Protein 6UR7 (pdb70)

Radius of gyration: 27.28 Å; Cα contacts (8 Å, |Δi|>4): 930; chains: 2; bounding box: 72×64×66 Å

Nearest PDB structures (foldseek):
  6ur7-assembly1_A  TM=1.004E+00  e=5.093E-35  Oxalobacter formigenes
  4bwr-assembly1_A  TM=8.883E-01  e=9.874E-14  Escherichia coli CFT073
  6ok3-assembly1_B  TM=8.535E-01  e=4.594E-14  Oxalobacter formigenes OXCC13
  6deh-assembly2_B  TM=8.769E-01  e=5.221E-13  Legionella pneumophila subsp. pneumophila str. Philadelphia 1
  6onw-assembly1_A  TM=6.784E-01  e=7.328E-10  Oxalobacter formigenes OXCC13

Solvent-accessible surface area: 25005 Å² total; per-residue (Å²): 63,8,16,44,0,42,83,34,62,117,56,156,104,45,131,102,0,23,96,67,0,64,41,103,94,0,60,154,11,8,14,0,14,11,18,0,0,74,0,37,30,126,24,45,40,48,153,157,51,19,110,62,0,13,118,27,4,69,90,0,4,124,70,5,8,17,93,0,4,26,28,9,0,53,3,42,26,120,26,59,25,83,91,140,59,54,95,56,0,3,91,31,0,74,79,0,0,26,26,41,35,24,104,0,0,23,51,0,0,128,7,2,39,97,31,70,21,39,160,122,32,75,95,24,0,6,6,4,13,74,20,0,8,92,57,47,15,53,121,0,28,0,29,2,0,53,12,13,41,106,28,38,26,43,182,137,45,43,84,92,0,4,91,21,1,62,70,0,4,132,107,37,16,13,71,0,3,25,45,2,0,40,5,23,29,144,55,16,26,25,111,115,32,22,112,128,0,80,108,38,16,51,48,4,49,172,38,51,45,42,71,7,8,58,64,14,10,38,11,10,63,122,21,84,44,151,150,53,91,45,84,13,136,104,53,71,91,76,8,128,141,123,166,105,44,40,40,3,5,24,0,26,59,30,65,107,56,160,109,57,125,95,0,9,99,61,0,66,32,111,83,0,45,137,8,3,9,0,3,14,16,0,0,80,0,19,34,108,28,67,21,34,114,139,48,26,102,50,0,13,107,40,5,67,98,0,4,118,52,1,8,17,98,0,8,20,30,8,0,49,4,36,40,132,28,53,15,66,94,132,54,62,90,48,0,10,99,28,0,72,71,0,0,21,30,66,31,20,121,0,0,19,53,0,0,112,6,0,37,95,29,65,34,35,160,98,61,79,104,32,0,1,17,1,10,79,31,0,20,113,60,59,18,56,126,0,34,0,29,2,0,52,8,12,40,109,26,35,58,44,83,146,55,51,77,105,0,4,99,43,1,76,70,0,4,131,92,41,12,18,76,0,5,12,42,1,0,59,6,22,33,153,49,28,24,30,111,120,45,21,126,129,0,28,109,46,8,66,46,0,4,135,74,38,25,58,72,0,11,114,56,0,5,26,11,12,129,118,27,77,34,80,76,84,137,37,70,127,103,8,145,94,40,89,106,106,8,141,134,173,179,76,178,178

Organism: Oxalobacter formigenes (NCBI:txid847)

B-factor: mean 48.51, std 27.72, range [8.46, 176.24]

Structure (mmCIF, N/CA/C/O backbone):
data_6UR7
#
_entry.id   6UR7
#
_cell.length_a   78.824
_cell.length_b   78.824
_cell.length_c   210.242
_cell.angle_alpha   90.000
_cell.angle_beta   90.000
_cell.angle_gamma   90.000
#
_symmetry.space_group_name_H-M   'P 43 21 2'
#
loop_
_entity.id
_entity.type
_entity.pdbx_description
1 polymer 'Sel1 repeat family protein'
2 non-polymer 'SULFATE ION'
3 non-polymer DI(HYDROXYETHYL)ETHER
4 non-polymer 'TETRAETHYLENE GLYCOL'
5 non-polymer GLYCEROL
6 non-polymer 'TRIETHYLENE GLYCOL'
7 water water
#
loop_
_atom_site.group_PDB
_atom_site.id
_atom_site.type_symbol
_atom_site.label_atom_id
_atom_site.label_alt_id
_atom_site.label_comp_id
_atom_site.label_asym_id
_atom_site.label_entity_id
_atom_site.label_seq_id
_atom_site.pdbx_PDB_ins_code
_atom_site.Cartn_x
_atom_site.Cartn_y
_atom_site.Cartn_z
_atom_site.occupancy
_atom_site.B_iso_or_equiv
_atom_site.auth_seq_id
_atom_site.auth_comp_id
_atom_site.auth_asym_id
_atom_site.auth_atom_id
_atom_site.pdbx_PDB_model_num
ATOM 1 N N . ASN A 1 5 ? 17.584 5.277 100.769 1.00 48.35 2 ASN A N 1
ATOM 2 C CA . ASN A 1 5 ? 17.314 4.648 99.482 1.00 46.34 2 ASN A CA 1
ATOM 3 C C . ASN A 1 5 ? 18.216 5.219 98.392 1.00 52.01 2 ASN A C 1
ATOM 4 O O . ASN A 1 5 ? 18.317 6.435 98.229 1.00 53.25 2 ASN A O 1
ATOM 9 N N . ALA A 1 6 ? 18.867 4.327 97.640 1.00 48.68 3 ALA A N 1
ATOM 10 C CA . ALA A 1 6 ? 19.815 4.768 96.623 1.00 35.48 3 ALA A CA 1
ATOM 11 C C . ALA A 1 6 ? 19.116 5.387 95.419 1.00 41.88 3 ALA A C 1
ATOM 12 O O . ALA A 1 6 ? 19.648 6.323 94.812 1.00 42.41 3 ALA A O 1
ATOM 14 N N . LEU A 1 7 ? 17.934 4.883 95.056 1.00 41.59 4 LEU A N 1
ATOM 15 C CA . LEU A 1 7 ? 17.247 5.396 93.874 1.00 44.39 4 LEU A CA 1
ATOM 16 C C . LEU A 1 7 ? 16.764 6.826 94.088 1.00 52.17 4 LEU A C 1
ATOM 17 O O . LEU A 1 7 ? 16.777 7.637 93.154 1.00 51.23 4 LEU A O 1
ATOM 22 N N . THR A 1 8 ? 16.334 7.155 95.308 1.00 51.33 5 THR A N 1
ATOM 23 C CA . THR A 1 8 ? 15.935 8.528 95.593 1.00 51.44 5 THR A CA 1
ATOM 24 C C . THR A 1 8 ? 17.139 9.459 95.652 1.00 47.36 5 THR A C 1
ATOM 25 O O . THR A 1 8 ? 17.021 10.643 95.318 1.00 50.25 5 THR A O 1
ATOM 29 N N . GLY A 1 9 ? 18.299 8.947 96.070 1.00 44.71 6 GLY A N 1
ATOM 30 C CA . GLY A 1 9 ? 19.495 9.769 96.098 1.00 39.40 6 GLY A CA 1
ATOM 31 C C . GLY A 1 9 ? 20.013 10.124 94.719 1.00 37.90 6 GLY A C 1
ATOM 32 O O . GLY A 1 9 ? 20.692 11.142 94.551 1.00 44.28 6 GLY A O 1
ATOM 33 N N . ILE A 1 10 ? 19.710 9.297 93.718 1.00 38.99 7 ILE A N 1
ATOM 34 C CA . ILE A 1 10 ? 20.123 9.602 92.352 1.00 39.40 7 ILE A CA 1
ATOM 35 C C . ILE A 1 10 ? 19.217 10.664 91.741 1.00 42.36 7 ILE A C 1
ATOM 36 O O . ILE A 1 10 ? 19.679 11.534 90.994 1.00 50.71 7 ILE A O 1
ATOM 41 N N . GLU A 1 11 ? 17.918 10.614 92.048 1.00 45.84 8 GLU A N 1
ATOM 42 C CA . GLU A 1 11 ? 17.007 11.650 91.574 1.00 49.14 8 GLU A CA 1
ATOM 43 C C . GLU A 1 11 ? 17.339 13.004 92.187 1.00 48.27 8 GLU A C 1
ATOM 44 O O . GLU A 1 11 ? 17.180 14.038 91.527 1.00 44.51 8 GLU A O 1
ATOM 50 N N . LEU A 1 12 ? 17.801 13.020 93.439 1.00 48.33 9 LEU A N 1
ATOM 51 C CA . LEU A 1 12 ? 18.238 14.272 94.046 1.00 45.31 9 LEU A CA 1
ATOM 52 C C . LEU A 1 12 ? 19.513 14.791 93.396 1.00 45.61 9 LEU A C 1
ATOM 53 O O . LEU A 1 12 ? 19.729 16.007 93.342 1.00 52.44 9 LEU A O 1
ATOM 58 N N . TYR A 1 13 ? 20.367 13.889 92.902 1.00 40.54 10 TYR A N 1
ATOM 59 C CA . TYR A 1 13 ? 21.562 14.319 92.182 1.00 42.92 10 TYR A CA 1
ATOM 60 C C . TYR A 1 13 ? 21.200 14.974 90.855 1.00 43.79 10 TYR A C 1
ATOM 61 O O . TYR A 1 13 ? 21.839 15.950 90.444 1.00 48.35 10 TYR A O 1
ATOM 70 N N . LYS A 1 14 ? 20.184 14.445 90.167 1.00 42.10 11 LYS A N 1
ATOM 71 C CA . LYS A 1 14 ? 19.747 15.051 88.914 1.00 45.30 11 LYS A CA 1
ATOM 72 C C . LYS A 1 14 ? 19.200 16.454 89.134 1.00 45.12 11 LYS A C 1
ATOM 73 O O . LYS A 1 14 ? 19.301 17.307 88.245 1.00 56.05 11 LYS A O 1
ATOM 79 N N . ALA A 1 15 ? 18.623 16.712 90.306 1.00 32.42 12 ALA A N 1
ATOM 80 C CA . ALA A 1 15 ? 18.075 18.015 90.651 1.00 43.80 12 ALA A CA 1
ATOM 81 C C . ALA A 1 15 ? 19.120 18.960 91.231 1.00 49.40 12 ALA A C 1
ATOM 82 O O . ALA A 1 15 ? 18.761 20.045 91.704 1.00 57.92 12 ALA A O 1
ATOM 84 N N . LYS A 1 16 ? 20.396 18.573 91.199 1.00 37.99 13 LYS A N 1
ATOM 85 C CA . LYS A 1 16 ? 21.502 19.339 91.776 1.00 41.43 13 LYS A CA 1
ATOM 86 C C . LYS A 1 16 ? 21.308 19.610 93.266 1.00 41.37 13 LYS A C 1
ATOM 87 O O . LYS A 1 16 ? 21.845 20.585 93.801 1.00 47.84 13 LYS A O 1
ATOM 93 N N . LYS A 1 17 ? 20.547 18.757 93.952 1.00 35.94 14 LYS A N 1
ATOM 94 C CA . LYS A 1 17 ? 20.416 18.833 95.407 1.00 39.86 14 LYS A CA 1
ATOM 95 C C . LYS A 1 17 ? 21.483 17.939 96.040 1.00 39.54 14 LYS A C 1
ATOM 96 O O . LYS A 1 17 ? 21.212 16.883 96.613 1.00 39.26 14 LYS A O 1
ATOM 102 N N . TYR A 1 18 ? 22.728 18.408 95.930 1.00 40.99 15 TYR A N 1
ATOM 103 C CA . TYR A 1 18 ? 23.883 17.576 96.251 1.00 37.65 15 TYR A CA 1
ATOM 104 C C . TYR A 1 18 ? 23.945 17.215 97.730 1.00 39.78 15 TYR A C 1
ATOM 105 O O . TYR A 1 18 ? 24.425 16.131 98.078 1.00 38.61 15 TYR A O 1
ATOM 114 N N . GLU A 1 19 ? 23.473 18.098 98.613 1.00 35.04 16 GLU A N 1
ATOM 115 C CA . GLU A 1 19 ? 23.497 17.782 100.037 1.00 41.36 16 GLU A CA 1
ATOM 116 C C . GLU A 1 19 ? 22.442 16.739 100.388 1.00 40.41 16 GLU A C 1
ATOM 117 O O . GLU A 1 19 ? 22.720 15.795 101.136 1.00 32.34 16 GLU A O 1
ATOM 123 N N . GLN A 1 20 ? 21.226 16.891 99.856 1.00 44.29 17 GLN A N 1
ATOM 124 C CA . GLN A 1 20 ? 20.184 15.902 100.108 1.00 44.89 17 GLN A CA 1
ATOM 125 C C . GLN A 1 20 ? 20.494 14.577 99.426 1.00 40.86 17 GLN A C 1
ATOM 126 O O . GLN A 1 20 ? 20.107 13.516 99.930 1.00 32.03 17 GLN A O 1
ATOM 132 N N . ALA A 1 21 ? 21.182 14.615 98.283 1.00 41.52 18 ALA A N 1
ATOM 133 C CA . ALA A 1 21 ? 21.579 13.378 97.621 1.00 35.04 18 ALA A CA 1
ATOM 134 C C . ALA A 1 21 ? 22.608 12.620 98.449 1.00 35.88 18 ALA A C 1
ATOM 135 O O . ALA A 1 21 ? 22.547 11.390 98.550 1.00 36.81 18 ALA A O 1
ATOM 137 N N . MET A 1 22 ? 23.555 13.339 99.056 1.00 36.93 19 MET A N 1
ATOM 138 C CA . MET A 1 22 ? 24.564 12.689 99.884 1.00 36.93 19 MET A CA 1
ATOM 139 C C . MET A 1 22 ? 23.931 11.987 101.079 1.00 42.00 19 MET A C 1
ATOM 140 O O . MET A 1 22 ? 24.378 10.907 101.483 1.00 38.46 19 MET A O 1
ATOM 145 N N . THR A 1 23 ? 22.882 12.582 101.653 1.00 49.76 20 THR A N 1
ATOM 146 C CA . THR A 1 23 ? 22.242 11.987 102.823 1.00 56.59 20 THR A CA 1
ATOM 147 C C . THR A 1 23 ? 21.559 10.670 102.473 1.00 54.60 20 THR A C 1
ATOM 148 O O . THR A 1 23 ? 21.625 9.706 103.245 1.00 48.54 20 THR A O 1
ATOM 152 N N . HIS A 1 24 ? 20.900 10.606 101.314 1.00 51.10 21 HIS A N 1
ATOM 153 C CA . HIS A 1 24 ? 20.234 9.371 100.913 1.00 46.06 21 HIS A CA 1
ATOM 154 C C . HIS A 1 24 ? 21.233 8.294 100.512 1.00 45.27 21 HIS A C 1
ATOM 155 O O . HIS A 1 24 ? 20.988 7.105 100.747 1.00 37.10 21 HIS A O 1
ATOM 162 N N . LEU A 1 25 ? 22.359 8.684 99.911 1.00 47.95 22 LEU A N 1
ATOM 163 C CA . LEU A 1 25 ? 23.355 7.706 99.490 1.00 43.02 22 LEU A CA 1
ATOM 164 C C . LEU A 1 25 ? 24.152 7.153 100.666 1.00 45.06 22 LEU A C 1
ATOM 165 O O . LEU A 1 25 ? 24.664 6.032 100.587 1.00 50.16 22 LEU A O 1
ATOM 170 N N . MET A 1 26 ? 24.264 7.911 101.756 1.00 45.26 23 MET A N 1
ATOM 171 C CA . MET A 1 26 ? 24.963 7.445 102.947 1.00 46.15 23 MET A CA 1
ATOM 172 C C . MET A 1 26 ? 24.114 6.522 103.810 1.00 52.15 23 MET A C 1
ATOM 173 O O . MET A 1 26 ? 24.596 6.063 104.852 1.00 54.15 23 MET A O 1
ATOM 178 N N . THR A 1 27 ? 22.876 6.249 103.411 1.00 55.14 24 THR A N 1
ATOM 179 C CA . THR A 1 27 ? 22.037 5.322 104.153 1.00 51.24 24 THR A CA 1
ATOM 180 C C . THR A 1 27 ? 22.674 3.933 104.142 1.00 48.48 24 THR A C 1
ATOM 181 O O . THR A 1 27 ? 23.255 3.528 103.128 1.00 48.58 24 THR A O 1
ATOM 185 N N . PRO A 1 28 ? 22.617 3.193 105.256 1.00 47.61 25 PRO A N 1
ATOM 186 C CA . PRO A 1 28 ? 23.236 1.855 105.288 1.00 34.05 25 PRO A CA 1
ATOM 187 C C . PRO A 1 28 ? 22.826 0.937 104.146 1.00 44.06 25 PRO A C 1
ATOM 188 O O . PRO A 1 28 ? 23.657 0.147 103.679 1.00 54.65 25 PRO A O 1
ATOM 192 N N . ASP A 1 29 ? 21.579 1.009 103.676 1.00 41.04 26 ASP A N 1
ATOM 193 C CA . ASP A 1 29 ? 21.185 0.177 102.544 1.00 50.20 26 ASP A CA 1
ATOM 194 C C . ASP A 1 29 ? 21.703 0.732 101.224 1.00 45.34 26 ASP A C 1
ATOM 195 O O . ASP A 1 29 ? 22.015 -0.041 100.311 1.00 44.31 26 ASP A O 1
ATOM 200 N N . ALA A 1 30 ? 21.806 2.057 101.104 1.00 47.02 27 ALA A N 1
ATOM 201 C CA . ALA A 1 30 ? 22.316 2.657 99.877 1.00 37.57 27 ALA A CA 1
ATOM 202 C C . ALA A 1 30 ? 23.838 2.666 99.834 1.00 46.63 27 ALA A C 1
ATOM 203 O O . ALA A 1 30 ? 24.420 2.582 98.748 1.00 46.59 27 ALA A O 1
ATOM 205 N N . GLN A 1 31 ? 24.494 2.763 100.993 1.00 52.17 28 GLN A N 1
ATOM 206 C CA . GLN A 1 31 ? 25.952 2.779 101.026 1.00 50.42 28 GLN A CA 1
ATOM 207 C C . GLN A 1 31 ? 26.552 1.476 100.512 1.00 51.20 28 GLN A C 1
ATOM 208 O O . GLN A 1 31 ? 27.720 1.458 100.110 1.00 56.37 28 GLN A O 1
ATOM 214 N N . LYS A 1 32 ? 25.781 0.390 100.510 1.00 44.95 29 LYS A N 1
ATOM 215 C CA . LYS A 1 32 ? 26.228 -0.875 99.946 1.00 45.83 29 LYS A CA 1
ATOM 216 C C . LYS A 1 32 ? 25.946 -0.989 98.454 1.00 51.72 29 LYS A C 1
ATOM 217 O O . LYS A 1 32 ? 26.385 -1.960 97.828 1.00 52.16 29 LYS A O 1
ATOM 223 N N . ASN A 1 33 ? 25.233 -0.030 97.876 1.00 51.15 30 ASN A N 1
ATOM 224 C CA . ASN A 1 33 ? 24.951 -0.041 96.446 1.00 36.55 30 ASN A CA 1
ATOM 225 C C . ASN A 1 33 ? 26.173 0.460 95.685 1.00 34.78 30 ASN A C 1
ATOM 226 O O . ASN A 1 33 ? 26.620 1.586 95.928 1.00 37.62 30 ASN A O 1
ATOM 231 N N . PRO A 1 34 ? 26.737 -0.329 94.764 1.00 37.73 31 PRO A N 1
ATOM 232 C CA . PRO A 1 34 ? 27.929 0.144 94.038 1.00 32.75 31 PRO A CA 1
ATOM 233 C C . PRO A 1 34 ? 27.665 1.372 93.183 1.00 34.86 31 PRO A C 1
ATOM 234 O O . PRO A 1 34 ? 28.539 2.240 93.070 1.00 40.98 31 PRO A O 1
ATOM 238 N N . ALA A 1 35 ? 26.481 1.471 92.573 1.00 34.90 32 ALA A N 1
ATOM 239 C CA . ALA A 1 35 ? 26.143 2.678 91.827 1.00 35.19 32 ALA A CA 1
ATOM 240 C C . ALA A 1 35 ? 26.085 3.888 92.749 1.00 38.43 32 ALA A C 1
ATOM 241 O O . ALA A 1 35 ? 26.488 4.993 92.366 1.00 36.06 32 ALA A O 1
ATOM 243 N N . ALA A 1 36 ? 25.588 3.698 93.972 1.00 40.89 33 ALA A N 1
ATOM 244 C CA . ALA A 1 36 ? 25.596 4.782 94.947 1.00 33.60 33 ALA A CA 1
ATOM 245 C C . ALA A 1 36 ? 27.013 5.085 95.417 1.00 30.86 33 ALA A C 1
ATOM 246 O O . ALA A 1 36 ? 27.363 6.249 95.637 1.00 25.20 33 ALA A O 1
ATOM 248 N N . GLN A 1 37 ? 27.842 4.049 95.572 1.00 32.26 34 GLN A N 1
ATOM 249 C CA . GLN A 1 37 ? 29.226 4.263 95.980 1.00 24.59 34 GLN A CA 1
ATOM 250 C C . GLN A 1 37 ? 29.998 5.042 94.924 1.00 22.73 34 GLN A C 1
ATOM 251 O O . GLN A 1 37 ? 30.801 5.923 95.253 1.00 28.43 34 GLN A O 1
ATOM 257 N N . ASN A 1 38 ? 29.770 4.729 93.646 1.00 24.95 35 ASN A N 1
ATOM 258 C CA . ASN A 1 38 ? 30.441 5.456 92.575 1.00 20.25 35 ASN A CA 1
ATOM 259 C C . ASN A 1 38 ? 29.964 6.901 92.506 1.00 38.13 35 ASN A C 1
ATOM 260 O O . ASN A 1 38 ? 30.756 7.810 92.229 1.00 50.50 35 ASN A O 1
ATOM 265 N N . LEU A 1 39 ? 28.674 7.133 92.760 1.00 25.91 36 LEU A N 1
ATOM 266 C CA . LEU A 1 39 ? 28.152 8.495 92.729 1.00 21.63 36 LEU A CA 1
ATOM 267 C C . LEU A 1 39 ? 28.699 9.321 93.886 1.00 27.01 36 LEU A C 1
ATOM 268 O O . LEU A 1 39 ? 29.010 10.507 93.716 1.00 26.05 36 LEU A O 1
ATOM 273 N N . ILE A 1 40 ? 28.823 8.714 95.069 1.00 24.18 37 ILE A N 1
ATOM 274 C CA . ILE A 1 40 ? 29.434 9.407 96.201 1.00 24.66 37 ILE A CA 1
ATOM 275 C C . ILE A 1 40 ? 30.861 9.814 95.862 1.00 24.72 37 ILE A C 1
ATOM 276 O O . ILE A 1 40 ? 31.302 10.924 96.187 1.00 25.28 37 ILE A O 1
ATOM 281 N N . GLY A 1 41 ? 31.603 8.927 95.195 1.00 22.03 38 GLY A N 1
ATOM 282 C CA . GLY A 1 41 ? 32.947 9.279 94.769 1.00 21.81 38 GLY A CA 1
ATOM 283 C C . GLY A 1 41 ? 32.957 10.418 93.768 1.00 24.73 38 GLY A C 1
ATOM 284 O O . GLY A 1 41 ? 33.839 11.279 93.801 1.00 27.34 38 GLY A O 1
ATOM 285 N N . TYR A 1 42 ? 31.970 10.443 92.868 1.00 30.88 39 TYR A N 1
ATOM 286 C CA . TYR A 1 42 ? 31.884 11.522 91.890 1.00 29.64 39 TYR A CA 1
ATOM 287 C C . TYR A 1 42 ? 31.605 12.864 92.556 1.00 30.67 39 TYR A C 1
ATOM 288 O O . TYR A 1 42 ? 32.065 13.903 92.069 1.00 31.71 39 TYR A O 1
ATOM 297 N N . LEU A 1 43 ? 30.863 12.865 93.668 1.00 26.94 40 LEU A N 1
ATOM 298 C CA . LEU A 1 43 ? 30.591 14.115 94.370 1.00 31.73 40 LEU A CA 1
ATOM 299 C C . LEU A 1 43 ? 31.850 14.666 95.026 1.00 44.03 40 LEU A C 1
ATOM 300 O O . LEU A 1 43 ? 32.120 15.870 94.950 1.00 47.98 40 LEU A O 1
ATOM 305 N N . TYR A 1 44 ? 32.634 13.801 95.675 1.00 44.90 41 TYR A N 1
ATOM 306 C CA . TYR A 1 44 ? 33.906 14.241 96.236 1.00 42.82 41 TYR A CA 1
ATOM 307 C C . TYR A 1 44 ? 34.913 14.578 95.146 1.00 39.10 41 TYR A C 1
ATOM 308 O O . TYR A 1 44 ? 35.793 15.420 95.354 1.00 41.79 41 TYR A O 1
ATOM 317 N N . ASP A 1 45 ? 34.801 13.935 93.981 1.00 35.29 42 ASP A N 1
ATOM 318 C CA . ASP A 1 45 ? 35.759 14.173 92.907 1.00 35.18 42 ASP A CA 1
ATOM 319 C C . ASP A 1 45 ? 35.539 15.527 92.246 1.00 30.48 42 ASP A C 1
ATOM 320 O O . ASP A 1 45 ? 36.493 16.131 91.743 1.00 32.35 42 ASP A O 1
ATOM 325 N N . LYS A 1 46 ? 34.300 16.018 92.234 1.00 35.99 43 LYS A N 1
ATOM 326 C CA . LYS A 1 46 ? 33.977 17.300 91.626 1.00 36.71 43 LYS A CA 1
ATOM 327 C C . LYS A 1 46 ? 33.656 18.388 92.640 1.00 32.44 43 LYS A C 1
ATOM 328 O O . LYS A 1 46 ? 33.606 19.564 92.263 1.00 37.51 43 LYS A O 1
ATOM 334 N N . GLY A 1 47 ? 33.442 18.038 93.905 1.00 30.47 44 GLY A N 1
ATOM 335 C CA . GLY A 1 47 ? 33.123 19.034 94.908 1.00 35.84 44 GLY A CA 1
ATOM 336 C C . GLY A 1 47 ? 31.672 19.450 94.940 1.00 45.20 44 GLY A C 1
ATOM 337 O O . GLY A 1 47 ? 31.368 20.585 95.319 1.00 55.83 44 GLY A O 1
ATOM 338 N N . LEU A 1 48 ? 30.761 18.561 94.551 1.00 44.65 45 LEU A N 1
ATOM 339 C CA . LEU A 1 48 ? 29.335 18.866 94.516 1.00 40.40 45 LEU A CA 1
ATOM 340 C C . LEU A 1 48 ? 28.738 18.561 95.885 1.00 45.62 45 LEU A C 1
ATOM 341 O O . LEU A 1 48 ? 28.586 17.394 96.259 1.00 55.90 45 LEU A O 1
ATOM 346 N N . GLY A 1 49 ? 28.396 19.612 96.632 1.00 41.20 46 GLY A N 1
ATOM 347 C CA . GLY A 1 49 ? 27.884 19.469 97.976 1.00 41.84 46 GLY A CA 1
ATOM 348 C C . GLY A 1 49 ? 28.936 19.313 99.049 1.00 43.78 46 GLY A C 1
ATOM 349 O O . GLY A 1 49 ? 28.626 19.497 100.232 1.00 52.27 46 GLY A O 1
ATOM 350 N N . VAL A 1 50 ? 30.170 18.976 98.679 1.00 42.88 47 VAL A N 1
ATOM 351 C CA . VAL A 1 50 ? 31.286 18.842 99.602 1.00 42.78 47 VAL A CA 1
ATOM 352 C C . VAL A 1 50 ? 32.505 19.510 98.975 1.00 46.96 47 VAL A C 1
ATOM 353 O O . VAL A 1 50 ? 32.435 20.078 97.883 1.00 43.06 47 VAL A O 1
ATOM 357 N N . GLU A 1 51 ? 33.632 19.442 99.678 1.00 51.30 48 GLU A N 1
ATOM 358 C CA . GLU A 1 51 ? 34.880 19.968 99.146 1.00 51.45 48 GLU A CA 1
ATOM 359 C C . GLU A 1 51 ? 35.508 18.962 98.192 1.00 39.45 48 GLU A C 1
ATOM 360 O O . GLU A 1 51 ? 35.453 17.750 98.421 1.00 37.62 48 GLU A O 1
ATOM 366 N N . LYS A 1 52 ? 36.101 19.471 97.115 1.00 30.62 49 LYS A N 1
ATOM 367 C CA . LYS A 1 52 ? 36.750 18.604 96.140 1.00 27.27 49 LYS A CA 1
ATOM 368 C C . LYS A 1 52 ? 37.917 17.871 96.787 1.00 38.29 49 LYS A C 1
ATOM 369 O O . LYS A 1 52 ? 38.891 18.493 97.222 1.00 45.42 49 LYS A O 1
ATOM 375 N N . ASN A 1 53 ? 37.812 16.545 96.855 1.00 33.77 50 ASN A N 1
ATOM 376 C CA . ASN A 1 53 ? 38.852 15.706 97.443 1.00 29.29 50 ASN A CA 1
ATOM 377 C C . ASN A 1 53 ? 38.972 14.445 96.600 1.00 32.88 50 ASN A C 1
ATOM 378 O O . ASN A 1 53 ? 38.082 13.589 96.628 1.00 35.95 50 ASN A O 1
ATOM 383 N N . ALA A 1 54 ? 40.072 14.332 95.855 1.00 27.28 51 ALA A N 1
ATOM 384 C CA . ALA A 1 54 ? 40.278 13.171 95.000 1.00 23.11 51 ALA A CA 1
ATOM 385 C C . ALA A 1 54 ? 40.666 11.932 95.796 1.00 23.20 51 ALA A C 1
ATOM 386 O O . ALA A 1 54 ? 40.386 10.809 95.362 1.00 25.09 51 ALA A O 1
ATOM 388 N N . GLU A 1 55 ? 41.303 12.108 96.956 1.00 28.69 52 GLU A N 1
ATOM 389 C CA . GLU A 1 55 ? 41.680 10.954 97.766 1.00 30.14 52 GLU A CA 1
ATOM 390 C C . GLU A 1 55 ? 40.455 10.268 98.355 1.00 28.95 52 GLU A C 1
ATOM 391 O O . GLU A 1 55 ? 40.369 9.035 98.359 1.00 35.25 52 GLU A O 1
ATOM 397 N N . ILE A 1 56 ? 39.495 11.048 98.858 1.00 27.05 53 ILE A N 1
ATOM 398 C CA . ILE A 1 56 ? 38.255 10.455 99.350 1.00 33.37 53 ILE A CA 1
ATOM 399 C C . ILE A 1 56 ? 37.446 9.875 98.197 1.00 39.74 53 ILE A C 1
ATOM 400 O O . ILE A 1 56 ? 36.781 8.843 98.352 1.00 40.07 53 ILE A O 1
ATOM 405 N N . ALA A 1 57 ? 37.495 10.516 97.026 1.00 44.13 54 ALA A N 1
ATOM 406 C CA . ALA A 1 57 ? 36.770 10.003 95.869 1.00 33.92 54 ALA A CA 1
ATOM 407 C C . ALA A 1 57 ? 37.275 8.623 95.466 1.00 32.82 54 ALA A C 1
ATOM 408 O O . ALA A 1 57 ? 36.479 7.735 95.135 1.00 37.21 54 ALA A O 1
ATOM 410 N N . ASN A 1 58 ? 38.595 8.422 95.494 1.00 25.00 55 ASN A N 1
ATOM 411 C CA . ASN A 1 58 ? 39.161 7.142 95.082 1.00 24.53 55 ASN A CA 1
ATOM 412 C C . ASN A 1 58 ? 38.764 6.013 96.023 1.00 24.38 55 ASN A C 1
ATOM 413 O O . ASN A 1 58 ? 38.608 4.869 95.583 1.00 24.11 55 ASN A O 1
ATOM 418 N N . GLN A 1 59 ? 38.599 6.309 97.315 1.00 21.12 56 GLN A N 1
ATOM 419 C CA . GLN A 1 59 ? 38.193 5.274 98.258 1.00 28.21 56 GLN A CA 1
ATOM 420 C C . GLN A 1 59 ? 36.771 4.800 97.989 1.00 27.67 56 GLN A C 1
ATOM 421 O O . GLN A 1 59 ? 36.459 3.624 98.211 1.00 24.06 56 GLN A O 1
ATOM 427 N N . TRP A 1 60 ? 35.900 5.692 97.513 1.00 27.53 57 TRP A N 1
ATOM 428 C CA . TRP A 1 60 ? 34.558 5.275 97.126 1.00 26.51 57 TRP A CA 1
ATOM 429 C C . TRP A 1 60 ? 34.542 4.630 95.746 1.00 24.61 57 TRP A C 1
ATOM 430 O O . TRP A 1 60 ? 33.749 3.712 95.508 1.00 30.42 57 TRP A O 1
ATOM 441 N N . TYR A 1 61 ? 35.397 5.093 94.831 1.00 22.32 58 TYR A N 1
ATOM 442 C CA . TYR A 1 61 ? 35.561 4.395 93.560 1.00 24.54 58 TYR A CA 1
ATOM 443 C C . TYR A 1 61 ? 36.043 2.968 93.784 1.00 20.99 58 TYR A C 1
ATOM 444 O O . TYR A 1 61 ? 35.585 2.037 93.112 1.00 31.20 58 TYR A O 1
ATOM 453 N N . LEU A 1 62 ? 36.966 2.778 94.731 1.00 19.69 59 LEU A N 1
ATOM 454 C CA . LEU A 1 62 ? 37.524 1.452 94.973 1.00 28.28 59 LEU A CA 1
ATOM 455 C C . LEU A 1 62 ? 36.477 0.501 95.541 1.00 34.01 59 LEU A C 1
ATOM 456 O O . LEU A 1 62 ? 36.422 -0.670 95.150 1.00 37.36 59 LEU A O 1
ATOM 461 N N . LYS A 1 63 ? 35.647 0.983 96.471 1.00 20.12 60 LYS A N 1
ATOM 462 C CA . LYS A 1 63 ? 34.580 0.150 97.020 1.00 20.38 60 LYS A CA 1
ATOM 463 C C . LYS A 1 63 ? 33.689 -0.398 95.913 1.00 26.65 60 LYS A C 1
ATOM 464 O O . LYS A 1 63 ? 33.462 -1.611 95.824 1.00 37.09 60 LYS A O 1
ATOM 470 N N . ALA A 1 64 ? 33.179 0.484 95.051 1.00 21.71 61 ALA A N 1
ATOM 471 C CA . ALA A 1 64 ? 32.297 0.041 93.979 1.00 23.39 61 ALA A CA 1
ATOM 472 C C . ALA A 1 64 ? 33.043 -0.785 92.940 1.00 26.99 61 ALA A C 1
ATOM 473 O O . ALA A 1 64 ? 32.474 -1.727 92.376 1.00 34.35 61 ALA A O 1
ATOM 475 N N . ALA A 1 65 ? 34.310 -0.457 92.675 1.00 28.01 62 ALA A N 1
ATOM 476 C CA . ALA A 1 65 ? 35.088 -1.246 91.727 1.00 18.58 62 ALA A CA 1
ATOM 477 C C . ALA A 1 65 ? 35.343 -2.655 92.246 1.00 18.71 62 ALA A C 1
ATOM 478 O O . ALA A 1 65 ? 35.378 -3.607 91.458 1.00 25.09 62 ALA A O 1
ATOM 480 N N . GLU A 1 66 ? 35.521 -2.811 93.561 1.00 31.61 63 GLU A N 1
ATOM 481 C CA . GLU A 1 66 ? 35.721 -4.138 94.130 1.00 29.37 63 GLU A CA 1
ATOM 482 C C . GLU A 1 66 ? 34.464 -4.994 94.054 1.00 25.62 63 GLU A C 1
ATOM 483 O O . GLU A 1 66 ? 34.552 -6.216 94.213 1.00 35.41 63 GLU A O 1
ATOM 489 N N . GLN A 1 67 ? 33.303 -4.387 93.822 1.00 20.46 64 GLN A N 1
ATOM 490 C CA . GLN A 1 67 ? 32.075 -5.127 93.567 1.00 25.33 64 GLN A CA 1
ATOM 491 C C . GLN A 1 67 ? 31.898 -5.480 92.097 1.00 31.66 64 GLN A C 1
ATOM 492 O O . GLN A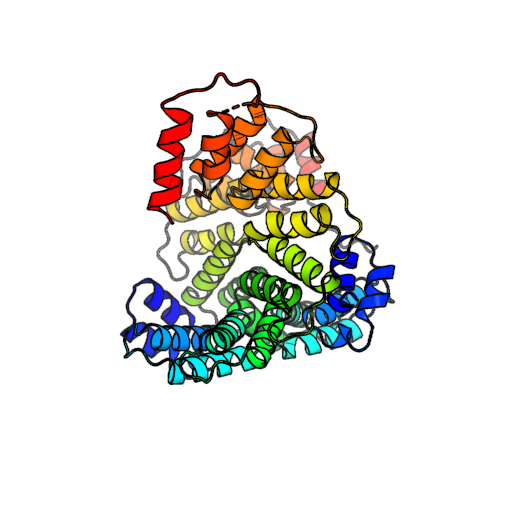 1 67 ? 30.936 -6.175 91.754 1.00 34.74 64 GLN A O 1
ATOM 498 N N . GLY A 1 68 ? 32.792 -5.018 91.228 1.00 28.03 65 GLY A N 1
ATOM 499 C CA . GLY A 1 68 ? 32.674 -5.260 89.807 1.00 26.04 65 GLY A CA 1
ATOM 500 C C . GLY A 1 68 ? 31.948 -4.189 89.029 1.00 27.90 65 GLY A C 1
ATOM 501 O O . GLY A 1 68 ? 31.607 -4.419 87.862 1.00 23.37 65 GLY A O 1
ATOM 502 N N . PHE A 1 69 ? 31.694 -3.030 89.633 1.00 26.86 66 PHE A N 1
ATOM 503 C CA . PHE A 1 69 ? 31.020 -1.936 88.941 1.00 24.57 66 PHE A CA 1
ATOM 504 C C . PHE A 1 69 ? 31.963 -1.352 87.897 1.00 25.71 66 PHE A C 1
ATOM 505 O O . PHE A 1 69 ? 32.986 -0.751 88.241 1.00 24.56 66 PHE A O 1
ATOM 513 N N . ALA A 1 70 ? 31.619 -1.533 86.618 1.00 32.44 67 ALA A N 1
ATOM 514 C CA . ALA A 1 70 ? 32.512 -1.123 85.538 1.00 17.41 67 ALA A CA 1
ATOM 515 C C . ALA A 1 70 ? 32.743 0.382 85.543 1.00 17.93 67 ALA A C 1
ATOM 516 O O . ALA A 1 70 ? 33.865 0.846 85.310 1.00 21.47 67 ALA A O 1
ATOM 518 N N . LYS A 1 71 ? 31.693 1.162 85.808 1.00 23.60 68 LYS A N 1
ATOM 519 C CA . LYS A 1 71 ? 31.830 2.614 85.805 1.00 21.64 68 LYS A CA 1
ATOM 520 C C . LYS A 1 71 ? 32.802 3.090 86.876 1.00 28.01 68 LYS A C 1
ATOM 521 O O . LYS A 1 71 ? 33.466 4.119 86.700 1.00 34.94 68 LYS A O 1
ATOM 527 N N . ALA A 1 72 ? 32.910 2.355 87.984 1.00 22.77 69 ALA A N 1
ATOM 528 C CA . ALA A 1 72 ? 33.802 2.765 89.063 1.00 18.43 69 ALA A CA 1
ATOM 529 C C . ALA A 1 72 ? 35.255 2.444 88.740 1.00 18.23 69 ALA A C 1
ATOM 530 O O . ALA A 1 72 ? 36.133 3.302 88.882 1.00 20.95 69 ALA A O 1
ATOM 532 N N . GLN A 1 73 ? 35.530 1.211 88.307 1.00 30.25 70 GLN A N 1
ATOM 533 C CA . GLN A 1 73 ? 36.900 0.839 87.976 1.00 28.30 70 GLN A CA 1
ATOM 534 C C . GLN A 1 73 ? 37.432 1.620 86.782 1.00 20.91 70 GLN A C 1
ATOM 535 O O . GLN A 1 73 ? 38.652 1.716 86.612 1.00 28.35 70 GLN A O 1
ATOM 541 N N . PHE A 1 74 ? 36.549 2.188 85.959 1.00 17.72 71 PHE A N 1
ATOM 542 C CA . PHE A 1 74 ? 36.991 3.149 84.954 1.00 17.82 71 PHE A CA 1
ATOM 543 C C . PHE A 1 74 ? 37.410 4.461 85.607 1.00 18.25 71 PHE A C 1
ATOM 544 O O . PHE A 1 74 ? 38.453 5.030 85.264 1.00 32.90 71 PHE A O 1
ATOM 552 N N . ASN A 1 75 ? 36.604 4.961 86.549 1.00 18.45 72 ASN A N 1
ATOM 553 C CA . ASN A 1 75 ? 36.974 6.177 87.269 1.00 21.81 72 ASN A CA 1
ATOM 554 C C . ASN A 1 75 ? 38.258 5.975 88.064 1.00 25.23 72 ASN A C 1
ATOM 555 O O . ASN A 1 75 ? 39.088 6.887 88.160 1.00 30.15 72 ASN A O 1
ATOM 560 N N . LEU A 1 76 ? 38.437 4.786 88.643 1.00 27.08 73 LEU A N 1
ATOM 561 C CA . LEU A 1 76 ? 39.662 4.508 89.384 1.00 27.06 73 LEU A CA 1
ATOM 562 C C . LEU A 1 76 ? 40.865 4.436 88.452 1.00 23.58 73 LEU A C 1
ATOM 563 O O . LEU A 1 76 ? 41.942 4.949 88.779 1.00 23.31 73 LEU A O 1
ATOM 568 N N . GLY A 1 77 ? 40.701 3.807 87.286 1.00 19.94 74 GLY A N 1
ATOM 569 C CA . GLY A 1 77 ? 41.766 3.814 86.298 1.00 18.75 74 GLY A CA 1
ATOM 570 C C . GLY A 1 77 ? 42.093 5.207 85.799 1.00 19.17 74 GLY A C 1
ATOM 571 O O . GLY A 1 77 ? 43.243 5.494 85.456 1.00 21.17 74 GLY A O 1
ATOM 572 N N . LEU A 1 78 ? 41.093 6.091 85.755 1.00 27.44 75 LEU A N 1
ATOM 573 C CA . LEU A 1 78 ? 41.344 7.478 85.380 1.00 26.55 75 LEU A CA 1
ATOM 574 C C . LEU A 1 78 ? 42.211 8.183 86.416 1.00 31.96 75 LEU A C 1
ATOM 575 O O . LEU A 1 78 ? 43.120 8.942 86.060 1.00 36.61 75 LEU A O 1
ATOM 580 N N . SER A 1 79 ? 41.941 7.947 87.703 1.00 25.84 76 SER A N 1
ATOM 581 C CA . SER A 1 79 ? 42.749 8.557 88.754 1.00 25.94 76 SER A CA 1
ATOM 582 C C . SER A 1 79 ? 44.196 8.094 88.680 1.00 25.25 76 SER A C 1
ATOM 583 O O . SER A 1 79 ? 45.114 8.872 88.964 1.00 38.48 76 SER A O 1
ATOM 586 N N . TYR A 1 80 ? 44.421 6.835 88.299 1.00 21.93 77 TYR A N 1
ATOM 587 C CA . TYR A 1 80 ? 45.787 6.358 88.120 1.00 26.60 77 TYR A CA 1
ATOM 588 C C . TYR A 1 80 ? 46.459 7.018 86.925 1.00 30.94 77 TYR A C 1
ATOM 589 O O . TYR A 1 80 ? 47.670 7.263 86.956 1.00 36.35 77 TYR A O 1
ATOM 598 N N . GLU A 1 81 ? 45.698 7.312 85.869 1.00 31.19 78 GLU A N 1
ATOM 599 C CA . GLU A 1 81 ? 46.284 7.903 84.670 1.00 23.06 78 GLU A CA 1
ATOM 600 C C . GLU A 1 81 ? 46.566 9.389 84.855 1.00 24.21 78 GLU A C 1
ATOM 601 O O . GLU A 1 81 ? 47.589 9.893 84.378 1.00 29.12 78 GLU A O 1
ATOM 607 N N . LYS A 1 82 ? 45.676 10.103 85.543 1.00 30.29 79 LYS A N 1
ATOM 608 C CA . LYS A 1 82 ? 45.850 11.532 85.761 1.00 31.35 79 LYS A CA 1
ATOM 609 C C . LYS A 1 82 ? 46.586 11.857 87.053 1.00 35.32 79 LYS A C 1
ATOM 610 O O . LYS A 1 82 ? 47.055 12.990 87.215 1.00 29.53 79 LYS A O 1
ATOM 616 N N . GLY A 1 83 ? 46.702 10.900 87.970 1.00 35.18 80 GLY A N 1
ATOM 617 C CA . GLY A 1 83 ? 47.363 11.157 89.233 1.00 23.49 80 GLY A CA 1
ATOM 618 C C . GLY A 1 83 ? 46.553 11.965 90.218 1.00 25.81 80 GLY A C 1
ATOM 619 O O . GLY A 1 83 ? 47.133 12.621 91.089 1.00 36.86 80 GLY A O 1
ATOM 620 N N . THR A 1 84 ? 45.227 11.940 90.110 1.00 31.44 81 THR A N 1
ATOM 621 C CA . THR A 1 84 ? 44.368 12.703 91.006 1.00 36.06 81 THR A CA 1
ATOM 622 C C . THR A 1 84 ? 44.156 11.922 92.298 1.00 36.27 81 THR A C 1
ATOM 623 O O . THR A 1 84 ? 43.597 10.819 92.279 1.00 35.94 81 THR A O 1
ATOM 627 N N . GLY A 1 85 ? 44.602 12.491 93.416 1.00 29.81 82 GLY A N 1
ATOM 628 C CA . GLY A 1 85 ? 44.470 11.836 94.702 1.00 25.87 82 GLY A CA 1
ATOM 629 C C . GLY A 1 85 ? 45.288 10.578 94.869 1.00 26.58 82 GLY A C 1
ATOM 630 O O . GLY A 1 85 ? 45.103 9.864 95.859 1.00 37.01 82 GLY A O 1
ATOM 631 N N . ILE A 1 86 ? 46.189 10.284 93.933 1.00 23.16 83 ILE A N 1
ATOM 632 C CA . ILE A 1 86 ? 47.015 9.085 93.999 1.00 25.85 83 ILE A CA 1
ATOM 633 C C . ILE A 1 86 ? 48.220 9.308 93.098 1.00 30.87 83 ILE A C 1
ATOM 634 O O . ILE A 1 86 ? 48.218 10.194 92.242 1.00 29.48 83 ILE A O 1
ATOM 639 N N . SER A 1 87 ? 49.262 8.507 93.298 1.00 32.67 84 SER A N 1
ATOM 640 C CA . SER A 1 87 ? 50.442 8.598 92.449 1.00 37.59 84 SER A CA 1
ATOM 641 C C . SER A 1 87 ? 50.116 8.097 91.048 1.00 40.53 84 SER A C 1
ATOM 642 O O . SER A 1 87 ? 49.471 7.057 90.884 1.00 53.92 84 SER A O 1
ATOM 645 N N . LYS A 1 88 ? 50.558 8.844 90.039 1.00 36.35 85 LYS A N 1
ATOM 646 C CA . LYS A 1 88 ? 50.340 8.440 88.656 1.00 26.29 85 LYS A CA 1
ATOM 647 C C . LYS A 1 88 ? 51.008 7.096 88.396 1.00 28.68 85 LYS A C 1
ATOM 648 O O . LYS A 1 88 ? 52.213 6.937 88.616 1.00 28.25 85 LYS A O 1
ATOM 654 N N . ASN A 1 89 ? 50.216 6.127 87.943 1.00 32.11 86 ASN A N 1
ATOM 655 C CA . ASN A 1 89 ? 50.708 4.777 87.687 1.00 26.04 86 ASN A CA 1
ATOM 656 C C . ASN A 1 89 ? 49.926 4.211 86.514 1.00 31.00 86 ASN A C 1
ATOM 657 O O . ASN A 1 89 ? 48.703 4.060 86.601 1.00 31.18 86 ASN A O 1
ATOM 662 N N . MET A 1 90 ? 50.628 3.898 85.423 1.00 29.09 87 MET A N 1
ATOM 663 C CA . MET A 1 90 ? 49.953 3.417 84.223 1.00 21.45 87 MET A CA 1
ATOM 664 C C . MET A 1 90 ? 49.700 1.917 84.262 1.00 29.84 87 MET A C 1
ATOM 665 O O . MET A 1 90 ? 48.741 1.443 83.643 1.00 42.00 87 MET A O 1
ATOM 670 N N . VAL A 1 91 ? 50.541 1.156 84.967 1.00 30.08 88 VAL A N 1
ATOM 671 C CA . VAL A 1 91 ? 50.296 -0.277 85.101 1.00 27.70 88 VAL A CA 1
ATOM 672 C C . VAL A 1 91 ? 48.998 -0.523 85.857 1.00 25.51 88 VAL A C 1
ATOM 673 O O . VAL A 1 91 ? 48.194 -1.385 85.481 1.00 32.77 88 VAL A O 1
ATOM 677 N N . GLU A 1 92 ? 48.765 0.240 86.927 1.00 20.33 89 GLU A N 1
ATOM 678 C CA . GLU A 1 92 ? 47.530 0.081 87.685 1.00 25.24 89 GLU A CA 1
ATOM 679 C C . GLU A 1 92 ? 46.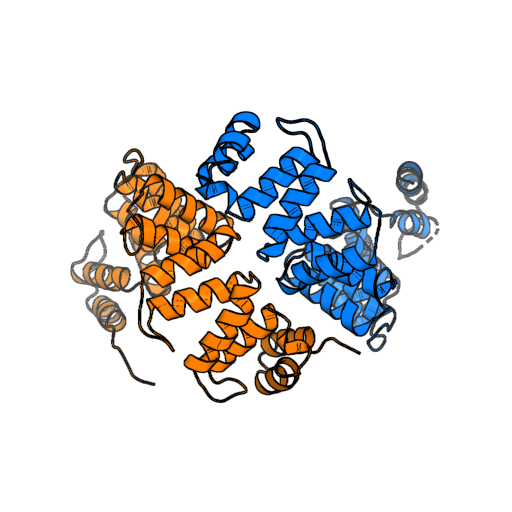330 0.629 86.926 1.00 27.32 89 GLU A C 1
ATOM 680 O O . GLU A 1 92 ? 45.211 0.132 87.098 1.00 37.59 89 GLU A O 1
ATOM 686 N N . ALA A 1 93 ? 46.535 1.646 86.086 1.00 23.31 90 ALA A N 1
ATOM 687 C CA . ALA A 1 93 ? 45.438 2.156 85.271 1.00 21.24 90 ALA A CA 1
ATOM 688 C C . ALA A 1 93 ? 44.978 1.113 84.261 1.00 33.42 90 ALA A C 1
ATOM 689 O O . ALA A 1 93 ? 43.772 0.907 84.078 1.00 18.38 90 ALA A O 1
ATOM 691 N N . VAL A 1 94 ? 45.925 0.435 83.607 1.00 28.38 91 VAL A N 1
ATOM 692 C CA . VAL A 1 94 ? 45.568 -0.611 82.651 1.00 23.15 91 VAL A CA 1
ATOM 693 C C . VAL A 1 94 ? 44.858 -1.757 83.359 1.00 30.56 91 VAL A C 1
ATOM 694 O O . VAL A 1 94 ? 43.922 -2.357 82.816 1.00 33.57 91 VAL A O 1
ATOM 698 N N . LYS A 1 95 ? 45.285 -2.074 84.585 1.00 25.14 92 LYS A N 1
ATOM 699 C CA . LYS A 1 95 ? 44.636 -3.140 85.342 1.00 24.04 92 LYS A CA 1
ATOM 700 C C . LYS A 1 95 ? 43.160 -2.836 85.568 1.00 20.03 92 LYS A C 1
ATOM 701 O O . LYS A 1 95 ? 42.308 -3.722 85.431 1.00 23.96 92 LYS A O 1
ATOM 707 N N . TRP A 1 96 ? 42.836 -1.585 85.901 1.00 22.19 93 TRP A N 1
ATOM 708 C CA . TRP A 1 96 ? 41.446 -1.218 86.145 1.00 29.51 93 TRP A CA 1
ATOM 709 C C . TRP A 1 96 ? 40.704 -0.880 84.859 1.00 28.23 93 TRP A C 1
ATOM 710 O O . TRP A 1 96 ? 39.492 -1.106 84.776 1.00 30.36 93 TRP A O 1
ATOM 721 N N . TYR A 1 97 ? 41.400 -0.340 83.856 1.00 30.23 94 TYR A N 1
ATOM 722 C CA . TYR A 1 97 ? 40.772 -0.155 82.552 1.00 27.08 94 TYR A CA 1
ATOM 723 C C . TYR A 1 97 ? 40.370 -1.493 81.947 1.00 27.11 94 TYR A C 1
ATOM 724 O O . TYR A 1 97 ? 39.330 -1.596 81.285 1.00 26.40 94 TYR A O 1
ATOM 733 N N . ARG A 1 98 ? 41.180 -2.531 82.167 1.00 20.27 95 ARG A N 1
ATOM 734 C CA . ARG A 1 98 ? 40.856 -3.849 81.632 1.00 24.95 95 ARG A CA 1
ATOM 735 C C . ARG A 1 98 ? 39.656 -4.458 82.347 1.00 20.89 95 ARG A C 1
ATOM 736 O O . ARG A 1 98 ? 38.794 -5.072 81.707 1.00 16.58 95 ARG A O 1
ATOM 744 N N . LYS A 1 99 ? 39.579 -4.295 83.671 1.00 26.86 96 LYS A N 1
ATOM 745 C CA . LYS A 1 99 ? 38.439 -4.821 84.418 1.00 24.74 96 LYS A CA 1
ATOM 746 C C . LYS A 1 99 ? 37.125 -4.254 83.897 1.00 25.03 96 LYS A C 1
ATOM 747 O O . LYS A 1 99 ? 36.138 -4.985 83.752 1.00 21.45 96 LYS A O 1
ATOM 753 N N . ALA A 1 100 ? 37.094 -2.953 83.603 1.00 27.64 97 ALA A N 1
ATOM 754 C CA . ALA A 1 100 ? 35.877 -2.341 83.081 1.00 18.45 97 ALA A CA 1
ATOM 755 C C . ALA A 1 100 ? 35.652 -2.700 81.617 1.00 22.27 97 ALA A C 1
ATOM 756 O O . ALA A 1 100 ? 34.509 -2.920 81.200 1.00 29.72 97 ALA A O 1
ATOM 758 N N . ALA A 1 101 ? 36.726 -2.770 80.826 1.00 16.46 98 ALA A N 1
ATOM 759 C CA . ALA A 1 101 ? 36.585 -3.086 79.409 1.00 26.44 98 ALA A CA 1
ATOM 760 C C . ALA A 1 101 ? 36.061 -4.500 79.194 1.00 28.19 98 ALA A C 1
ATOM 761 O O . ALA A 1 101 ? 35.323 -4.747 78.233 1.00 37.64 98 ALA A O 1
ATOM 763 N N . GLU A 1 102 ? 36.425 -5.436 80.074 1.00 27.84 99 GLU A N 1
ATOM 764 C CA . GLU A 1 102 ? 35.903 -6.794 79.982 1.00 28.00 99 GLU A CA 1
ATOM 765 C C . GLU A 1 102 ? 34.400 -6.854 80.222 1.00 29.04 99 GLU A C 1
ATOM 766 O O . GLU A 1 102 ? 33.775 -7.869 79.899 1.00 34.01 99 GLU A O 1
ATOM 772 N N . GLN A 1 103 ? 33.809 -5.796 80.777 1.00 24.82 100 GLN A N 1
ATOM 773 C CA . GLN A 1 103 ? 32.374 -5.725 81.016 1.00 21.18 100 GLN A CA 1
ATOM 774 C C . GLN A 1 103 ? 31.681 -4.788 80.030 1.00 27.04 100 GLN A C 1
ATOM 775 O O . GLN A 1 103 ? 30.654 -4.186 80.354 1.00 33.32 100 GLN A O 1
ATOM 781 N N . ASN A 1 104 ? 32.249 -4.647 78.829 1.00 22.64 101 ASN A N 1
ATOM 782 C CA . ASN A 1 104 ? 31.647 -3.896 77.727 1.00 26.70 101 ASN A CA 1
ATOM 783 C C . ASN A 1 104 ? 31.542 -2.401 78.024 1.00 27.23 101 ASN A C 1
ATOM 784 O O . ASN A 1 104 ? 30.592 -1.743 77.593 1.00 18.61 101 ASN A O 1
ATOM 789 N N . HIS A 1 105 ? 32.512 -1.847 78.747 1.00 24.34 102 HIS A N 1
ATOM 790 C CA . HIS A 1 105 ? 32.556 -0.410 78.995 1.00 18.03 102 HIS A CA 1
ATOM 791 C C . HIS A 1 105 ? 33.230 0.278 77.813 1.00 25.52 102 HIS A C 1
ATOM 792 O O . HIS A 1 105 ? 34.398 0.005 77.513 1.00 24.35 102 HIS A O 1
ATOM 799 N N . ALA A 1 106 ? 32.499 1.179 77.151 1.00 25.60 103 ALA A N 1
ATOM 800 C CA . ALA A 1 106 ? 32.964 1.739 75.883 1.00 17.15 103 ALA A CA 1
ATOM 801 C C . ALA A 1 106 ? 34.223 2.580 76.064 1.00 21.22 103 ALA A C 1
ATOM 802 O O . ALA A 1 106 ? 35.211 2.395 75.344 1.00 23.33 103 ALA A O 1
ATOM 804 N N . LYS A 1 107 ? 34.205 3.519 77.015 1.00 19.66 104 LYS A N 1
ATOM 805 C CA . LYS A 1 107 ? 35.368 4.379 77.219 1.00 21.88 104 LYS A CA 1
ATOM 806 C C . LYS A 1 107 ? 36.581 3.573 77.666 1.00 23.76 104 LYS A C 1
ATOM 807 O O . LYS A 1 107 ? 37.712 3.860 77.255 1.00 23.93 104 LYS A O 1
ATOM 813 N N . ALA A 1 108 ? 36.367 2.558 78.507 1.00 24.59 105 ALA A N 1
ATOM 814 C CA . ALA A 1 108 ? 37.480 1.729 78.961 1.00 19.95 105 ALA A CA 1
ATOM 815 C C . ALA A 1 108 ? 38.085 0.938 77.808 1.00 17.06 105 ALA A C 1
ATOM 816 O O . ALA A 1 108 ? 39.311 0.791 77.725 1.00 20.02 105 ALA A O 1
ATOM 818 N N . GLU A 1 109 ? 37.244 0.422 76.909 1.00 16.87 106 GLU A N 1
ATOM 819 C CA . GLU A 1 109 ? 37.761 -0.270 75.732 1.00 23.96 106 GLU A CA 1
ATOM 820 C C . GLU A 1 109 ? 38.539 0.676 74.828 1.00 24.42 106 GLU A C 1
ATOM 821 O O . GLU A 1 109 ? 39.521 0.265 74.200 1.00 24.68 106 GLU A O 1
ATOM 827 N N . MET A 1 110 ? 38.121 1.943 74.749 1.00 22.36 107 MET A N 1
ATOM 828 C CA . MET A 1 110 ? 38.914 2.933 74.028 1.00 21.94 107 MET A CA 1
ATOM 829 C C . MET A 1 110 ? 40.254 3.164 74.714 1.00 28.91 107 MET A C 1
ATOM 830 O O . MET A 1 110 ? 41.284 3.312 74.046 1.00 26.19 107 MET A O 1
ATOM 835 N N . LYS A 1 111 ? 40.258 3.203 76.050 1.00 18.38 108 LYS A N 1
ATOM 836 C CA . LYS A 1 111 ? 41.516 3.303 76.784 1.00 22.23 108 LYS A CA 1
ATOM 837 C C . LYS A 1 111 ? 42.399 2.090 76.523 1.00 25.69 108 LYS A C 1
ATOM 838 O O . LYS A 1 111 ? 43.608 2.230 76.302 1.00 22.83 108 LYS A O 1
ATOM 844 N N . MET A 1 112 ? 41.812 0.890 76.541 1.00 22.52 109 MET A N 1
ATOM 845 C CA . MET A 1 112 ? 42.599 -0.321 76.335 1.00 24.92 109 MET A CA 1
ATOM 846 C C . MET A 1 112 ? 43.216 -0.349 74.943 1.00 29.25 109 MET A C 1
ATOM 847 O O . MET A 1 112 ? 44.375 -0.746 74.780 1.00 20.61 109 MET A O 1
ATOM 852 N N . GLY A 1 113 ? 42.462 0.074 73.928 1.00 28.01 110 GLY A N 1
ATOM 853 C CA . GLY A 1 113 ? 43.006 0.093 72.580 1.00 24.58 110 GLY A CA 1
ATOM 854 C C . GLY A 1 113 ? 44.122 1.107 72.414 1.00 22.01 110 GLY A C 1
ATOM 855 O O . GLY A 1 113 ? 45.115 0.844 71.732 1.00 27.46 110 GLY A O 1
ATOM 856 N N . TYR A 1 114 ? 43.978 2.276 73.041 1.00 23.00 111 TYR A N 1
ATOM 857 C CA . TYR A 1 114 ? 44.991 3.321 72.920 1.00 24.10 111 TYR A CA 1
ATOM 858 C C . TYR A 1 114 ? 46.290 2.910 73.604 1.00 24.80 111 TYR A C 1
ATOM 859 O O . TYR A 1 114 ? 47.377 3.062 73.036 1.00 27.69 111 TYR A O 1
ATOM 868 N N . LEU A 1 115 ? 46.195 2.387 74.829 1.00 24.31 112 LEU A N 1
ATOM 869 C CA . LEU A 1 115 ? 47.397 2.053 75.585 1.00 27.19 112 LEU A CA 1
ATOM 870 C C . LEU A 1 115 ? 48.071 0.794 75.057 1.00 24.47 112 LEU A C 1
ATOM 871 O O . LEU A 1 115 ? 49.287 0.634 75.213 1.00 26.08 112 LEU A O 1
ATOM 876 N N . THR A 1 116 ? 47.310 -0.108 74.433 1.00 26.87 113 THR A N 1
ATOM 877 C CA . THR A 1 116 ? 47.904 -1.320 73.880 1.00 24.62 113 THR A CA 1
ATOM 878 C C . THR A 1 116 ? 48.623 -1.049 72.563 1.00 26.71 113 THR A C 1
ATOM 879 O O . THR A 1 116 ? 49.578 -1.758 72.227 1.00 23.90 113 THR A O 1
ATOM 883 N N . VAL A 1 117 ? 48.188 -0.036 71.811 1.00 33.40 114 VAL A N 1
ATOM 884 C CA . VAL A 1 117 ? 48.906 0.349 70.598 1.00 39.88 114 VAL A CA 1
ATOM 885 C C . VAL A 1 117 ? 50.239 0.994 70.954 1.00 35.84 114 VAL A C 1
ATOM 886 O O . VAL A 1 117 ? 51.283 0.664 70.379 1.00 45.83 114 VAL A O 1
ATOM 890 N N . GLU A 1 118 ? 50.225 1.920 71.914 1.00 31.08 115 GLU A N 1
ATOM 891 C CA . GLU A 1 118 ? 51.437 2.646 72.273 1.00 38.73 115 GLU A CA 1
ATOM 892 C C . GLU A 1 118 ? 52.348 1.837 73.186 1.00 37.38 115 GLU A C 1
ATOM 893 O O . GLU A 1 118 ? 53.564 2.061 73.197 1.00 54.29 115 GLU A O 1
ATOM 899 N N . GLY A 1 119 ? 51.792 0.901 73.949 1.00 23.62 116 GLY A N 1
ATOM 900 C CA . GLY A 1 119 ? 52.574 0.162 74.916 1.00 29.69 116 GLY A CA 1
ATOM 901 C C . GLY A 1 119 ? 52.712 0.834 76.262 1.00 36.08 116 GLY A C 1
ATOM 902 O O . GLY A 1 119 ? 53.710 0.607 76.957 1.00 41.35 116 GLY A O 1
ATOM 903 N N . ILE A 1 120 ? 51.743 1.655 76.655 1.00 31.48 117 ILE A N 1
ATOM 904 C CA . ILE A 1 120 ? 51.793 2.380 77.920 1.00 23.59 117 ILE A CA 1
ATOM 905 C C . ILE A 1 120 ? 51.067 1.559 78.978 1.00 34.05 117 ILE A C 1
ATOM 906 O O . ILE A 1 120 ? 49.876 1.261 78.837 1.00 38.39 117 ILE A O 1
ATOM 911 N N . GLY A 1 121 ? 51.782 1.197 80.042 1.00 31.04 118 GLY A N 1
ATOM 912 C CA . GLY A 1 121 ? 51.213 0.395 81.104 1.00 24.42 118 GLY A CA 1
ATOM 913 C C . GLY A 1 121 ? 51.003 -1.064 80.770 1.00 22.80 118 GLY A C 1
ATOM 914 O O . GLY A 1 121 ? 50.539 -1.818 81.634 1.00 28.85 118 GLY A O 1
ATOM 915 N N . THR A 1 122 ? 51.327 -1.487 79.551 1.00 20.97 119 THR A N 1
ATOM 916 C CA . THR A 1 122 ? 51.166 -2.871 79.129 1.00 27.60 119 THR A CA 1
ATOM 917 C C . THR A 1 122 ? 51.979 -3.075 77.859 1.00 32.55 119 THR A C 1
ATOM 918 O O . THR A 1 122 ? 52.404 -2.113 77.215 1.00 22.83 119 THR A O 1
ATOM 922 N N . GLN A 1 123 ? 52.196 -4.340 77.511 1.00 35.94 120 GLN A N 1
ATOM 923 C CA . GLN A 1 123 ? 52.963 -4.655 76.314 1.00 42.76 120 GLN A CA 1
ATOM 924 C C . GLN A 1 123 ? 52.206 -4.237 75.060 1.00 40.68 120 GLN A C 1
ATOM 925 O O . GLN A 1 123 ? 50.986 -4.399 74.967 1.00 37.55 120 GLN A O 1
ATOM 931 N N . LYS A 1 124 ? 52.942 -3.690 74.095 1.00 39.26 121 LYS A N 1
ATOM 932 C CA . LYS A 1 124 ? 52.360 -3.327 72.810 1.00 30.41 121 LYS A CA 1
ATOM 933 C C . LYS A 1 124 ? 51.853 -4.573 72.096 1.00 27.08 121 LYS A C 1
ATOM 934 O O . LYS A 1 124 ? 52.610 -5.523 71.873 1.00 28.93 121 LYS A O 1
ATOM 940 N N . ASN A 1 125 ? 50.567 -4.574 71.743 1.00 24.67 122 ASN A N 1
ATOM 941 C CA . ASN A 1 125 ? 49.932 -5.723 71.093 1.00 24.55 122 ASN A CA 1
ATOM 942 C C . ASN A 1 125 ? 48.939 -5.190 70.065 1.00 22.04 122 ASN A C 1
ATOM 943 O O . ASN A 1 125 ? 47.820 -4.806 70.416 1.00 19.32 122 ASN A O 1
ATOM 948 N N . TYR A 1 126 ? 49.349 -5.176 68.794 1.00 25.15 123 TYR A N 1
ATOM 949 C CA . TYR A 1 126 ? 48.454 -4.710 67.740 1.00 23.40 123 TYR A CA 1
ATOM 950 C C . TYR A 1 126 ? 47.259 -5.639 67.561 1.00 22.91 123 TYR A C 1
ATOM 951 O O . TYR A 1 126 ? 46.167 -5.177 67.212 1.00 30.38 123 TYR A O 1
ATOM 960 N N . LYS A 1 127 ? 47.443 -6.942 67.792 1.00 28.16 124 LYS A N 1
ATOM 961 C CA . LYS A 1 127 ? 46.329 -7.880 67.688 1.00 29.14 124 LYS A CA 1
ATOM 962 C C . LYS A 1 127 ? 45.251 -7.561 68.716 1.00 21.61 124 LYS A C 1
ATOM 963 O O . LYS A 1 127 ? 44.078 -7.374 68.371 1.00 21.81 124 LYS A O 1
ATOM 969 N N . GLU A 1 128 ? 45.636 -7.487 69.991 1.00 24.25 125 GLU A N 1
ATOM 970 C CA . GLU A 1 128 ? 44.659 -7.275 71.052 1.00 24.38 125 GLU A CA 1
ATOM 971 C C . GLU A 1 128 ? 44.069 -5.871 70.995 1.00 28.38 125 GLU A C 1
ATOM 972 O O . GLU A 1 128 ? 42.883 -5.679 71.288 1.00 21.02 125 GLU A O 1
ATOM 978 N N . ALA A 1 129 ? 44.879 -4.879 70.616 1.00 30.75 126 ALA A N 1
ATOM 979 C CA . ALA A 1 129 ? 44.384 -3.507 70.551 1.00 26.24 126 ALA A CA 1
ATOM 980 C C . ALA A 1 129 ? 43.284 -3.364 69.506 1.00 30.70 126 ALA A C 1
ATOM 981 O O . ALA A 1 129 ? 42.319 -2.617 69.707 1.00 29.81 126 ALA A O 1
ATOM 983 N N . LEU A 1 130 ? 43.410 -4.073 68.381 1.00 31.49 127 LEU A N 1
ATOM 984 C CA . LEU A 1 130 ? 42.352 -4.052 67.377 1.00 27.90 127 LEU A CA 1
ATOM 985 C C . LEU A 1 130 ? 41.065 -4.659 67.918 1.00 26.74 127 LEU A C 1
ATOM 986 O O . LEU A 1 130 ? 39.969 -4.201 67.573 1.00 21.66 127 LEU A O 1
ATOM 991 N N . GLN A 1 131 ? 41.175 -5.673 68.778 1.00 21.34 128 GLN A N 1
ATOM 992 C CA . GLN A 1 131 ? 39.983 -6.265 69.376 1.00 18.89 128 GLN A CA 1
ATOM 993 C C . GLN A 1 131 ? 39.277 -5.280 70.299 1.00 25.93 128 GLN A C 1
ATOM 994 O O . GLN A 1 131 ? 38.042 -5.258 70.363 1.00 33.25 128 GLN A O 1
ATOM 1000 N N . TRP A 1 132 ? 40.042 -4.455 71.018 1.00 23.41 129 TRP A N 1
ATOM 1001 C CA . TRP A 1 132 ? 39.430 -3.488 71.925 1.00 25.25 129 TRP A CA 1
ATOM 1002 C C . TRP A 1 132 ? 38.651 -2.423 71.162 1.00 26.83 129 TRP A C 1
ATOM 1003 O O . TRP A 1 132 ? 37.555 -2.031 71.579 1.00 28.19 129 TRP A O 1
ATOM 1014 N N . TYR A 1 133 ? 39.201 -1.938 70.046 1.00 24.45 130 TYR A N 1
ATOM 1015 C CA . TYR A 1 133 ? 38.510 -0.907 69.281 1.00 24.87 130 TYR A CA 1
ATOM 1016 C C . TYR A 1 133 ? 37.237 -1.437 68.636 1.00 27.95 130 TYR A C 1
ATOM 1017 O O . TYR A 1 133 ? 36.266 -0.687 68.484 1.00 30.45 130 TYR A O 1
ATOM 1026 N N . ARG A 1 134 ? 37.221 -2.715 68.246 1.00 30.69 131 ARG A N 1
ATOM 1027 C CA . ARG A 1 134 ? 36.002 -3.301 67.698 1.00 25.90 131 ARG A CA 1
ATOM 1028 C C . ARG A 1 134 ? 34.883 -3.289 68.730 1.00 24.03 131 ARG A C 1
ATOM 1029 O O . ARG A 1 134 ? 33.748 -2.899 68.431 1.00 28.36 131 ARG A O 1
ATOM 1037 N N . ARG A 1 135 ? 35.187 -3.719 69.957 1.00 23.08 132 ARG A N 1
ATOM 1038 C CA . ARG A 1 135 ? 34.185 -3.700 71.016 1.00 19.28 132 ARG A CA 1
ATOM 1039 C C . ARG A 1 135 ? 33.780 -2.272 71.361 1.00 25.95 132 ARG A C 1
ATOM 1040 O O . ARG A 1 135 ? 32.602 -2.001 71.621 1.00 22.96 132 ARG A O 1
ATOM 1048 N N . ALA A 1 136 ? 34.739 -1.342 71.351 1.00 19.61 133 ALA A N 1
ATOM 1049 C CA . ALA A 1 136 ? 34.420 0.050 71.649 1.00 22.98 133 ALA A CA 1
ATOM 1050 C C . ALA A 1 136 ? 33.493 0.643 70.595 1.00 23.71 133 ALA A C 1
ATOM 1051 O O . ALA A 1 136 ? 32.583 1.415 70.922 1.00 32.01 133 ALA A O 1
ATOM 1053 N N . ALA A 1 137 ? 33.710 0.298 69.324 1.00 17.57 134 ALA A N 1
ATOM 1054 C CA . ALA A 1 137 ? 32.816 0.768 68.271 1.00 21.72 134 ALA A CA 1
ATOM 1055 C C . ALA A 1 137 ? 31.441 0.128 68.395 1.00 28.00 134 ALA A C 1
ATOM 1056 O O . ALA A 1 137 ? 30.417 0.797 68.211 1.00 32.19 134 ALA A O 1
ATOM 1058 N N . GLU A 1 138 ? 31.400 -1.168 68.710 1.00 27.86 135 GLU A N 1
ATOM 1059 C CA . GLU A 1 138 ? 30.126 -1.861 68.859 1.00 23.98 135 GLU A CA 1
ATOM 1060 C C . GLU A 1 138 ? 29.346 -1.355 70.066 1.00 20.75 135 GLU A C 1
ATOM 1061 O O . GLU A 1 138 ? 28.110 -1.346 70.044 1.00 25.42 135 GLU A O 1
ATOM 1067 N N . HIS A 1 139 ? 30.040 -0.920 71.115 1.00 18.31 136 HIS A N 1
ATOM 1068 C CA . HIS A 1 139 ? 29.401 -0.513 72.357 1.00 18.41 136 HIS A CA 1
ATOM 1069 C C . HIS A 1 139 ? 29.085 0.977 72.410 1.00 23.18 136 HIS A C 1
ATOM 1070 O O . HIS A 1 139 ? 28.751 1.487 73.484 1.00 34.34 136 HIS A O 1
ATOM 1077 N N . GLY A 1 140 ? 29.184 1.687 71.289 1.00 18.41 137 GLY A N 1
ATOM 1078 C CA . GLY A 1 140 ? 28.706 3.055 71.254 1.00 22.40 137 GLY A CA 1
ATOM 1079 C C . GLY A 1 140 ? 29.685 4.108 70.777 1.00 22.02 137 GLY A C 1
ATOM 1080 O O . GLY A 1 140 ? 29.293 5.027 70.051 1.00 34.61 137 GLY A O 1
ATOM 1081 N N . ASP A 1 141 ? 30.951 4.005 71.177 1.00 21.59 138 ASP A N 1
ATOM 1082 C CA . ASP A 1 141 ? 31.930 5.050 70.877 1.00 27.34 138 ASP A CA 1
ATOM 1083 C C . ASP A 1 141 ? 32.205 5.066 69.378 1.00 27.72 138 ASP A C 1
ATOM 1084 O O . ASP A 1 141 ? 32.945 4.229 68.857 1.00 33.80 138 ASP A O 1
ATOM 1089 N N . ASN A 1 142 ? 31.611 6.037 68.680 1.00 24.53 139 ASN A N 1
ATOM 1090 C CA . ASN A 1 142 ? 31.741 6.141 67.232 1.00 19.94 139 ASN A CA 1
ATOM 1091 C C . ASN A 1 142 ? 33.131 6.571 66.785 1.00 23.45 139 ASN A C 1
ATOM 1092 O O . ASN A 1 142 ? 33.424 6.498 65.588 1.00 31.33 139 ASN A O 1
ATOM 1097 N N . ARG A 1 143 ? 33.985 7.022 67.704 1.00 25.23 140 ARG A N 1
ATOM 1098 C CA . ARG A 1 143 ? 35.348 7.389 67.339 1.00 21.98 140 ARG A CA 1
ATOM 1099 C C . ARG A 1 143 ? 36.216 6.179 67.023 1.00 28.66 140 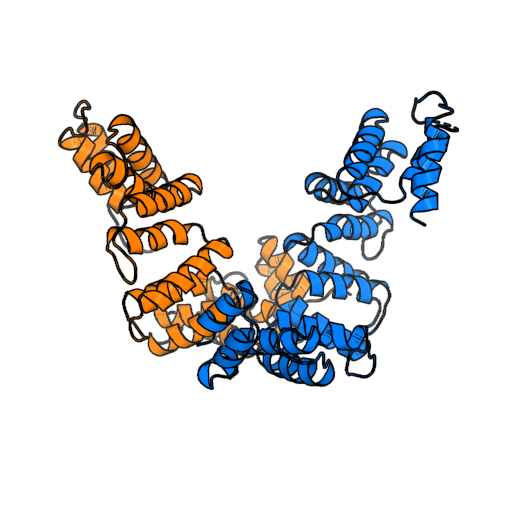ARG A C 1
ATOM 1100 O O . ARG A 1 143 ? 37.291 6.347 66.439 1.00 42.30 140 ARG A O 1
ATOM 1108 N N . ALA A 1 144 ? 35.778 4.973 67.391 1.00 26.19 141 ALA A N 1
ATOM 1109 C CA . ALA A 1 144 ? 36.604 3.788 67.204 1.00 29.94 141 ALA A CA 1
ATOM 1110 C C . ALA A 1 144 ? 36.676 3.345 65.749 1.00 24.45 141 ALA A C 1
ATOM 1111 O O . ALA A 1 144 ? 37.655 2.696 65.365 1.00 23.00 141 ALA A O 1
ATOM 1113 N N . TYR A 1 145 ? 35.672 3.683 64.933 1.00 19.51 142 TYR A N 1
ATOM 1114 C CA . TYR A 1 145 ? 35.654 3.220 63.548 1.00 19.69 142 TYR A CA 1
ATOM 1115 C C . TYR A 1 145 ? 36.856 3.739 62.768 1.00 26.84 142 TYR A C 1
ATOM 1116 O O . TYR A 1 145 ? 37.474 2.994 61.999 1.00 36.78 142 TYR A O 1
ATOM 1125 N N . ALA A 1 146 ? 37.201 5.016 62.948 1.00 22.25 143 ALA A N 1
ATOM 1126 C CA . ALA A 1 146 ? 38.384 5.556 62.288 1.00 22.80 143 ALA A CA 1
ATOM 1127 C C . ALA A 1 146 ? 39.662 4.931 62.831 1.00 24.75 143 ALA A C 1
ATOM 1128 O O . ALA A 1 146 ? 40.620 4.726 62.077 1.00 29.68 143 ALA A O 1
ATOM 1130 N N . ASP A 1 147 ? 39.693 4.615 64.129 1.00 21.89 144 ASP A N 1
ATOM 1131 C CA . ASP A 1 147 ? 40.868 3.968 64.703 1.00 25.36 144 ASP A CA 1
ATOM 1132 C C . ASP A 1 147 ? 41.044 2.557 64.157 1.00 24.34 144 ASP A C 1
ATOM 1133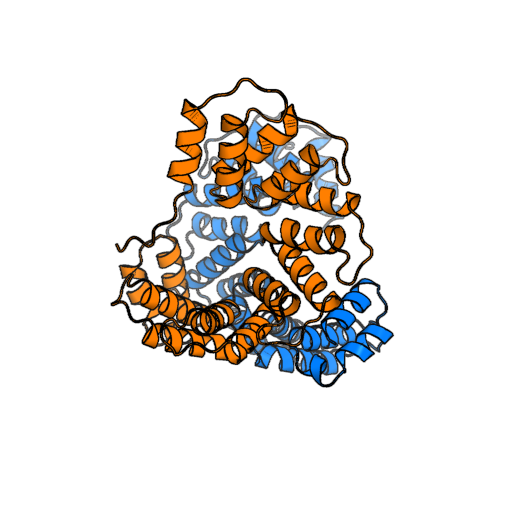 O O . ASP A 1 147 ? 42.176 2.096 63.971 1.00 27.78 144 ASP A O 1
ATOM 1138 N N . ILE A 1 148 ? 39.937 1.857 63.897 1.00 22.46 145 ILE A N 1
ATOM 1139 C CA . ILE A 1 148 ? 40.021 0.507 63.347 1.00 19.58 145 ILE A CA 1
ATOM 1140 C C . ILE A 1 148 ? 40.608 0.538 61.941 1.00 25.46 145 ILE A C 1
ATOM 1141 O O . ILE A 1 148 ? 41.457 -0.290 61.589 1.00 21.35 145 ILE A O 1
ATOM 1146 N N . GLY A 1 149 ? 40.172 1.496 61.120 1.00 20.56 146 GLY A N 1
ATOM 1147 C CA . GLY A 1 149 ? 40.639 1.553 59.745 1.00 21.20 146 GLY A CA 1
ATOM 1148 C C . GLY A 1 149 ? 42.135 1.758 59.622 1.00 30.74 146 GLY A C 1
ATOM 1149 O O . GLY A 1 149 ? 42.745 1.328 58.640 1.00 42.21 146 GLY A O 1
ATOM 1150 N N . LEU A 1 150 ? 42.750 2.409 60.612 1.00 35.52 147 LEU A N 1
ATOM 1151 C CA . LEU A 1 150 ? 44.188 2.645 60.550 1.00 33.36 147 LEU A CA 1
ATOM 1152 C C . LEU A 1 150 ? 44.981 1.348 60.656 1.00 35.84 147 LEU A C 1
ATOM 1153 O O . LEU A 1 150 ? 46.087 1.256 60.112 1.00 37.20 147 LEU A O 1
ATOM 1158 N N . PHE A 1 151 ? 44.439 0.338 61.342 1.00 29.36 148 PHE A N 1
ATOM 1159 C CA . PHE A 1 151 ? 45.118 -0.954 61.406 1.00 29.02 148 PHE A CA 1
ATOM 1160 C C . PHE A 1 151 ? 45.222 -1.588 60.024 1.00 32.09 148 PHE A C 1
ATOM 1161 O O . PHE A 1 151 ? 46.224 -2.237 59.704 1.00 38.96 148 PHE A O 1
ATOM 1169 N N . TYR A 1 152 ? 44.195 -1.411 59.192 1.00 29.52 149 TYR A N 1
ATOM 1170 C CA . TYR A 1 152 ? 44.219 -1.979 57.849 1.00 31.16 149 TYR A CA 1
ATOM 1171 C C . TYR A 1 152 ? 44.980 -1.087 56.876 1.00 29.06 149 TYR A C 1
ATOM 1172 O O . TYR A 1 152 ? 45.663 -1.587 55.976 1.00 25.55 149 TYR A O 1
ATOM 1181 N N . ASP A 1 153 ? 44.876 0.233 57.040 1.00 32.26 150 ASP A N 1
ATOM 1182 C CA . ASP A 1 153 ? 45.596 1.149 56.164 1.00 31.03 150 ASP A CA 1
ATOM 1183 C C . ASP A 1 153 ? 47.100 1.111 56.399 1.00 40.40 150 ASP A C 1
ATOM 1184 O O . ASP A 1 153 ? 47.860 1.577 55.545 1.00 51.29 150 ASP A O 1
ATOM 1189 N N . GLN A 1 154 ? 47.543 0.564 57.532 1.00 42.18 151 GLN A N 1
ATOM 1190 C CA . GLN A 1 154 ? 48.957 0.497 57.866 1.00 41.36 151 GLN A CA 1
ATOM 1191 C C . GLN A 1 154 ? 49.474 -0.920 58.064 1.00 38.89 151 GLN A C 1
ATOM 1192 O O . GLN A 1 154 ? 50.690 -1.098 58.198 1.00 45.18 151 GLN A O 1
ATOM 1198 N N . GLY A 1 155 ? 48.601 -1.923 58.092 1.00 33.07 152 GLY A N 1
ATOM 1199 C CA . GLY A 1 155 ? 49.047 -3.297 58.217 1.00 35.85 152 GLY A CA 1
ATOM 1200 C C . GLY A 1 155 ? 49.545 -3.680 59.592 1.00 42.35 152 GLY A C 1
ATOM 1201 O O . GLY A 1 155 ? 50.463 -4.499 59.704 1.00 50.70 152 GLY A O 1
ATOM 1202 N N . ASN A 1 156 ? 48.961 -3.113 60.645 1.00 37.15 153 ASN A N 1
ATOM 1203 C CA . ASN A 1 156 ? 49.364 -3.406 62.017 1.00 30.89 153 ASN A CA 1
ATOM 1204 C C . ASN A 1 156 ? 48.463 -4.505 62.568 1.00 32.62 153 ASN A C 1
ATOM 1205 O O . ASN A 1 156 ? 47.266 -4.287 62.784 1.00 34.40 153 ASN A O 1
ATOM 1210 N N . GLY A 1 157 ? 49.039 -5.686 62.801 1.00 39.60 154 GLY A N 1
ATOM 1211 C CA . GLY A 1 157 ? 48.289 -6.833 63.263 1.00 41.31 154 GLY A CA 1
ATOM 1212 C C . GLY A 1 157 ? 47.495 -7.551 62.196 1.00 44.01 154 GLY A C 1
ATOM 1213 O O . GLY A 1 157 ? 47.119 -8.712 62.399 1.00 46.44 154 GLY A O 1
ATOM 1214 N N . VAL A 1 158 ? 47.219 -6.899 61.068 1.00 48.53 155 VAL A N 1
ATOM 1215 C CA . VAL A 1 158 ? 46.518 -7.499 59.943 1.00 33.34 155 VAL A CA 1
ATOM 1216 C C . VAL A 1 158 ? 47.281 -7.150 58.672 1.00 35.08 155 VAL A C 1
ATOM 1217 O O . VAL A 1 158 ? 48.220 -6.354 58.683 1.00 35.18 155 VAL A O 1
ATOM 1221 N N . LYS A 1 159 ? 46.865 -7.760 57.568 1.00 46.41 156 LYS A N 1
ATOM 1222 C CA . LYS A 1 159 ? 47.469 -7.444 56.283 1.00 54.59 156 LYS A CA 1
ATOM 1223 C C . LYS A 1 159 ? 46.981 -6.085 55.797 1.00 47.12 156 LYS A C 1
ATOM 1224 O O . LYS A 1 159 ? 45.802 -5.747 55.935 1.00 51.41 156 LYS A O 1
ATOM 1230 N N . LYS A 1 160 ? 47.902 -5.298 55.239 1.00 45.49 157 LYS A N 1
ATOM 1231 C CA . LYS A 1 160 ? 47.569 -3.966 54.745 1.00 34.64 157 LYS A CA 1
ATOM 1232 C C . LYS A 1 160 ? 46.500 -4.044 53.662 1.00 38.09 157 LYS A C 1
ATOM 1233 O O . LYS A 1 160 ? 46.783 -4.437 52.526 1.00 42.96 157 LYS A O 1
ATOM 1239 N N . ASP A 1 161 ? 45.270 -3.677 54.012 1.00 38.08 158 ASP A N 1
ATOM 1240 C CA . ASP A 1 161 ? 44.135 -3.720 53.092 1.00 38.51 158 ASP A CA 1
ATOM 1241 C C . ASP A 1 161 ? 43.467 -2.352 53.087 1.00 49.06 158 ASP A C 1
ATOM 1242 O O . ASP A 1 161 ? 42.631 -2.064 53.962 1.00 59.56 158 ASP A O 1
ATOM 1247 N N . PRO A 1 162 ? 43.805 -1.485 52.130 1.00 59.61 159 PRO A N 1
ATOM 1248 C CA . PRO A 1 162 ? 43.152 -0.167 52.073 1.00 56.25 159 PRO A CA 1
ATOM 1249 C C . PRO A 1 162 ? 41.656 -0.248 51.836 1.00 45.89 159 PRO A C 1
ATOM 1250 O O . PRO A 1 162 ? 40.939 0.701 52.174 1.00 37.11 159 PRO A O 1
ATOM 1254 N N . ASN A 1 163 ? 41.161 -1.353 51.274 1.00 48.95 160 ASN A N 1
ATOM 1255 C CA . ASN A 1 163 ? 39.733 -1.469 51.000 1.00 45.05 160 ASN A CA 1
ATOM 1256 C C . ASN A 1 163 ? 38.939 -1.701 52.281 1.00 36.92 160 ASN A C 1
ATOM 1257 O O . ASN A 1 163 ? 37.813 -1.208 52.415 1.00 31.59 160 ASN A O 1
ATOM 1262 N N . ARG A 1 164 ? 39.502 -2.453 53.232 1.00 36.24 161 ARG A N 1
ATOM 1263 C CA . ARG A 1 164 ? 38.824 -2.641 54.511 1.00 29.92 161 ARG A CA 1
ATOM 1264 C C . ARG A 1 164 ? 38.896 -1.389 55.374 1.00 30.46 161 ARG A C 1
ATOM 1265 O O . ARG A 1 164 ? 37.986 -1.135 56.171 1.00 27.03 161 ARG A O 1
ATOM 1273 N N . ALA A 1 165 ? 39.965 -0.601 55.235 1.00 26.31 162 ALA A N 1
ATOM 1274 C CA . ALA A 1 165 ? 40.074 0.637 55.998 1.00 22.77 162 ALA A CA 1
ATOM 1275 C C . ALA A 1 165 ? 38.948 1.600 55.644 1.00 27.96 162 ALA A C 1
ATOM 1276 O O . ALA A 1 165 ? 38.388 2.262 56.526 1.00 31.91 162 ALA A O 1
ATOM 1278 N N . VAL A 1 166 ? 38.597 1.683 54.358 1.00 25.93 163 VAL A N 1
ATOM 1279 C CA . VAL A 1 166 ? 37.532 2.583 53.929 1.00 25.86 163 VAL A CA 1
ATOM 1280 C C . VAL A 1 166 ? 36.182 2.123 54.462 1.00 25.66 163 VAL A C 1
ATOM 1281 O O . VAL A 1 166 ? 35.317 2.952 54.775 1.00 28.20 163 VAL A O 1
ATOM 1285 N N . GLN A 1 167 ? 35.974 0.809 54.575 1.00 21.90 164 GLN A N 1
ATOM 1286 C CA . GLN A 1 167 ? 34.706 0.304 55.092 1.00 27.75 164 GLN A CA 1
ATOM 1287 C C . GLN A 1 167 ? 34.433 0.832 56.495 1.00 27.29 164 GLN A C 1
ATOM 1288 O O . GLN A 1 167 ? 33.297 1.196 56.819 1.00 31.37 164 GLN A O 1
ATOM 1294 N N . TYR A 1 168 ? 35.465 0.892 57.337 1.00 20.74 165 TYR A N 1
ATOM 1295 C CA . TYR A 1 168 ? 35.286 1.428 58.681 1.00 25.12 165 TYR A CA 1
ATOM 1296 C C . TYR A 1 168 ? 35.198 2.948 58.681 1.00 28.95 165 TYR A C 1
ATOM 1297 O O . TYR A 1 168 ? 34.498 3.521 59.523 1.00 38.54 165 TYR A O 1
ATOM 1306 N N . TYR A 1 169 ? 35.890 3.614 57.753 1.00 21.89 166 TYR A N 1
ATOM 1307 C CA . TYR A 1 169 ? 35.729 5.058 57.619 1.00 22.68 166 TYR A CA 1
ATOM 1308 C C . TYR A 1 169 ? 34.303 5.408 57.213 1.00 25.38 166 TYR A C 1
ATOM 1309 O O . TYR A 1 169 ? 33.738 6.401 57.688 1.00 23.19 166 TYR A O 1
ATOM 1318 N N . ILE A 1 170 ? 33.705 4.599 56.337 1.00 32.57 167 ILE A N 1
ATOM 1319 C CA . ILE A 1 170 ? 32.326 4.832 55.918 1.00 33.47 167 ILE A CA 1
ATOM 1320 C C . ILE A 1 170 ? 31.374 4.649 57.094 1.00 35.48 167 ILE A C 1
ATOM 1321 O O . ILE A 1 170 ? 30.475 5.469 57.318 1.00 39.70 167 ILE A O 1
ATOM 1326 N N . MET A 1 171 ? 31.561 3.574 57.866 1.00 32.25 168 MET A N 1
ATOM 1327 C CA . MET A 1 171 ? 30.731 3.358 59.048 1.00 29.90 168 MET A CA 1
ATOM 1328 C C . MET A 1 171 ? 30.860 4.513 60.034 1.00 26.09 168 MET A C 1
ATOM 1329 O O . MET A 1 171 ? 29.864 4.952 60.622 1.00 38.40 168 MET A O 1
ATOM 1334 N N . GLY A 1 172 ? 32.078 5.025 60.222 1.00 21.40 169 GLY A N 1
ATOM 1335 C CA . GLY A 1 172 ? 32.274 6.171 61.091 1.00 24.20 169 GLY A CA 1
ATOM 1336 C C . GLY A 1 172 ? 31.804 7.482 60.499 1.00 32.12 169 GLY A C 1
ATOM 1337 O O . GLY A 1 172 ? 31.516 8.420 61.249 1.00 39.00 169 GLY A O 1
ATOM 1338 N N . ALA A 1 173 ? 31.721 7.570 59.169 1.00 37.50 170 ALA A N 1
ATOM 1339 C CA . ALA A 1 173 ? 31.233 8.788 58.535 1.00 32.52 170 ALA A CA 1
ATOM 1340 C C . ALA A 1 173 ? 29.717 8.900 58.611 1.00 39.87 170 ALA A C 1
ATOM 1341 O O . ALA A 1 173 ? 29.188 10.012 58.720 1.00 47.35 170 ALA A O 1
ATOM 1343 N N . GLU A 1 174 ? 29.007 7.770 58.550 1.00 34.47 171 GLU A N 1
ATOM 1344 C CA . GLU A 1 174 ? 27.555 7.802 58.687 1.00 46.51 171 GLU A CA 1
ATOM 1345 C C . GLU A 1 174 ? 27.145 8.291 60.069 1.00 57.31 171 GLU A C 1
ATOM 1346 O O . GLU A 1 174 ? 26.197 9.073 60.205 1.00 65.95 171 GLU A O 1
ATOM 1352 N N . LYS A 1 175 ? 27.852 7.848 61.105 1.00 52.18 172 LYS A N 1
ATOM 1353 C CA . LYS A 1 175 ? 27.524 8.192 62.481 1.00 50.89 172 LYS A CA 1
ATOM 1354 C C . LYS A 1 175 ? 28.123 9.522 62.922 1.00 50.27 172 LYS A C 1
ATOM 1355 O O . LYS A 1 175 ? 28.043 9.858 64.108 1.00 63.19 172 LYS A O 1
ATOM 1361 N N . GLY A 1 176 ? 28.719 10.279 62.003 1.00 39.51 173 GLY A N 1
ATOM 1362 C CA . GLY A 1 176 ? 29.170 11.625 62.298 1.00 32.14 173 GLY A CA 1
ATOM 1363 C C . GLY A 1 176 ? 30.431 11.714 63.132 1.00 41.81 173 GLY A C 1
ATOM 1364 O O . GLY A 1 176 ? 30.396 12.202 64.266 1.00 59.72 173 GLY A O 1
ATOM 1365 N N . ASP A 1 177 ? 31.554 11.256 62.583 1.00 41.02 174 ASP A N 1
ATOM 1366 C CA . ASP A 1 177 ? 32.852 11.357 63.238 1.00 42.73 174 ASP A CA 1
ATOM 1367 C C . ASP A 1 177 ? 33.800 12.137 62.340 1.00 50.83 174 ASP A C 1
ATOM 1368 O O . ASP A 1 177 ? 33.991 11.778 61.174 1.00 60.61 174 ASP A O 1
ATOM 1373 N N . GLY A 1 178 ? 34.392 13.200 62.888 1.00 48.79 175 GLY A N 1
ATOM 1374 C CA . GLY A 1 178 ? 35.258 14.049 62.085 1.00 45.00 175 GLY A CA 1
ATOM 1375 C C . GLY A 1 178 ? 36.495 13.330 61.583 1.00 39.81 175 GLY A C 1
ATOM 1376 O O . GLY A 1 178 ? 36.886 13.486 60.423 1.00 47.20 175 GLY A O 1
ATOM 1377 N N . GLU A 1 179 ? 37.129 12.533 62.446 1.00 41.14 176 GLU A N 1
ATOM 1378 C CA . GLU A 1 179 ? 38.334 11.818 62.036 1.00 47.87 176 GLU A CA 1
ATOM 1379 C C . GLU A 1 179 ? 38.017 10.756 60.990 1.00 45.66 176 GLU A C 1
ATOM 1380 O O . GLU A 1 179 ? 38.811 10.526 60.070 1.00 48.14 176 GLU A O 1
ATOM 1386 N N . ALA A 1 180 ? 36.861 10.098 61.112 1.00 39.91 177 ALA A N 1
ATOM 1387 C CA . ALA A 1 180 ? 36.461 9.125 60.101 1.00 36.16 177 ALA A CA 1
ATOM 1388 C C . ALA A 1 180 ? 36.122 9.809 58.784 1.00 36.98 177 ALA A C 1
ATOM 1389 O O . ALA A 1 180 ? 36.523 9.341 57.713 1.00 33.90 177 ALA A O 1
ATOM 1391 N N . GLN A 1 181 ? 35.385 10.921 58.845 1.00 41.52 178 GLN A N 1
ATOM 1392 C CA . GLN A 1 181 ? 35.073 11.669 57.633 1.00 43.97 178 GLN A CA 1
ATOM 1393 C C . GLN A 1 181 ? 36.321 12.289 57.020 1.00 46.27 178 GLN A C 1
ATOM 1394 O O . GLN A 1 181 ? 36.358 12.536 55.809 1.00 46.72 178 GLN A O 1
ATOM 1400 N N . LEU A 1 182 ? 37.350 12.546 57.831 1.00 47.89 179 LEU A N 1
ATOM 1401 C CA . LEU A 1 182 ? 38.624 13.005 57.288 1.00 47.83 179 LEU A CA 1
ATOM 1402 C C . LEU A 1 182 ? 39.273 11.923 56.438 1.00 46.31 179 LEU A C 1
ATOM 1403 O O . LEU A 1 182 ? 39.689 12.176 55.301 1.00 54.93 179 LEU A O 1
ATOM 1408 N N . PHE A 1 183 ? 39.370 10.706 56.978 1.00 41.55 180 PHE A N 1
ATOM 1409 C CA . PHE A 1 183 ? 40.012 9.619 56.249 1.00 40.81 180 PHE A CA 1
ATOM 1410 C C . PHE A 1 183 ? 39.214 9.235 55.011 1.00 41.25 180 PHE A C 1
ATOM 1411 O O . PHE A 1 183 ? 39.795 8.908 53.969 1.00 47.22 180 PHE A O 1
ATOM 1419 N N . LEU A 1 184 ? 37.882 9.273 55.100 1.00 32.67 181 LEU A N 1
ATOM 1420 C CA . LEU A 1 184 ? 37.057 8.939 53.945 1.00 27.10 181 LEU A CA 1
ATOM 1421 C C . LEU A 1 184 ? 37.239 9.961 52.829 1.00 32.28 181 LEU A C 1
ATOM 1422 O O . LEU A 1 184 ? 37.426 9.595 51.663 1.00 31.75 181 LEU A O 1
ATOM 1427 N N . ALA A 1 185 ? 37.188 11.251 53.170 1.00 42.11 182 ALA A N 1
ATOM 1428 C CA . ALA A 1 185 ? 37.423 12.286 52.169 1.00 41.04 182 ALA A CA 1
ATOM 1429 C C . ALA A 1 185 ? 38.831 12.198 51.596 1.00 41.48 182 ALA A C 1
ATOM 1430 O O . ALA A 1 185 ? 39.045 12.520 50.422 1.00 46.03 182 ALA A O 1
ATOM 1432 N N . ASP A 1 186 ? 39.802 11.763 52.404 1.00 44.58 183 ASP A N 1
ATOM 1433 C CA . ASP A 1 186 ? 41.150 11.557 51.888 1.00 51.40 183 ASP A CA 1
ATOM 1434 C C . ASP A 1 186 ? 41.223 10.327 50.995 1.00 48.55 183 ASP A C 1
ATOM 1435 O O . ASP A 1 186 ? 41.985 10.316 50.022 1.00 59.59 183 ASP A O 1
ATOM 1440 N N . CYS A 1 187 ? 40.443 9.288 51.303 1.00 41.35 184 CYS A N 1
ATOM 1441 C CA . CYS A 1 187 ? 40.432 8.099 50.457 1.00 35.83 184 CYS A CA 1
ATOM 1442 C C . CYS A 1 187 ? 39.796 8.379 49.101 1.00 35.82 184 CYS A C 1
ATOM 1443 O O . CYS A 1 187 ? 40.176 7.759 48.102 1.00 33.63 184 CYS A O 1
ATOM 1446 N N . TYR A 1 188 ? 38.832 9.302 49.043 1.00 36.91 185 TYR A N 1
ATOM 1447 C CA . TYR A 1 188 ? 38.252 9.692 47.764 1.00 33.70 185 TYR A CA 1
ATOM 1448 C C . TYR A 1 188 ? 39.228 10.477 46.900 1.00 42.07 185 TYR A C 1
ATOM 1449 O O . TYR A 1 188 ? 39.055 10.523 45.678 1.00 41.47 185 TYR A O 1
ATOM 1458 N N . ALA A 1 189 ? 40.243 11.096 47.504 1.00 52.99 186 ALA A N 1
ATOM 1459 C CA . ALA A 1 189 ? 41.200 11.914 46.770 1.00 51.17 186 ALA A CA 1
ATOM 1460 C C . ALA A 1 189 ? 42.361 11.089 46.225 1.00 48.61 186 ALA A C 1
ATOM 1461 O O . ALA A 1 189 ? 42.703 11.199 45.044 1.00 54.11 186 ALA A O 1
ATOM 1463 N N . LYS A 1 190 ? 42.977 10.265 47.070 1.00 40.99 187 LYS A N 1
ATOM 1464 C CA . LYS A 1 190 ? 44.100 9.430 46.666 1.00 42.48 187 LYS A CA 1
ATOM 1465 C C . LYS A 1 190 ? 43.662 8.061 46.158 1.00 48.45 187 LYS A C 1
ATOM 1466 O O . LYS A 1 190 ? 44.517 7.199 45.930 1.00 60.21 187 LYS A O 1
ATOM 1472 N N . ALA A 1 191 ? 42.355 7.849 45.979 1.00 46.38 188 ALA A N 1
ATOM 1473 C CA . ALA A 1 191 ? 41.806 6.600 45.446 1.00 43.80 188 ALA A CA 1
ATOM 1474 C C . ALA A 1 191 ? 42.244 5.386 46.261 1.00 47.29 188 ALA A C 1
ATOM 1475 O O . ALA A 1 191 ? 42.421 4.292 45.718 1.00 52.78 188 ALA A O 1
ATOM 1477 N N . SER A 1 192 ? 42.420 5.566 47.567 1.00 45.46 189 SER A N 1
ATOM 1478 C CA . SER A 1 192 ? 42.854 4.491 48.453 1.00 44.11 189 SER A CA 1
ATOM 1479 C C . SER A 1 192 ? 41.626 3.725 48.931 1.00 40.77 189 SER A C 1
ATOM 1480 O O . SER A 1 192 ? 40.828 4.248 49.714 1.00 53.79 189 SER A O 1
ATOM 1483 N N . GLY A 1 193 ? 41.472 2.490 48.454 1.00 40.71 190 GLY A N 1
ATOM 1484 C CA . GLY A 1 193 ? 40.378 1.633 48.863 1.00 26.24 190 GLY A CA 1
ATOM 1485 C C . GLY A 1 193 ? 39.023 1.976 48.288 1.00 29.93 190 GLY A C 1
ATOM 1486 O O . GLY A 1 193 ? 38.084 1.189 48.456 1.00 25.55 190 GLY A O 1
ATOM 1487 N N . ILE A 1 194 ? 38.883 3.114 47.616 1.00 32.19 191 ILE A N 1
ATOM 1488 C CA . ILE A 1 194 ? 37.602 3.543 47.063 1.00 32.67 191 ILE A CA 1
ATOM 1489 C C . ILE A 1 194 ? 37.885 4.286 45.761 1.00 30.29 191 ILE A C 1
ATOM 1490 O O . ILE A 1 194 ? 38.910 4.977 45.658 1.00 38.57 191 ILE A O 1
ATOM 1495 N N . PRO A 1 195 ? 37.050 4.139 44.732 1.00 34.05 192 PRO A N 1
ATOM 1496 C CA . PRO A 1 195 ? 37.307 4.850 43.473 1.00 35.70 192 PRO A CA 1
ATOM 1497 C C . PRO A 1 195 ? 37.330 6.361 43.665 1.00 31.59 192 PRO A C 1
ATOM 1498 O O . PRO A 1 195 ? 36.577 6.920 44.465 1.00 37.70 192 PRO A O 1
ATOM 1502 N N . TYR A 1 196 ? 38.214 7.014 42.913 1.00 32.86 193 TYR A N 1
ATOM 1503 C CA . TYR A 1 196 ? 38.410 8.453 43.029 1.00 33.96 193 TYR A CA 1
ATOM 1504 C C . TYR A 1 196 ? 37.125 9.210 42.720 1.00 48.59 193 TYR A C 1
ATOM 1505 O O . TYR A 1 196 ? 36.432 8.915 41.742 1.00 52.41 193 TYR A O 1
ATOM 1514 N N . ASP A 1 197 ? 36.811 10.194 43.564 1.00 41.79 194 ASP A N 1
ATOM 1515 C CA . ASP A 1 197 ? 35.631 11.035 43.366 1.00 37.41 194 ASP A CA 1
ATOM 1516 C C . ASP A 1 197 ? 35.937 12.394 43.991 1.00 35.92 194 ASP A C 1
ATOM 1517 O O . ASP A 1 197 ? 35.912 12.536 45.217 1.00 43.14 194 ASP A O 1
ATOM 1522 N N . ALA A 1 198 ? 36.220 13.384 43.141 1.00 37.55 195 ALA A N 1
ATOM 1523 C CA . ALA A 1 198 ? 36.543 14.717 43.637 1.00 39.57 195 ALA A CA 1
ATOM 1524 C C . ALA A 1 198 ? 35.351 15.372 44.322 1.00 43.49 195 ALA A C 1
ATOM 1525 O O . ALA A 1 198 ? 35.530 16.132 45.280 1.00 49.89 195 ALA A O 1
ATOM 1527 N N . ASP A 1 199 ? 34.134 15.092 43.851 1.00 38.49 196 ASP A N 1
ATOM 1528 C CA . ASP A 1 199 ? 32.953 15.706 44.450 1.00 40.05 196 ASP A CA 1
ATOM 1529 C C . ASP A 1 199 ? 32.663 15.121 45.827 1.00 39.39 196 ASP A C 1
ATOM 1530 O O . ASP A 1 199 ? 32.302 15.853 46.756 1.00 41.95 196 ASP A O 1
ATOM 1535 N N . ARG A 1 200 ? 32.815 13.804 45.979 1.00 38.06 197 ARG A N 1
ATOM 1536 C CA . ARG A 1 200 ? 32.554 13.169 47.265 1.00 33.71 197 ARG A CA 1
ATOM 1537 C C . ARG A 1 200 ? 33.656 13.448 48.278 1.00 44.42 197 ARG A C 1
ATOM 1538 O O . ARG A 1 200 ? 33.393 13.446 49.486 1.00 35.20 197 ARG A O 1
ATOM 1546 N N . ALA A 1 201 ? 34.885 13.686 47.816 1.00 49.14 198 ALA A N 1
ATOM 1547 C CA . ALA A 1 201 ? 35.937 14.122 48.727 1.00 46.04 198 ALA A CA 1
ATOM 1548 C C . ALA A 1 201 ? 35.569 15.452 49.370 1.00 54.68 198 ALA A C 1
ATOM 1549 O O . ALA A 1 201 ? 35.551 15.578 50.600 1.00 60.13 198 ALA A O 1
ATOM 1551 N N . LEU A 1 202 ? 35.250 16.453 48.546 1.00 53.63 199 LEU A N 1
ATOM 1552 C CA . LEU A 1 202 ? 34.799 17.737 49.070 1.00 60.76 199 LEU A CA 1
ATOM 1553 C C . LEU A 1 202 ? 33.517 17.592 49.879 1.00 62.29 199 LEU A C 1
ATOM 1554 O O . LEU A 1 202 ? 33.308 18.330 50.849 1.00 67.94 199 LEU A O 1
ATOM 1559 N N . TYR A 1 203 ? 32.653 16.646 49.503 1.00 59.75 200 TYR A N 1
ATOM 1560 C CA . TYR A 1 203 ? 31.410 16.448 50.240 1.00 58.41 200 TYR A CA 1
ATOM 1561 C C . TYR A 1 203 ? 31.664 15.935 51.651 1.00 64.69 200 TYR A C 1
ATOM 1562 O O . TYR A 1 203 ? 30.902 16.257 52.570 1.00 71.48 200 TYR A O 1
ATOM 1571 N N . TRP A 1 204 ? 32.715 15.142 51.846 1.00 62.32 201 TRP A N 1
ATOM 1572 C CA . TRP A 1 204 ? 33.040 14.634 53.171 1.00 56.59 201 TRP A CA 1
ATOM 1573 C C . TRP A 1 204 ? 33.998 15.535 53.935 1.00 59.71 201 TRP A C 1
ATOM 1574 O O . TRP A 1 204 ? 34.233 15.293 55.124 1.00 65.12 201 TRP A O 1
ATOM 1585 N N . TYR A 1 205 ? 34.558 16.559 53.289 1.00 60.48 202 TYR A N 1
ATOM 1586 C CA . TYR A 1 205 ? 35.189 17.637 54.039 1.00 69.74 202 TYR A CA 1
ATOM 1587 C C . TYR A 1 205 ? 34.156 18.632 54.549 1.00 78.03 202 TYR A C 1
ATOM 1588 O O . TYR A 1 205 ? 34.351 19.238 55.608 1.00 62.26 202 TYR A O 1
ATOM 1597 N N . LYS A 1 206 ? 33.054 18.804 53.813 1.00 99.32 203 LYS A N 1
ATOM 1598 C CA . LYS A 1 206 ? 32.002 19.722 54.239 1.00 97.41 203 LYS A CA 1
ATOM 1599 C C . LYS A 1 206 ? 31.260 19.180 55.454 1.00 96.39 203 LYS A C 1
ATOM 1600 O O . LYS A 1 206 ? 31.025 19.908 56.426 1.00 105.97 203 LYS A O 1
ATOM 1602 N N . GLU A 1 207 ? 30.875 17.901 55.416 1.00 83.66 204 GLU A N 1
ATOM 1603 C CA . GLU A 1 207 ? 30.245 17.290 56.580 1.00 77.96 204 GLU A CA 1
ATOM 1604 C C . GLU A 1 207 ? 31.213 17.144 57.745 1.00 77.04 204 GLU A C 1
ATOM 1605 O O . GLU A 1 207 ? 30.770 17.065 58.895 1.00 80.78 204 GLU A O 1
ATOM 1611 N N . SER A 1 208 ? 32.520 17.105 57.475 1.00 69.91 205 SER A N 1
ATOM 1612 C CA . SER A 1 208 ? 33.503 17.093 58.550 1.00 68.15 205 SER A CA 1
ATOM 1613 C C . SER A 1 208 ? 33.605 18.433 59.262 1.00 78.23 205 SER A C 1
ATOM 1614 O O . SER A 1 208 ? 34.191 18.494 60.348 1.00 83.62 205 SER A O 1
ATOM 1617 N N . ALA A 1 209 ? 33.063 19.501 58.677 1.00 83.81 206 ALA A N 1
ATOM 1618 C CA . ALA A 1 209 ? 32.994 20.792 59.346 1.00 83.05 206 ALA A CA 1
ATOM 1619 C C . ALA A 1 209 ? 31.731 20.945 60.180 1.00 88.88 206 ALA A C 1
ATOM 1620 O O . ALA A 1 209 ? 31.746 21.664 61.186 1.00 94.20 206 ALA A O 1
ATOM 1622 N N . LYS A 1 210 ? 30.637 20.288 59.784 1.00 83.12 207 LYS A N 1
ATOM 1623 C CA . LYS A 1 210 ? 29.428 20.287 60.604 1.00 77.38 207 LYS A CA 1
ATOM 1624 C C . LYS A 1 210 ? 29.663 19.536 61.908 1.00 77.26 207 LYS A C 1
ATOM 1625 O O . LYS A 1 210 ? 29.452 20.076 63.000 1.00 74.33 207 LYS A O 1
ATOM 1631 N N . ASN A 1 211 ? 30.096 18.282 61.812 1.00 83.02 208 ASN A N 1
ATOM 1632 C CA . ASN A 1 211 ? 30.446 17.474 62.974 1.00 84.91 208 ASN A CA 1
ATOM 1633 C C . ASN A 1 211 ? 31.960 17.527 63.144 1.00 88.65 208 ASN A C 1
ATOM 1634 O O . ASN A 1 211 ? 32.703 16.953 62.340 1.00 84.87 208 ASN A O 1
ATOM 1636 N N . GLY A 1 212 ? 32.414 18.223 64.182 1.00 89.88 209 GLY A N 1
ATOM 1637 C CA . GLY A 1 212 ? 33.833 18.386 64.420 1.00 86.53 209 GLY A CA 1
ATOM 1638 C C . GLY A 1 212 ? 34.462 19.391 63.473 1.00 77.84 209 GLY A C 1
ATOM 1639 O O . GLY A 1 212 ? 33.806 20.019 62.640 1.00 81.14 209 GLY A O 1
ATOM 1640 N N . ASN A 1 213 ? 35.778 19.540 63.617 1.00 64.33 210 ASN A N 1
ATOM 1641 C CA . ASN A 1 213 ? 36.549 20.454 62.784 1.00 66.86 210 ASN A CA 1
ATOM 1642 C C . ASN A 1 213 ? 38.036 20.156 62.911 1.00 75.43 210 ASN A C 1
ATOM 1643 O O . ASN A 1 213 ? 38.784 20.938 63.507 1.00 80.16 210 ASN A O 1
ATOM 1645 N N . ILE A 1 214 ? 38.475 19.028 62.355 1.00 77.83 211 ILE A N 1
ATOM 1646 C CA . ILE A 1 214 ? 39.869 18.610 62.457 1.00 80.35 211 ILE A CA 1
ATOM 1647 C C . ILE A 1 214 ? 40.722 19.442 61.512 1.00 77.46 211 ILE A C 1
ATOM 1648 O O . ILE A 1 214 ? 40.233 20.387 60.881 1.00 72.94 211 ILE A O 1
ATOM 1650 N N . THR A 1 215 ? 42.002 19.099 61.405 1.00 85.11 212 THR A N 1
ATOM 1651 C CA . THR A 1 215 ? 42.914 19.820 60.519 1.00 92.07 212 THR A CA 1
ATOM 1652 C C . THR A 1 215 ? 42.922 19.213 59.117 1.00 85.93 212 THR A C 1
ATOM 1653 O O . THR A 1 215 ? 43.967 18.981 58.510 1.00 84.01 212 THR A O 1
ATOM 1657 N N . ALA A 1 216 ? 41.726 18.929 58.598 1.00 79.72 213 ALA A N 1
ATOM 1658 C CA . ALA A 1 216 ? 41.579 18.728 57.164 1.00 80.02 213 ALA A CA 1
ATOM 1659 C C . ALA A 1 216 ? 41.759 20.027 56.398 1.00 89.79 213 ALA A C 1
ATOM 1660 O O . ALA A 1 216 ? 41.863 20.000 55.168 1.00 92.23 213 ALA A O 1
ATOM 1662 N N . MET A 1 217 ? 41.790 21.158 57.105 1.00 104.36 214 MET A N 1
ATOM 1663 C CA . MET A 1 217 ? 42.030 22.450 56.483 1.00 115.67 214 MET A CA 1
ATOM 1664 C C . MET A 1 217 ? 43.479 22.614 56.045 1.00 114.87 214 MET A C 1
ATOM 1665 O O . MET A 1 217 ? 43.759 23.450 55.180 1.00 115.29 214 MET A O 1
ATOM 1670 N N . LYS A 1 218 ? 44.403 21.842 56.624 1.00 110.86 215 LYS A N 1
ATOM 1671 C CA . LYS A 1 218 ? 45.757 21.792 56.086 1.00 109.96 215 LYS A CA 1
ATOM 1672 C C . LYS A 1 218 ? 45.771 21.170 54.696 1.00 113.53 215 LYS A C 1
ATOM 1673 O O . LYS A 1 218 ? 46.613 21.526 53.865 1.00 115.81 215 LYS A O 1
ATOM 1675 N N . VAL A 1 219 ? 44.849 20.247 54.430 1.00 113.65 216 VAL A N 1
ATOM 1676 C CA . VAL A 1 219 ? 44.678 19.712 53.085 1.00 111.53 216 VAL A CA 1
ATOM 1677 C C . VAL A 1 219 ? 43.717 20.570 52.265 1.00 113.25 216 VAL A C 1
ATOM 1678 O O . VAL A 1 219 ? 43.879 20.685 51.045 1.00 117.40 216 VAL A O 1
ATOM 1682 N N . LEU A 1 220 ? 42.719 21.181 52.911 1.00 103.51 217 LEU A N 1
ATOM 1683 C CA . LEU A 1 220 ? 41.803 22.069 52.201 1.00 95.97 217 LEU A CA 1
ATOM 1684 C C . LEU A 1 220 ? 42.543 23.269 51.624 1.00 97.04 217 LEU A C 1
ATOM 1685 O O . LEU A 1 220 ? 42.452 23.552 50.425 1.00 84.62 217 LEU A O 1
ATOM 1690 N N . SER A 1 221 ? 43.294 23.982 52.466 1.00 115.96 218 SER A N 1
ATOM 1691 C CA . SER A 1 221 ? 44.079 25.117 51.996 1.00 119.57 218 SER A CA 1
ATOM 1692 C C . SER A 1 221 ? 45.203 24.706 51.054 1.00 120.02 218 SER A C 1
ATOM 1693 O O . SER A 1 221 ? 45.811 25.580 50.427 1.00 125.40 218 SER A O 1
ATOM 1696 N N . GLY A 1 222 ? 45.488 23.411 50.937 1.00 118.07 219 GLY A N 1
ATOM 1697 C CA . GLY A 1 222 ? 46.553 22.941 50.075 1.00 121.06 219 GLY A CA 1
ATOM 1698 C C . GLY A 1 222 ? 46.106 22.620 48.663 1.00 123.49 219 GLY A C 1
ATOM 1699 O O . GLY A 1 222 ? 46.860 22.835 47.709 1.00 122.13 219 GLY A O 1
ATOM 1700 N N . ILE A 1 223 ? 44.884 22.103 48.511 1.00 138.90 220 ILE A N 1
ATOM 1701 C CA . ILE A 1 223 ? 44.400 21.740 47.182 1.00 140.45 220 ILE A CA 1
ATOM 1702 C C . ILE A 1 223 ? 43.811 22.931 46.436 1.00 141.27 220 ILE A C 1
ATOM 1703 O O . ILE A 1 223 ? 43.783 22.922 45.199 1.00 148.38 220 ILE A O 1
ATOM 1708 N N . TYR A 1 224 ? 43.338 23.956 47.145 1.00 124.91 221 TYR A N 1
ATOM 1709 C CA . TYR A 1 224 ? 42.945 25.203 46.500 1.00 114.37 221 TYR A CA 1
ATOM 1710 C C . TYR A 1 224 ? 44.141 26.069 46.126 1.00 108.07 221 TYR A C 1
ATOM 1711 O O . TYR A 1 224 ? 43.954 27.118 45.500 1.00 101.74 221 TYR A O 1
ATOM 1720 N N . LYS A 1 225 ? 45.352 25.671 46.502 1.00 104.60 222 LYS A N 1
ATOM 1721 C CA . LYS A 1 225 ? 46.548 26.458 46.221 1.00 96.57 222 LYS A CA 1
ATOM 1722 C C . LYS A 1 225 ? 47.466 25.736 45.241 1.00 97.03 222 LYS A C 1
ATOM 1723 O O . LYS A 1 225 ? 47.254 24.566 44.923 1.00 93.18 222 LYS A O 1
ATOM 1725 N N . GLN A 1 228 ? 43.921 21.667 42.513 1.00 111.71 225 GLN A N 1
ATOM 1726 C CA . GLN A 1 228 ? 43.970 20.221 42.689 1.00 112.19 225 GLN A CA 1
ATOM 1727 C C . GLN A 1 228 ? 42.564 19.674 42.927 1.00 111.45 225 GLN A C 1
ATOM 1728 O O . GLN A 1 228 ? 41.667 20.412 43.336 1.00 109.24 225 GLN A O 1
ATOM 1734 N N . LEU A 1 229 ? 42.383 18.381 42.653 1.00 106.53 226 LEU A N 1
ATOM 1735 C CA . LEU A 1 229 ? 41.090 17.709 42.793 1.00 98.92 226 LEU A CA 1
ATOM 1736 C C . LEU A 1 229 ? 40.037 18.337 41.881 1.00 95.83 226 LEU A C 1
ATOM 1737 O O . LEU A 1 229 ? 38.865 18.461 42.244 1.00 95.34 226 LEU A O 1
ATOM 1742 N N . GLY A 1 230 ? 40.462 18.732 40.683 1.00 92.24 227 GLY A N 1
ATOM 1743 C CA . GLY A 1 230 ? 39.551 19.250 39.682 1.00 94.77 227 GLY A CA 1
ATOM 1744 C C . GLY A 1 230 ? 38.976 20.605 40.031 1.00 95.21 227 GLY A C 1
ATOM 1745 O O . GLY A 1 230 ? 38.029 21.070 39.390 1.00 95.36 227 GLY A O 1
ATOM 1746 N N . ILE A 1 231 ? 39.545 21.249 41.046 1.00 95.04 228 ILE A N 1
ATOM 1747 C CA . ILE A 1 231 ? 39.083 22.545 41.527 1.00 87.72 228 ILE A CA 1
ATOM 1748 C C . ILE A 1 231 ? 40.100 23.600 41.122 1.00 96.20 228 ILE A C 1
ATOM 1749 O O . ILE A 1 231 ? 41.300 23.452 41.390 1.00 92.07 228 ILE A O 1
ATOM 1754 N N . GLU A 1 232 ? 39.621 24.656 40.471 1.00 112.12 229 GLU A N 1
ATOM 1755 C CA . GLU A 1 232 ? 40.477 25.782 40.132 1.00 119.93 229 GLU A CA 1
ATOM 1756 C C . GLU A 1 232 ? 40.989 26.454 41.400 1.00 122.25 229 GLU A C 1
ATOM 1757 O O . GLU A 1 232 ? 40.267 26.572 42.394 1.00 121.33 229 GLU A O 1
ATOM 1763 N N . LYS A 1 233 ? 42.245 26.894 41.359 1.00 133.06 230 LYS A N 1
ATOM 1764 C CA . LYS A 1 233 ? 42.877 27.482 42.533 1.00 139.93 230 LYS A CA 1
ATOM 1765 C C . LYS A 1 233 ? 42.146 28.747 42.961 1.00 148.81 230 LYS A C 1
ATOM 1766 O O . LYS A 1 233 ? 42.122 29.742 42.229 1.00 151.93 230 LYS A O 1
ATOM 1772 N N . ASN A 1 234 ? 41.545 28.703 44.153 1.00 147.97 231 ASN A N 1
ATOM 1773 C CA . ASN A 1 234 ? 40.845 29.853 44.708 1.00 148.46 231 ASN A CA 1
ATOM 1774 C C . ASN A 1 234 ? 41.754 30.604 45.664 1.00 152.94 231 ASN A C 1
ATOM 1775 O O . ASN A 1 234 ? 42.409 29.976 46.509 1.00 149.68 231 ASN A O 1
ATOM 1780 N N . PRO A 1 235 ? 41.829 31.929 45.564 1.00 157.99 232 PRO A N 1
ATOM 1781 C CA . PRO A 1 235 ? 42.621 32.693 46.535 1.00 159.01 232 PRO A CA 1
ATOM 1782 C C . PRO A 1 235 ? 41.995 32.679 47.921 1.00 153.77 232 PRO A C 1
ATOM 1783 O O . PRO A 1 235 ? 42.674 32.393 48.910 1.00 153.43 232 PRO A O 1
ATOM 1787 N N . GLU A 1 236 ? 40.693 32.965 48.003 1.00 149.82 233 GLU A N 1
ATOM 1788 C CA . GLU A 1 236 ? 40.035 33.041 49.304 1.00 141.87 233 GLU A CA 1
ATOM 1789 C C . GLU A 1 236 ? 40.003 31.683 49.997 1.00 138.99 233 GLU A C 1
ATOM 1790 O O . GLU A 1 236 ? 40.213 31.597 51.212 1.00 138.67 233 GLU A O 1
ATOM 1792 N N . LYS A 1 237 ? 39.751 30.610 49.243 1.00 140.78 234 LYS A N 1
ATOM 1793 C CA . LYS A 1 237 ? 39.610 29.290 49.853 1.00 139.25 234 LYS A CA 1
ATOM 1794 C C . LYS A 1 237 ? 40.938 28.782 50.402 1.00 141.13 234 LYS A C 1
ATOM 1795 O O . LYS A 1 237 ? 41.025 28.382 51.569 1.00 140.60 234 LYS A O 1
ATOM 1801 N N . SER A 1 238 ? 41.991 28.804 49.582 1.00 141.28 235 SER A N 1
ATOM 1802 C CA . SER A 1 238 ? 43.289 28.250 49.961 1.00 140.11 235 SER A CA 1
ATOM 1803 C C . SER A 1 238 ? 43.922 28.991 51.130 1.00 143.47 235 SER A C 1
ATOM 1804 O O . SER A 1 238 ? 45.022 28.642 51.572 1.00 142.30 235 SER A O 1
ATOM 1807 N N . ARG A 1 239 ? 43.250 30.003 51.629 1.00 149.77 236 ARG A N 1
ATOM 1808 C CA . ARG A 1 239 ? 43.812 30.880 52.644 1.00 157.94 236 ARG A CA 1
ATOM 1809 C C . ARG A 1 239 ? 42.899 31.067 53.846 1.00 157.15 236 ARG A C 1
ATOM 1810 O O . ARG A 1 239 ? 43.386 31.085 54.979 1.00 154.47 236 ARG A O 1
ATOM 1818 N N . HIS A 1 240 ? 41.588 31.203 53.631 1.00 152.00 237 HIS A N 1
ATOM 1819 C CA . HIS A 1 240 ? 40.660 31.267 54.754 1.00 144.70 237 HIS A CA 1
ATOM 1820 C C . HIS A 1 240 ? 40.626 29.963 55.539 1.00 136.88 237 HIS A C 1
ATOM 1821 O O . HIS A 1 240 ? 40.265 29.973 56.720 1.00 138.52 237 HIS A O 1
ATOM 1828 N N . TRP A 1 241 ? 40.992 28.842 54.911 1.00 127.71 238 TRP A N 1
ATOM 1829 C CA . TRP A 1 241 ? 41.071 27.578 55.632 1.00 116.42 238 TRP A CA 1
ATOM 1830 C C . TRP A 1 241 ? 42.286 27.506 56.547 1.00 121.52 238 TRP A C 1
ATOM 1831 O O . TRP A 1 241 ? 42.335 26.636 57.424 1.00 119.14 238 TRP A O 1
ATOM 1842 N N . LEU A 1 242 ? 43.265 28.390 56.367 1.00 130.69 239 LEU A N 1
ATOM 1843 C CA . LEU A 1 242 ? 44.483 28.343 57.163 1.00 133.23 239 LEU A CA 1
ATOM 1844 C C . LEU A 1 242 ? 44.359 29.084 58.488 1.00 132.36 239 LEU A C 1
ATOM 1845 O O . LEU A 1 242 ? 45.102 28.772 59.427 1.00 129.30 239 LEU A O 1
ATOM 1850 N N . GLU A 1 243 ? 43.446 30.052 58.589 1.00 141.16 240 GLU A N 1
ATOM 1851 C CA . GLU A 1 243 ? 43.176 30.682 59.877 1.00 144.56 240 GLU A CA 1
ATOM 1852 C C . GLU A 1 243 ? 42.604 29.669 60.859 1.00 147.35 240 GLU A C 1
ATOM 1853 O O . GLU A 1 243 ? 43.135 29.475 61.957 1.00 151.05 240 GLU A O 1
ATOM 1859 N N . MET A 1 244 ? 41.510 29.007 60.469 1.00 147.51 241 MET A N 1
ATOM 1860 C CA . MET A 1 244 ? 40.904 27.984 61.312 1.00 142.41 241 MET A CA 1
ATOM 1861 C C . MET A 1 244 ? 41.858 26.830 61.594 1.00 135.58 241 MET A C 1
ATOM 1862 O O . MET A 1 244 ? 41.668 26.107 62.579 1.00 141.51 241 MET A O 1
ATOM 1867 N N . ALA A 1 245 ? 42.876 26.645 60.751 1.00 127.15 242 ALA A N 1
ATOM 1868 C CA . ALA A 1 245 ? 43.928 25.668 60.997 1.00 121.31 242 ALA A CA 1
ATOM 1869 C C . ALA A 1 245 ? 45.029 26.199 61.904 1.00 126.39 242 ALA A C 1
ATOM 1870 O O . ALA A 1 245 ? 45.694 25.406 62.578 1.00 124.39 242 ALA A O 1
ATOM 1872 N N . LYS A 1 246 ? 45.229 27.515 61.948 1.00 137.65 243 LYS A N 1
ATOM 1873 C CA . LYS A 1 246 ? 46.224 28.120 62.824 1.00 149.95 243 LYS A CA 1
ATOM 1874 C C . LYS A 1 246 ? 45.629 28.668 64.112 1.00 156.58 243 LYS A C 1
ATOM 1875 O O . LYS A 1 246 ? 46.256 28.558 65.169 1.00 159.93 243 LYS A O 1
ATOM 1881 N N . GLN A 1 247 ? 44.436 29.266 64.048 1.00 158.62 244 GLN A N 1
ATOM 1882 C CA . GLN A 1 247 ? 43.825 29.823 65.250 1.00 158.08 244 GLN A CA 1
ATOM 1883 C C . GLN A 1 247 ? 43.459 28.736 66.252 1.00 154.91 244 GLN A C 1
ATOM 1884 O O . GLN A 1 247 ? 43.496 28.976 67.464 1.00 156.47 244 GLN A O 1
ATOM 1890 N N . LYS A 1 248 ? 43.108 27.543 65.773 1.00 150.77 245 LYS A N 1
ATOM 1891 C CA . LYS A 1 248 ? 42.809 26.429 66.661 1.00 141.61 245 LYS A CA 1
ATOM 1892 C C . LYS A 1 248 ? 44.055 25.660 67.084 1.00 136.94 245 LYS A C 1
ATOM 1893 O O . LYS A 1 248 ? 43.958 24.791 67.957 1.00 133.22 245 LYS A O 1
ATOM 1899 N N . GLU A 1 249 ? 45.209 25.957 66.495 1.00 129.32 246 GLU A N 1
ATOM 1900 C CA . GLU A 1 249 ? 46.467 25.340 66.904 1.00 120.26 246 GLU A CA 1
ATOM 1901 C C . GLU A 1 249 ? 47.032 26.032 68.139 1.00 113.79 246 GLU A C 1
ATOM 1902 O O . GLU A 1 249 ? 47.090 25.445 69.220 1.00 109.71 246 GLU A O 1
ATOM 1908 N N . ASN B 1 2 ? 50.084 -12.187 70.606 1.00 45.05 -1 ASN B N 1
ATOM 1909 C CA . ASN B 1 2 ? 48.957 -12.547 69.755 1.00 49.54 -1 ASN B CA 1
ATOM 1910 C C . ASN B 1 2 ? 47.660 -11.934 70.277 1.00 38.25 -1 ASN B C 1
ATOM 1911 O O . ASN B 1 2 ? 47.682 -11.036 71.120 1.00 25.44 -1 ASN B O 1
ATOM 1913 N N . ALA B 1 3 ? 46.531 -12.422 69.771 1.00 36.00 0 ALA B N 1
ATOM 1914 C CA . ALA B 1 3 ? 45.235 -11.909 70.181 1.00 27.97 0 ALA B CA 1
ATOM 1915 C C . ALA B 1 3 ? 44.792 -12.547 71.495 1.00 28.62 0 ALA B C 1
ATOM 1916 O O . ALA B 1 3 ? 45.306 -13.585 71.919 1.00 24.02 0 ALA B O 1
ATOM 1918 N N . ASP B 1 4 ? 43.819 -11.905 72.140 1.00 25.26 1 ASP B N 1
ATOM 1919 C CA . ASP B 1 4 ? 43.284 -12.399 73.402 1.00 22.82 1 ASP B CA 1
ATOM 1920 C C . ASP B 1 4 ? 42.286 -13.521 73.144 1.00 29.63 1 ASP B C 1
ATOM 1921 O O . ASP B 1 4 ? 41.387 -13.383 72.308 1.00 35.90 1 ASP B O 1
ATOM 1926 N N . ASN B 1 5 ? 42.442 -14.631 73.871 1.00 23.88 2 ASN B N 1
ATOM 1927 C CA . ASN B 1 5 ? 41.570 -15.784 73.668 1.00 28.91 2 ASN B CA 1
ATOM 1928 C C . ASN B 1 5 ? 40.121 -15.453 74.006 1.00 34.57 2 ASN B C 1
ATOM 1929 O O . ASN B 1 5 ? 39.201 -15.807 73.259 1.00 39.95 2 ASN B O 1
ATOM 1934 N N . ALA B 1 6 ? 39.897 -14.776 75.135 1.00 35.16 3 ALA B N 1
ATOM 1935 C CA . ALA B 1 6 ? 38.534 -14.428 75.527 1.00 34.00 3 ALA B CA 1
ATOM 1936 C C . ALA B 1 6 ? 37.897 -13.479 74.521 1.00 32.97 3 ALA B C 1
ATOM 1937 O O . ALA B 1 6 ? 36.741 -13.668 74.124 1.00 28.70 3 ALA B O 1
ATOM 1939 N N . LEU B 1 7 ? 38.638 -12.457 74.090 1.00 34.46 4 LEU B N 1
ATOM 1940 C CA . LEU B 1 7 ? 38.103 -11.517 73.111 1.00 32.49 4 LEU B CA 1
ATOM 1941 C C . LEU B 1 7 ? 37.862 -12.196 71.768 1.00 31.53 4 LEU B C 1
ATOM 1942 O O . LEU B 1 7 ? 36.890 -11.880 71.073 1.00 29.77 4 LEU B O 1
ATOM 1947 N N . THR B 1 8 ? 38.734 -13.133 71.388 1.00 35.88 5 THR B N 1
ATOM 1948 C CA . THR B 1 8 ? 38.533 -13.869 70.144 1.00 31.08 5 THR B CA 1
ATOM 1949 C C . THR B 1 8 ? 37.290 -14.748 70.218 1.00 34.93 5 THR B C 1
ATOM 1950 O O . THR B 1 8 ? 36.524 -14.832 69.252 1.00 43.89 5 THR B O 1
ATOM 1954 N N . GLY B 1 9 ? 37.071 -15.407 71.358 1.00 27.23 6 GLY B N 1
ATOM 1955 C CA . GLY B 1 9 ? 35.900 -16.255 71.495 1.00 24.63 6 GLY B CA 1
ATOM 1956 C C . GLY B 1 9 ? 34.596 -15.483 71.453 1.00 25.54 6 GLY B C 1
ATOM 1957 O O . GLY B 1 9 ? 33.590 -15.984 70.945 1.00 22.60 6 GLY B O 1
ATOM 1958 N N . ILE B 1 10 ? 34.594 -14.254 71.975 1.00 27.43 7 ILE B N 1
ATOM 1959 C CA . ILE B 1 10 ? 33.371 -13.458 71.999 1.00 29.09 7 ILE B CA 1
ATOM 1960 C C . ILE B 1 10 ? 32.978 -13.039 70.586 1.00 27.98 7 ILE B C 1
ATOM 1961 O O . ILE B 1 10 ? 31.810 -13.142 70.193 1.00 28.95 7 ILE B O 1
ATOM 1966 N N . GLU B 1 11 ? 33.944 -12.564 69.799 1.00 30.63 8 GLU B N 1
ATOM 1967 C CA . GLU B 1 11 ? 33.645 -12.213 68.416 1.00 37.22 8 GLU B CA 1
ATOM 1968 C C . GLU B 1 11 ? 33.370 -13.443 67.561 1.00 38.19 8 GLU B C 1
ATOM 1969 O O . GLU B 1 11 ? 32.664 -13.338 66.554 1.00 43.51 8 GLU B O 1
ATOM 1975 N N . LEU B 1 12 ? 33.893 -14.609 67.949 1.00 38.92 9 LEU B N 1
ATOM 1976 C CA . LEU B 1 12 ? 33.526 -15.839 67.257 1.00 35.95 9 LEU B CA 1
ATOM 1977 C C . LEU B 1 12 ? 32.072 -16.204 67.523 1.00 37.16 9 LEU B C 1
ATOM 1978 O O . LEU B 1 12 ? 31.364 -16.657 66.617 1.00 40.90 9 LEU B O 1
ATOM 1983 N N . TYR B 1 13 ? 31.611 -16.021 68.764 1.00 32.46 10 TYR B N 1
ATOM 1984 C CA . TYR B 1 13 ? 30.198 -16.226 69.063 1.00 34.37 10 TYR B CA 1
ATOM 1985 C C . TYR B 1 13 ? 29.326 -15.249 68.286 1.00 37.53 10 TYR B C 1
ATOM 1986 O O . TYR B 1 13 ? 28.267 -15.624 67.768 1.00 41.06 10 TYR B O 1
ATOM 1995 N N . LYS B 1 14 ? 29.754 -13.987 68.197 1.00 31.21 11 LYS B N 1
ATOM 1996 C CA . LYS B 1 14 ? 28.984 -12.995 67.455 1.00 32.08 11 LYS B CA 1
ATOM 1997 C C . LYS B 1 14 ? 28.935 -13.322 65.969 1.00 29.21 11 LYS B C 1
ATOM 1998 O O . LYS B 1 14 ? 27.980 -12.942 65.280 1.00 32.34 11 LYS B O 1
ATOM 2004 N N . ALA B 1 15 ? 29.946 -14.021 65.458 1.00 31.92 12 ALA B N 1
ATOM 2005 C CA . ALA B 1 15 ? 29.939 -14.508 64.085 1.00 37.62 12 ALA B CA 1
ATOM 2006 C C . ALA B 1 15 ? 29.119 -15.780 63.919 1.00 44.84 12 ALA B C 1
ATOM 2007 O O . ALA B 1 15 ? 29.113 -16.357 62.826 1.00 52.37 12 ALA B O 1
ATOM 2009 N N . LYS B 1 16 ? 28.440 -16.222 64.981 1.00 35.96 13 LYS B N 1
ATOM 2010 C CA . LYS B 1 16 ? 27.608 -17.426 64.957 1.00 38.57 13 LYS B CA 1
ATOM 2011 C C . LYS B 1 16 ? 28.435 -18.665 64.616 1.00 37.85 13 LYS B C 1
ATOM 2012 O O . LYS B 1 16 ? 27.972 -19.580 63.934 1.00 41.00 13 LYS B O 1
ATOM 2018 N N . LYS B 1 17 ? 29.675 -18.690 65.102 1.00 34.46 14 LYS B N 1
ATOM 2019 C CA . LYS B 1 17 ? 30.580 -19.832 64.971 1.00 32.24 14 LYS B CA 1
ATOM 2020 C C . LYS B 1 17 ? 30.847 -20.352 66.379 1.00 33.82 14 LYS B C 1
ATOM 2021 O O . LYS B 1 17 ? 31.907 -20.108 66.960 1.00 36.22 14 LYS B O 1
ATOM 2027 N N . TYR B 1 18 ? 29.872 -21.081 66.925 1.00 34.14 15 TYR B N 1
ATOM 2028 C CA . TYR B 1 18 ? 29.910 -21.464 68.331 1.00 29.98 15 TYR B CA 1
ATOM 2029 C C . TYR B 1 18 ? 30.916 -22.574 68.607 1.00 35.11 15 TYR B C 1
ATOM 2030 O O . TYR B 1 18 ? 31.426 -22.674 69.729 1.00 29.25 15 TYR B O 1
ATOM 2039 N N . GLU B 1 19 ? 31.210 -23.413 67.613 1.00 40.74 16 GLU B N 1
ATOM 2040 C CA . GLU B 1 19 ? 32.184 -24.480 67.818 1.00 43.88 16 GLU B CA 1
ATOM 2041 C C . GLU B 1 19 ? 33.587 -23.913 68.002 1.00 36.20 16 GLU B C 1
ATOM 2042 O O . GLU B 1 19 ? 34.330 -24.350 68.889 1.00 25.33 16 GLU B O 1
ATOM 2048 N N . GLN B 1 20 ? 33.961 -22.929 67.181 1.00 35.15 17 GLN B N 1
ATOM 2049 C CA . GLN B 1 20 ? 35.283 -22.325 67.302 1.00 37.14 17 GLN B CA 1
ATOM 2050 C C . GLN B 1 20 ? 35.380 -21.417 68.522 1.00 40.70 17 GLN B C 1
ATOM 2051 O O . GLN B 1 20 ? 36.471 -21.246 69.078 1.00 54.43 17 GLN B O 1
ATOM 2057 N N . ALA B 1 21 ? 34.261 -20.826 68.947 1.00 31.87 18 ALA B N 1
ATOM 2058 C CA . ALA B 1 21 ? 34.288 -19.906 70.080 1.00 29.65 18 ALA B CA 1
ATOM 2059 C C . ALA B 1 21 ? 34.676 -20.625 71.367 1.00 32.64 18 ALA B C 1
ATOM 2060 O O . ALA B 1 21 ? 35.518 -20.138 72.131 1.00 37.84 18 ALA B O 1
ATOM 2062 N N . MET B 1 22 ? 34.073 -21.790 71.622 1.00 31.14 19 MET B N 1
ATOM 2063 C CA . MET B 1 22 ? 34.392 -22.537 72.835 1.00 25.35 19 MET B CA 1
ATOM 2064 C C . MET B 1 22 ? 35.848 -22.982 72.857 1.00 33.75 19 MET B C 1
ATOM 2065 O O . MET B 1 22 ? 36.429 -23.143 73.936 1.00 41.46 19 MET B O 1
ATOM 2070 N N . THR B 1 23 ? 36.453 -23.183 71.684 1.00 33.35 20 THR B N 1
ATOM 2071 C CA . THR B 1 23 ? 37.865 -23.548 71.635 1.00 32.02 20 THR B CA 1
ATOM 2072 C C . THR B 1 23 ? 38.734 -22.466 72.264 1.00 35.02 20 THR B C 1
ATOM 2073 O O . THR B 1 23 ? 39.716 -22.768 72.953 1.00 39.60 20 THR B O 1
ATOM 2077 N N . HIS B 1 24 ? 38.384 -21.198 72.046 1.00 36.45 21 HIS B N 1
ATOM 2078 C CA . HIS B 1 24 ? 39.112 -20.089 72.649 1.00 33.06 21 HIS B CA 1
ATOM 2079 C C . HIS B 1 24 ? 38.607 -19.738 74.040 1.00 32.59 21 HIS B C 1
ATOM 2080 O O . HIS B 1 24 ? 39.405 -19.350 74.899 1.00 37.46 21 HIS B O 1
ATOM 2087 N N . LEU B 1 25 ? 37.301 -19.867 74.282 1.00 30.69 22 LEU B N 1
ATOM 2088 C CA . LEU B 1 25 ? 36.752 -19.479 75.576 1.00 23.27 22 LEU B CA 1
ATOM 2089 C C . LEU B 1 25 ? 37.235 -20.402 76.688 1.00 34.17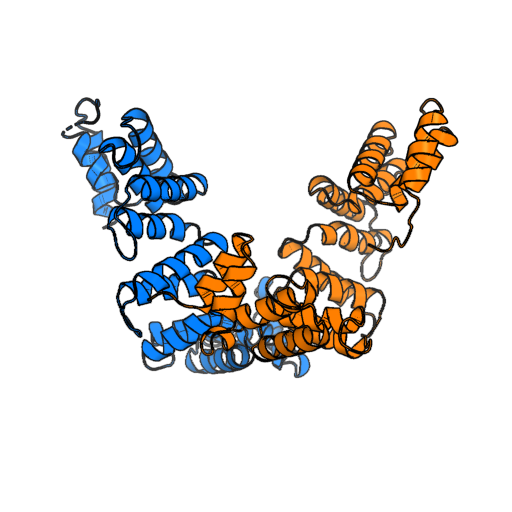 22 LEU B C 1
ATOM 2090 O O . LEU B 1 25 ? 37.475 -19.951 77.813 1.00 33.60 22 LEU B O 1
ATOM 2095 N N . MET B 1 26 ? 37.385 -21.694 76.396 1.00 38.30 23 MET B N 1
ATOM 2096 C CA . MET B 1 26 ? 37.732 -22.669 77.423 1.00 34.73 23 MET B CA 1
ATOM 2097 C C . MET B 1 26 ? 39.221 -22.708 77.742 1.00 30.76 23 MET B C 1
ATOM 2098 O O . MET B 1 26 ? 39.645 -23.566 78.524 1.00 37.94 23 MET B O 1
ATOM 2103 N N . THR B 1 27 ? 40.022 -21.817 77.164 1.00 30.74 24 THR B N 1
ATOM 2104 C CA . THR B 1 27 ? 41.426 -21.748 77.527 1.00 30.88 24 THR B CA 1
ATOM 2105 C C . THR B 1 27 ? 41.567 -21.195 78.946 1.00 40.12 24 THR B C 1
ATOM 2106 O O . THR B 1 27 ? 40.714 -20.434 79.409 1.00 34.90 24 THR B O 1
ATOM 2110 N N . PRO B 1 28 ? 42.631 -21.576 79.662 1.00 44.07 25 PRO B N 1
ATOM 2111 C CA . PRO B 1 28 ? 42.753 -21.144 81.067 1.00 34.07 25 PRO B CA 1
ATOM 2112 C C . PRO B 1 28 ? 42.745 -19.636 81.252 1.00 29.42 25 PRO B C 1
ATOM 2113 O O . PRO B 1 28 ? 42.154 -19.141 82.221 1.00 27.18 25 PRO B O 1
ATOM 2117 N N . ASP B 1 29 ? 43.381 -18.886 80.349 1.00 27.38 26 ASP B N 1
ATOM 2118 C CA . ASP B 1 29 ? 43.411 -17.434 80.496 1.00 29.44 26 ASP B CA 1
ATOM 2119 C C . ASP B 1 29 ? 42.054 -16.816 80.183 1.00 34.07 26 ASP B C 1
ATOM 2120 O O . ASP B 1 29 ? 41.655 -15.830 80.815 1.00 33.96 26 ASP B O 1
ATOM 2125 N N . ALA B 1 30 ? 41.328 -17.379 79.214 1.00 34.67 27 ALA B N 1
ATOM 2126 C CA . ALA B 1 30 ? 40.033 -16.815 78.849 1.00 20.90 27 ALA B CA 1
ATOM 2127 C C . ALA B 1 30 ? 38.970 -17.117 79.896 1.00 25.60 27 ALA B C 1
ATOM 2128 O O . ALA B 1 30 ? 38.007 -16.354 80.037 1.00 40.80 27 ALA B O 1
ATOM 2130 N N . GLN B 1 31 ? 39.120 -18.218 80.635 1.00 21.82 28 GLN B N 1
ATOM 2131 C CA . GLN B 1 31 ? 38.152 -18.583 81.663 1.00 19.98 28 GLN B CA 1
ATOM 2132 C C . GLN B 1 31 ? 38.174 -17.647 82.865 1.00 27.60 28 GLN B C 1
ATOM 2133 O O . GLN B 1 31 ? 37.346 -17.813 83.769 1.00 19.75 28 GLN B O 1
ATOM 2139 N N . LYS B 1 32 ? 39.092 -16.682 82.906 1.00 33.76 29 LYS B N 1
ATOM 2140 C CA . LYS B 1 32 ? 39.093 -15.670 83.953 1.00 22.97 29 LYS B CA 1
ATOM 2141 C C . LYS B 1 32 ? 38.282 -14.439 83.572 1.00 21.53 29 LYS B C 1
ATOM 2142 O O . LYS B 1 32 ? 37.891 -13.670 84.459 1.00 19.28 29 LYS B O 1
ATOM 2148 N N . ASN B 1 33 ? 38.022 -14.245 82.284 1.00 20.09 30 ASN B N 1
ATOM 2149 C CA . ASN B 1 33 ? 37.253 -13.094 81.824 1.00 19.49 30 ASN B CA 1
ATOM 2150 C C . ASN B 1 33 ? 35.795 -13.247 82.242 1.00 29.25 30 ASN B C 1
ATOM 2151 O O . ASN B 1 33 ? 35.177 -14.276 81.948 1.00 26.83 30 ASN B O 1
ATOM 2156 N N . PRO B 1 34 ? 35.209 -12.255 82.920 1.00 31.18 31 PRO B N 1
ATOM 2157 C CA . PRO B 1 34 ? 33.799 -12.390 83.322 1.00 23.69 31 PRO B CA 1
ATOM 2158 C C . PRO B 1 34 ? 32.845 -12.484 82.145 1.00 30.04 31 PRO B C 1
ATOM 2159 O O . PRO B 1 34 ? 31.888 -13.267 82.192 1.00 33.69 31 PRO B O 1
ATOM 2163 N N . ALA B 1 35 ? 33.078 -11.708 81.083 1.00 28.75 32 ALA B N 1
ATOM 2164 C CA . ALA B 1 35 ? 32.214 -11.795 79.910 1.00 23.16 32 ALA B CA 1
ATOM 2165 C C . ALA B 1 35 ? 32.344 -13.152 79.232 1.00 22.96 32 ALA B C 1
ATOM 2166 O O . ALA B 1 35 ? 31.356 -13.697 78.726 1.00 37.00 32 ALA B O 1
ATOM 2168 N N . ALA B 1 36 ? 33.555 -13.715 79.214 1.00 23.82 33 ALA B N 1
ATOM 2169 C CA . ALA B 1 36 ? 33.740 -15.051 78.659 1.00 31.06 33 ALA B CA 1
ATOM 2170 C C . ALA B 1 36 ? 33.054 -16.104 79.519 1.00 27.69 33 ALA B C 1
ATOM 2171 O O . ALA B 1 36 ? 32.454 -17.047 78.993 1.00 33.98 33 ALA B O 1
ATOM 2173 N N . GLN B 1 37 ? 33.129 -15.957 80.845 1.00 21.24 34 GLN B N 1
ATOM 2174 C CA . GLN B 1 37 ? 32.463 -16.902 81.735 1.00 21.44 34 GLN B CA 1
ATOM 2175 C C . GLN B 1 37 ? 30.955 -16.893 81.520 1.00 27.19 34 GLN B C 1
ATOM 2176 O O . GLN B 1 37 ? 30.316 -17.953 81.502 1.00 25.20 34 GLN B O 1
ATOM 2182 N N . ASN B 1 38 ? 30.367 -15.706 81.355 1.00 23.58 35 ASN B N 1
ATOM 2183 C CA . ASN B 1 38 ? 28.936 -15.629 81.085 1.00 23.19 35 ASN B CA 1
ATOM 2184 C C . ASN B 1 38 ? 28.599 -16.235 79.730 1.00 27.13 35 ASN B C 1
ATOM 2185 O O . ASN B 1 38 ? 27.560 -16.886 79.575 1.00 35.70 35 ASN B O 1
ATOM 2190 N N . LEU B 1 39 ? 29.470 -16.034 78.738 1.00 25.01 36 LEU B N 1
ATOM 2191 C CA . LEU B 1 39 ? 29.238 -16.622 77.424 1.00 20.39 36 LEU B CA 1
ATOM 2192 C C . LEU B 1 39 ? 29.373 -18.139 77.460 1.00 20.43 36 LEU B C 1
ATOM 2193 O O . LEU B 1 39 ? 28.651 -18.841 76.742 1.00 20.68 36 LEU B O 1
ATOM 2198 N N . ILE B 1 40 ? 30.283 -18.661 78.287 1.00 20.41 37 ILE B N 1
ATOM 2199 C CA . ILE B 1 40 ? 30.409 -20.108 78.441 1.00 20.28 37 ILE B CA 1
ATOM 2200 C C . ILE B 1 40 ? 29.127 -20.691 79.022 1.00 38.44 37 ILE B C 1
ATOM 2201 O O . ILE B 1 40 ? 28.619 -21.715 78.550 1.00 39.94 37 ILE B O 1
ATOM 2206 N N . GLY B 1 41 ? 28.585 -20.043 80.055 1.00 35.61 38 GLY B N 1
ATOM 2207 C CA . GLY B 1 41 ? 27.351 -20.528 80.652 1.00 25.95 38 GLY B CA 1
ATOM 2208 C C . GLY B 1 41 ? 26.184 -20.497 79.684 1.00 26.38 38 GLY B C 1
ATOM 2209 O O . GLY B 1 41 ? 25.380 -21.432 79.636 1.00 20.57 38 GLY B O 1
ATOM 2210 N N . TYR B 1 42 ? 26.077 -19.426 78.895 1.00 29.08 39 TYR B N 1
ATOM 2211 C CA . TYR B 1 42 ? 25.009 -19.347 77.905 1.00 26.28 39 TYR B CA 1
ATOM 2212 C C . TYR B 1 42 ? 25.150 -20.444 76.856 1.00 27.99 39 TYR B C 1
ATOM 2213 O O . TYR B 1 42 ? 24.152 -21.040 76.433 1.00 27.03 39 TYR B O 1
ATOM 2222 N N . LEU B 1 43 ? 26.382 -20.732 76.430 1.00 23.97 40 LEU B N 1
ATOM 2223 C CA . LEU B 1 43 ? 26.589 -21.807 75.465 1.00 24.10 40 LEU B CA 1
ATOM 2224 C C . LEU B 1 43 ? 26.347 -23.176 76.088 1.00 24.74 40 LEU B C 1
ATOM 2225 O O . LEU B 1 43 ? 25.946 -24.111 75.386 1.00 28.28 40 LEU B O 1
ATOM 2230 N N . TYR B 1 44 ? 26.579 -23.316 77.396 1.00 28.11 41 TYR B N 1
ATOM 2231 C CA . TYR B 1 44 ? 26.197 -24.546 78.080 1.00 23.70 41 TYR B CA 1
ATOM 2232 C C . TYR B 1 44 ? 24.684 -24.668 78.203 1.00 29.19 41 TYR B C 1
ATOM 2233 O O . TYR B 1 44 ? 24.154 -25.784 78.233 1.00 37.33 41 TYR B O 1
ATOM 2242 N N . ASP B 1 45 ? 23.976 -23.538 78.277 1.00 29.91 42 ASP B N 1
ATOM 2243 C CA . ASP B 1 45 ? 22.520 -23.582 78.356 1.00 30.04 42 ASP B CA 1
ATOM 2244 C C . ASP B 1 45 ? 21.905 -24.007 77.030 1.00 29.69 42 ASP B C 1
ATOM 2245 O O . ASP B 1 45 ? 20.920 -24.754 77.006 1.00 33.09 42 ASP B O 1
ATOM 2250 N N . LYS B 1 46 ? 22.468 -23.541 75.918 1.00 34.55 43 LYS B N 1
ATOM 2251 C CA . LYS B 1 46 ? 21.913 -23.816 74.601 1.00 35.44 43 LYS B CA 1
ATOM 2252 C C . LYS B 1 46 ? 22.523 -25.042 73.934 1.00 30.74 43 LYS B C 1
ATOM 2253 O O . LYS B 1 46 ? 22.000 -25.490 72.909 1.00 23.10 43 LYS B O 1
ATOM 2259 N N . GLY B 1 47 ? 23.602 -25.593 74.484 1.00 33.33 44 GLY B N 1
ATOM 2260 C CA . GLY B 1 47 ? 24.249 -26.735 73.866 1.00 30.36 44 GLY B CA 1
ATOM 2261 C C . GLY B 1 47 ? 24.961 -26.419 72.570 1.00 40.56 44 GLY B C 1
ATOM 2262 O O . GLY B 1 47 ? 25.028 -27.276 71.682 1.00 47.24 44 GLY B O 1
ATOM 2263 N N . LEU B 1 48 ? 25.496 -25.208 72.437 1.00 35.48 45 LEU B N 1
ATOM 2264 C CA . LEU B 1 48 ? 26.187 -24.766 71.232 1.00 34.40 45 LEU B CA 1
ATOM 2265 C C . LEU B 1 48 ? 27.686 -24.750 71.498 1.00 37.78 45 LEU B C 1
ATOM 2266 O O . LEU B 1 48 ? 28.158 -24.009 72.367 1.00 38.02 45 LEU B O 1
ATOM 2271 N N . GLY B 1 49 ? 28.428 -25.560 70.746 1.00 38.90 46 GLY B N 1
ATOM 2272 C CA . GLY B 1 49 ? 29.847 -25.719 70.964 1.00 25.45 46 GLY B CA 1
ATOM 2273 C C . GLY B 1 49 ? 30.213 -26.643 72.103 1.00 35.13 46 GLY B C 1
ATOM 2274 O O . GLY B 1 49 ? 31.410 -26.860 72.344 1.00 45.07 46 GLY B O 1
ATOM 2275 N N . VAL B 1 50 ? 29.226 -27.196 72.803 1.00 31.30 47 VAL B N 1
ATOM 2276 C CA . VAL B 1 50 ? 29.466 -28.045 73.963 1.00 31.01 47 VAL B CA 1
ATOM 2277 C C . VAL B 1 50 ? 28.161 -28.759 74.282 1.00 36.26 47 VAL B C 1
ATOM 2278 O O . VAL B 1 50 ? 27.100 -28.386 73.769 1.00 48.54 47 VAL B O 1
ATOM 2282 N N . GLU B 1 51 ? 28.237 -29.807 75.098 1.00 31.28 48 GLU B N 1
ATOM 2283 C CA . GLU B 1 51 ? 27.023 -30.501 75.504 1.00 30.86 48 GLU B CA 1
ATOM 2284 C C . GLU B 1 51 ? 26.152 -29.575 76.347 1.00 31.10 48 GLU B C 1
ATOM 2285 O O . GLU B 1 51 ? 26.645 -28.691 77.054 1.00 28.36 48 GLU B O 1
ATOM 2291 N N . LYS B 1 52 ? 24.839 -29.767 76.248 1.00 29.87 49 LYS B N 1
ATOM 2292 C CA . LYS B 1 52 ? 23.910 -28.946 77.011 1.00 27.56 49 LYS B CA 1
ATOM 2293 C C . LYS B 1 52 ? 23.953 -29.341 78.480 1.00 28.51 49 LYS B C 1
ATOM 2294 O O . LYS B 1 52 ? 23.925 -30.530 78.815 1.00 28.83 49 LYS B O 1
ATOM 2300 N N . ASN B 1 53 ? 24.029 -28.340 79.360 1.00 27.19 50 ASN B N 1
ATOM 2301 C CA . ASN B 1 53 ? 24.083 -28.594 80.799 1.00 21.48 50 ASN B CA 1
ATOM 2302 C C . ASN B 1 53 ? 23.743 -27.282 81.506 1.00 33.66 50 ASN B C 1
ATOM 2303 O O . ASN B 1 53 ? 24.587 -26.386 81.589 1.00 39.79 50 ASN B O 1
ATOM 2308 N N . ALA B 1 54 ? 22.511 -27.186 82.009 1.00 31.31 51 ALA B N 1
ATOM 2309 C CA . ALA B 1 54 ? 22.085 -25.983 82.709 1.00 30.68 51 ALA B CA 1
ATOM 2310 C C . ALA B 1 54 ? 22.703 -25.869 84.097 1.00 36.01 51 ALA B C 1
ATOM 2311 O O . ALA B 1 54 ? 22.808 -24.757 84.624 1.00 44.34 51 ALA B O 1
ATOM 2313 N N . GLU B 1 55 ? 23.111 -26.989 84.699 1.00 25.38 52 GLU B N 1
ATOM 2314 C CA . GLU B 1 55 ? 23.771 -26.931 86.000 1.00 30.33 52 GLU B CA 1
ATOM 2315 C C . GLU B 1 55 ? 25.185 -26.378 85.869 1.00 35.21 52 GLU B C 1
ATOM 2316 O O . GLU B 1 55 ? 25.600 -25.513 86.650 1.00 32.81 52 GLU B O 1
ATOM 2322 N N . ILE B 1 56 ? 25.945 -26.871 84.887 1.00 33.63 53 ILE B N 1
ATOM 2323 C CA . ILE B 1 56 ? 27.259 -26.302 84.605 1.00 33.30 53 ILE B CA 1
ATOM 2324 C C . ILE B 1 56 ? 27.122 -24.854 84.156 1.00 31.01 53 ILE B C 1
ATOM 2325 O O . ILE B 1 56 ? 27.987 -24.018 84.449 1.00 39.25 53 ILE B O 1
ATOM 2330 N N . ALA B 1 57 ? 26.031 -24.531 83.456 1.00 26.35 54 ALA B N 1
ATOM 2331 C CA . ALA B 1 57 ? 25.788 -23.152 83.046 1.00 25.83 54 ALA B CA 1
ATOM 2332 C C . ALA B 1 57 ? 25.720 -22.219 84.248 1.00 29.99 54 ALA B C 1
ATOM 2333 O O . ALA B 1 57 ? 26.281 -21.117 84.221 1.00 40.59 54 ALA B O 1
ATOM 2335 N N . ASN B 1 58 ? 25.041 -22.644 85.316 1.00 28.41 55 ASN B N 1
ATOM 2336 C CA . ASN B 1 58 ? 24.932 -21.799 86.501 1.00 32.55 55 ASN B CA 1
ATOM 2337 C C . ASN B 1 58 ? 26.264 -21.673 87.229 1.00 24.92 55 ASN B C 1
ATOM 2338 O O . ASN B 1 58 ? 26.505 -20.667 87.905 1.00 20.02 55 ASN B O 1
ATOM 2343 N N . GLN B 1 59 ? 27.139 -22.675 87.107 1.00 22.17 56 GLN B N 1
ATOM 2344 C CA . GLN B 1 59 ? 28.466 -22.562 87.702 1.00 26.46 56 GLN B CA 1
ATOM 2345 C C . GLN B 1 59 ? 29.271 -21.454 87.035 1.00 32.12 56 GLN B C 1
ATOM 2346 O O . GLN B 1 59 ? 30.016 -20.728 87.703 1.00 39.55 56 GLN B O 1
ATOM 2352 N N . TRP B 1 60 ? 29.127 -21.304 85.717 1.00 32.49 57 TRP B N 1
ATOM 2353 C CA . TRP B 1 60 ? 29.826 -20.234 85.014 1.00 34.33 57 TRP B CA 1
ATOM 2354 C C . TRP B 1 60 ? 29.131 -18.892 85.204 1.00 32.12 57 TRP B C 1
ATOM 2355 O O . TRP B 1 60 ? 29.797 -17.853 85.273 1.00 35.31 57 TRP B O 1
ATOM 2366 N N . TYR B 1 61 ? 27.797 -18.892 85.282 1.00 31.08 58 TYR B N 1
ATOM 2367 C CA . TYR B 1 61 ? 27.080 -17.669 85.628 1.00 29.12 58 TYR B CA 1
ATOM 2368 C C . TYR B 1 61 ? 27.544 -17.130 86.974 1.00 35.28 58 TYR B C 1
ATOM 2369 O O . TYR B 1 61 ? 27.738 -15.920 87.136 1.00 38.41 58 TYR B O 1
ATOM 2378 N N . LEU B 1 62 ? 27.739 -18.020 87.951 1.00 32.49 59 LEU B N 1
ATOM 2379 C CA . LEU B 1 62 ? 28.124 -17.585 89.289 1.00 27.15 59 LEU B CA 1
ATOM 2380 C C . LEU B 1 62 ? 29.544 -17.032 89.310 1.00 32.72 59 LEU B C 1
ATOM 2381 O O . LEU B 1 62 ? 29.815 -16.037 89.992 1.00 33.63 59 LEU B O 1
ATOM 2386 N N . LYS B 1 63 ? 30.465 -17.663 88.575 1.00 33.35 60 LYS B N 1
ATOM 2387 C CA . LYS B 1 63 ? 31.838 -17.168 88.533 1.00 35.99 60 LYS B CA 1
ATOM 2388 C C . LYS B 1 63 ? 31.897 -15.755 87.967 1.00 31.26 60 LYS B C 1
ATOM 2389 O O . LYS B 1 63 ? 32.706 -14.932 88.413 1.00 38.52 60 LYS B O 1
ATOM 2395 N N . ALA B 1 64 ? 31.044 -15.451 86.988 1.00 27.11 61 ALA B N 1
ATOM 2396 C CA . ALA B 1 64 ? 31.018 -14.110 86.420 1.00 20.04 61 ALA B CA 1
ATOM 2397 C C . ALA B 1 64 ? 30.154 -13.160 87.240 1.00 20.61 61 ALA B C 1
ATOM 2398 O O . ALA B 1 64 ? 30.463 -11.965 87.320 1.00 24.79 61 ALA B O 1
ATOM 2400 N N . ALA B 1 65 ? 29.079 -13.662 87.853 1.00 19.24 62 ALA B N 1
ATOM 2401 C CA . ALA B 1 65 ? 28.274 -12.819 88.730 1.00 19.36 62 ALA B CA 1
ATOM 2402 C C . ALA B 1 65 ? 29.049 -12.403 89.972 1.00 29.27 62 ALA B C 1
ATOM 2403 O O . ALA B 1 65 ? 28.830 -11.306 90.500 1.00 24.64 62 ALA B O 1
ATOM 2405 N N . GLU B 1 66 ? 29.955 -13.258 90.453 1.00 30.88 63 GLU B N 1
ATOM 2406 C CA . GLU B 1 66 ? 30.799 -12.892 91.583 1.00 34.28 63 GLU B CA 1
ATOM 2407 C C . GLU B 1 66 ? 31.846 -11.852 91.208 1.00 36.17 63 GLU B C 1
ATOM 2408 O O . GLU B 1 66 ? 32.401 -11.201 92.099 1.00 42.38 63 GLU B O 1
ATOM 2414 N N . GLN B 1 67 ? 32.131 -11.686 89.919 1.00 26.28 64 GLN B N 1
ATOM 2415 C CA . GLN B 1 67 ? 32.994 -10.611 89.450 1.00 19.01 64 GLN B CA 1
ATOM 2416 C C . GLN B 1 67 ? 32.234 -9.315 89.202 1.00 24.37 64 GLN B C 1
ATOM 2417 O O . GLN B 1 67 ? 32.854 -8.312 88.832 1.00 25.51 64 GLN B O 1
ATOM 2423 N N . GLY B 1 68 ? 30.917 -9.314 89.388 1.00 19.77 65 GLY B N 1
ATOM 2424 C CA . GLY B 1 68 ? 30.113 -8.129 89.185 1.00 23.54 65 GLY B CA 1
ATOM 2425 C C . GLY B 1 68 ? 29.556 -7.950 87.791 1.00 30.31 65 GLY B C 1
ATOM 2426 O O . GLY B 1 68 ? 29.096 -6.850 87.464 1.00 30.80 65 GLY B O 1
ATOM 2427 N N . PHE B 1 69 ? 29.581 -8.989 86.959 1.00 29.10 66 PHE B N 1
ATOM 2428 C CA . PHE B 1 69 ? 29.078 -8.887 85.595 1.00 27.10 66 PHE B CA 1
ATOM 2429 C C . PHE B 1 69 ? 27.554 -8.919 85.615 1.00 22.23 66 PHE B C 1
ATOM 2430 O O . PHE B 1 69 ? 26.953 -9.915 86.035 1.00 31.91 66 PHE B O 1
ATOM 2438 N N . ALA B 1 70 ? 26.931 -7.829 85.157 1.00 19.61 67 ALA B N 1
ATOM 2439 C CA . ALA B 1 70 ? 25.482 -7.688 85.285 1.00 23.89 67 ALA B CA 1
ATOM 2440 C C . ALA B 1 70 ? 24.738 -8.743 84.474 1.00 27.03 67 ALA B C 1
ATOM 2441 O O . ALA B 1 70 ? 23.698 -9.249 84.913 1.00 27.79 67 ALA B O 1
ATOM 2443 N N . LYS B 1 71 ? 25.246 -9.082 83.285 1.00 29.42 68 LYS B N 1
ATOM 2444 C CA . LYS B 1 71 ? 24.593 -10.105 82.472 1.00 22.29 68 LYS B CA 1
ATOM 2445 C C . LYS B 1 71 ? 24.536 -11.438 83.206 1.00 28.63 68 LYS B C 1
ATOM 2446 O O . LYS B 1 71 ? 23.506 -12.122 83.190 1.00 24.95 68 LYS B O 1
ATOM 2452 N N . ALA B 1 72 ? 25.637 -11.826 83.854 1.00 27.76 69 ALA B N 1
ATOM 2453 C CA . ALA B 1 72 ? 25.656 -13.087 84.586 1.00 19.70 69 ALA B CA 1
ATOM 2454 C C . ALA B 1 72 ? 24.752 -13.029 85.809 1.00 19.83 69 ALA B C 1
ATOM 2455 O O . ALA B 1 72 ? 24.106 -14.024 86.157 1.00 29.62 69 ALA B O 1
ATOM 2457 N N . GLN B 1 73 ? 24.697 -11.875 86.477 1.00 22.71 70 GLN B N 1
ATOM 2458 C CA . GLN B 1 73 ? 23.773 -11.717 87.594 1.00 25.64 70 GLN B CA 1
ATOM 2459 C C . GLN B 1 73 ? 22.326 -11.832 87.135 1.00 32.70 70 GLN B C 1
ATOM 2460 O O . GLN B 1 73 ? 21.480 -12.350 87.872 1.00 30.00 70 GLN B O 1
ATOM 2466 N N . PHE B 1 74 ? 22.027 -11.374 85.918 1.00 31.36 71 PHE B N 1
ATOM 2467 C CA . PHE B 1 74 ? 20.676 -11.517 85.385 1.00 31.21 71 PHE B CA 1
ATOM 2468 C C . PHE B 1 74 ? 20.377 -12.968 85.029 1.00 27.83 71 PHE B C 1
ATOM 2469 O O . PHE B 1 74 ? 19.318 -13.499 85.384 1.00 31.17 71 PHE B O 1
ATOM 2477 N N . ASN B 1 75 ? 21.299 -13.625 84.320 1.00 32.00 72 ASN B N 1
ATOM 2478 C CA . ASN B 1 75 ? 21.083 -15.016 83.932 1.00 20.72 72 ASN B CA 1
ATOM 2479 C C . ASN B 1 75 ? 20.999 -15.924 85.151 1.00 24.58 72 ASN B C 1
ATOM 2480 O O . ASN B 1 75 ? 20.210 -16.875 85.172 1.00 24.91 72 ASN B O 1
ATOM 2485 N N . LEU B 1 76 ? 21.809 -15.651 86.175 1.00 24.78 73 LEU B N 1
ATOM 2486 C CA . LEU B 1 76 ? 21.736 -16.444 87.396 1.00 25.22 73 LEU B CA 1
ATOM 2487 C C . LEU B 1 76 ? 20.406 -16.228 88.107 1.00 28.45 73 LEU B C 1
ATOM 2488 O O . LEU B 1 76 ? 19.803 -17.182 88.612 1.00 24.11 73 LEU B O 1
ATOM 2493 N N . GLY B 1 77 ? 19.931 -14.981 88.153 1.00 30.78 74 GLY B N 1
ATOM 2494 C CA . GLY B 1 77 ? 18.621 -14.718 88.719 1.00 27.02 74 GLY B CA 1
ATOM 2495 C C . GLY B 1 77 ? 17.495 -15.308 87.897 1.00 31.09 74 GLY B C 1
ATOM 2496 O O . GLY B 1 77 ? 16.471 -15.724 88.449 1.00 39.92 74 GLY B O 1
ATOM 2497 N N . LEU B 1 78 ? 17.664 -15.358 86.574 1.00 29.48 75 LEU B N 1
ATOM 2498 C CA . LEU B 1 78 ? 16.658 -15.985 85.724 1.00 24.46 75 LEU B CA 1
ATOM 2499 C C . LEU B 1 78 ? 16.614 -17.494 85.932 1.00 23.44 75 LEU B C 1
ATOM 2500 O O . LEU B 1 78 ? 15.542 -18.101 85.830 1.00 29.84 75 LEU B O 1
ATOM 2505 N N . SER B 1 79 ? 17.761 -18.114 86.223 1.00 21.74 76 SER B N 1
ATOM 2506 C CA . SER B 1 79 ? 17.766 -19.537 86.541 1.00 28.71 76 SER B CA 1
ATOM 2507 C C . SER B 1 79 ? 17.034 -19.819 87.846 1.00 38.76 76 SER B C 1
ATOM 2508 O O . SER B 1 79 ? 16.480 -20.910 88.021 1.00 41.66 76 SER B O 1
ATOM 2511 N N . TYR B 1 80 ? 17.020 -18.855 88.769 1.00 36.65 77 TYR B N 1
ATOM 2512 C CA . TYR B 1 80 ? 16.269 -19.027 90.006 1.00 39.40 77 TYR B CA 1
ATOM 2513 C C . TYR B 1 80 ? 14.774 -18.826 89.799 1.00 41.74 77 TYR B C 1
ATOM 2514 O O . TYR B 1 80 ? 13.968 -19.459 90.489 1.00 40.63 77 TYR B O 1
ATOM 2523 N N . GLU B 1 81 ? 14.385 -17.960 88.861 1.00 42.20 78 GLU B N 1
ATOM 2524 C CA . GLU B 1 81 ? 12.966 -17.739 88.601 1.00 39.07 78 GLU B CA 1
ATOM 2525 C C . GLU B 1 81 ? 12.352 -18.921 87.861 1.00 40.82 78 GLU B C 1
ATOM 2526 O O . GLU B 1 81 ? 11.319 -19.458 88.277 1.00 38.71 78 GLU B O 1
ATOM 2532 N N . LYS B 1 82 ? 12.976 -19.341 86.761 1.00 43.30 79 LYS B N 1
ATOM 2533 C CA . LYS B 1 82 ? 12.454 -20.426 85.941 1.00 42.64 79 LYS B CA 1
ATOM 2534 C C . LYS B 1 82 ? 12.888 -21.805 86.420 1.00 39.24 79 LYS B C 1
ATOM 2535 O O . LYS B 1 82 ? 12.411 -22.807 85.877 1.00 34.10 79 LYS B O 1
ATOM 2541 N N . GLY B 1 83 ? 13.770 -21.883 87.413 1.00 41.89 80 GLY B N 1
ATOM 2542 C CA . GLY B 1 83 ? 14.213 -23.170 87.914 1.00 30.25 80 GLY B CA 1
ATOM 2543 C C . GLY B 1 83 ? 15.102 -23.941 86.965 1.00 30.02 80 GLY B C 1
ATOM 2544 O O . GLY B 1 83 ? 15.162 -25.172 87.044 1.00 37.16 80 GLY B O 1
ATOM 2545 N N . THR B 1 84 ? 15.802 -23.249 86.070 1.00 33.83 81 THR B N 1
ATOM 2546 C CA . THR B 1 84 ? 16.651 -23.896 85.077 1.00 35.34 81 THR B CA 1
ATOM 2547 C C . THR B 1 84 ? 18.028 -24.158 85.678 1.00 35.74 81 THR B C 1
ATOM 2548 O O . THR B 1 84 ? 18.712 -23.222 86.108 1.00 43.11 81 THR B O 1
ATOM 2552 N N . GLY B 1 85 ? 18.428 -25.428 85.713 1.00 30.99 82 GLY B N 1
ATOM 2553 C CA . GLY B 1 85 ? 19.709 -25.816 86.265 1.00 27.19 82 GLY B CA 1
ATOM 2554 C C . GLY B 1 85 ? 19.827 -25.709 87.767 1.00 31.97 82 GLY B C 1
ATOM 2555 O O . GLY B 1 85 ? 20.912 -25.959 88.305 1.00 37.45 82 GLY B O 1
ATOM 2556 N N . ILE B 1 86 ? 18.748 -25.355 88.464 1.00 33.28 83 ILE B N 1
ATOM 2557 C CA . ILE B 1 86 ? 18.777 -25.185 89.912 1.00 30.77 83 ILE B CA 1
ATOM 2558 C C . ILE B 1 86 ? 17.335 -25.142 90.391 1.00 33.37 83 ILE B C 1
ATOM 2559 O O . ILE B 1 86 ? 16.418 -24.861 89.617 1.00 34.73 83 ILE B O 1
ATOM 2564 N N . SER B 1 87 ? 17.129 -25.434 91.673 1.00 32.93 84 SER B N 1
ATOM 2565 C CA . SER B 1 87 ? 15.784 -25.415 92.230 1.00 30.28 84 SER B CA 1
ATOM 2566 C C . SER B 1 87 ? 15.241 -23.991 92.261 1.00 31.63 84 SER B C 1
ATOM 2567 O O . SER B 1 87 ? 15.973 -23.034 92.530 1.00 39.11 84 SER B O 1
ATOM 2570 N N . LYS B 1 88 ? 13.947 -23.855 91.978 1.00 31.44 85 LYS B N 1
ATOM 2571 C CA . LYS B 1 88 ? 13.333 -22.538 91.866 1.00 28.99 85 LYS B CA 1
ATOM 2572 C C . LYS B 1 88 ? 13.338 -21.819 93.211 1.00 34.87 85 LYS B C 1
ATOM 2573 O O . LYS B 1 88 ? 13.056 -22.414 94.255 1.00 39.81 85 LYS B O 1
ATOM 2579 N N . ASN B 1 89 ? 13.665 -20.529 93.177 1.00 37.03 86 ASN B N 1
ATOM 2580 C CA . ASN B 1 89 ? 13.713 -19.711 94.387 1.00 39.67 86 ASN B CA 1
ATOM 2581 C C . ASN B 1 89 ? 13.552 -18.256 93.982 1.00 42.91 86 ASN B C 1
ATOM 2582 O O . ASN B 1 89 ? 14.380 -17.730 93.233 1.00 48.25 86 ASN B O 1
ATOM 2587 N N . MET B 1 90 ? 12.498 -17.603 94.479 1.00 48.06 87 MET B N 1
ATOM 2588 C CA . MET B 1 90 ? 12.254 -16.214 94.107 1.00 49.38 87 MET B CA 1
ATOM 2589 C C . MET B 1 90 ? 13.042 -15.234 94.968 1.00 54.59 87 MET B C 1
ATOM 2590 O O . MET B 1 90 ? 13.367 -14.137 94.500 1.00 55.54 87 MET B O 1
ATOM 2595 N N . VAL B 1 91 ? 13.357 -15.597 96.215 1.00 58.79 88 VAL B N 1
ATOM 2596 C CA . VAL B 1 91 ? 14.141 -14.696 97.053 1.00 58.78 88 VAL B CA 1
ATOM 2597 C C . VAL B 1 91 ? 15.580 -14.605 96.565 1.00 54.37 88 VAL B C 1
ATOM 2598 O O . VAL B 1 91 ? 16.262 -13.610 96.836 1.00 56.40 88 VAL B O 1
ATOM 2602 N N . GLU B 1 92 ? 16.061 -15.618 95.843 1.00 49.29 89 GLU B N 1
ATOM 2603 C CA . GLU B 1 92 ? 17.367 -15.546 95.205 1.00 45.96 89 GLU B CA 1
ATOM 2604 C C . GLU B 1 92 ? 17.305 -14.924 93.820 1.00 41.87 89 GLU B C 1
ATOM 2605 O O . GLU B 1 92 ? 18.321 -14.409 93.339 1.00 36.82 89 GLU B O 1
ATOM 2611 N N . ALA B 1 93 ? 16.140 -14.961 93.170 1.00 36.55 90 ALA B N 1
ATOM 2612 C CA . ALA B 1 93 ? 15.988 -14.277 91.891 1.00 28.62 90 ALA B CA 1
ATOM 2613 C C . ALA B 1 93 ? 16.014 -12.765 92.072 1.00 34.70 90 ALA B C 1
ATOM 2614 O O . ALA B 1 93 ? 16.660 -12.053 91.295 1.00 32.53 90 ALA B O 1
ATOM 2616 N N . VAL B 1 94 ? 15.324 -12.256 93.097 1.00 32.39 91 VAL B N 1
ATOM 2617 C CA . VAL B 1 94 ? 15.324 -10.818 93.346 1.00 36.84 91 VAL B CA 1
ATOM 2618 C C . VAL B 1 94 ? 16.696 -10.349 93.812 1.00 32.07 91 VAL B C 1
ATOM 2619 O O . VAL B 1 94 ? 17.073 -9.193 93.585 1.00 34.45 91 VAL B O 1
ATOM 2623 N N . LYS B 1 95 ? 17.465 -11.226 94.463 1.00 30.92 92 LYS B N 1
ATOM 2624 C CA . LYS B 1 95 ? 18.804 -10.852 94.905 1.00 37.71 92 LYS B CA 1
ATOM 2625 C C . LYS B 1 95 ? 19.717 -10.579 93.717 1.00 42.93 92 LYS B C 1
ATOM 2626 O O . LYS B 1 95 ? 20.445 -9.579 93.696 1.00 43.77 92 LYS B O 1
ATOM 2632 N N . TRP B 1 96 ? 19.689 -11.456 92.713 1.00 41.64 93 TRP B N 1
ATOM 2633 C CA . TRP B 1 96 ? 20.570 -11.289 91.565 1.00 34.46 93 TRP B CA 1
ATOM 2634 C C . TRP B 1 96 ? 19.980 -10.355 90.516 1.00 34.40 93 TRP B C 1
ATOM 2635 O O . TRP B 1 96 ? 20.732 -9.732 89.759 1.00 39.13 93 TRP B O 1
ATOM 2646 N N . TYR B 1 97 ? 18.650 -10.251 90.445 1.00 34.55 94 TYR B N 1
ATOM 2647 C CA . TYR B 1 97 ? 18.039 -9.234 89.595 1.00 31.13 94 TYR B CA 1
ATOM 2648 C C . TYR B 1 97 ? 18.396 -7.835 90.079 1.00 30.59 94 TYR B C 1
ATOM 2649 O O . TYR B 1 97 ? 18.674 -6.941 89.271 1.00 29.84 94 TYR B O 1
ATOM 2658 N N . ARG B 1 98 ? 18.395 -7.628 91.399 1.00 35.45 95 ARG B N 1
ATOM 2659 C CA . ARG B 1 98 ? 18.702 -6.310 91.946 1.00 27.78 95 ARG B CA 1
ATOM 2660 C C . ARG B 1 98 ? 20.157 -5.932 91.699 1.00 21.72 95 ARG B C 1
ATOM 2661 O O . ARG B 1 98 ? 20.450 -4.790 91.331 1.00 24.94 95 ARG B O 1
ATOM 2669 N N . LYS B 1 99 ? 21.081 -6.878 91.899 1.00 21.38 96 LYS B N 1
ATOM 2670 C CA . LYS B 1 99 ? 22.492 -6.606 91.637 1.00 22.17 96 LYS B CA 1
ATOM 2671 C C . LYS B 1 99 ? 22.710 -6.157 90.198 1.00 25.51 96 LYS B C 1
ATOM 2672 O O . LYS B 1 99 ? 23.482 -5.227 89.938 1.00 34.46 96 LYS B O 1
ATOM 2678 N N . ALA B 1 100 ? 22.032 -6.804 89.248 1.00 28.69 97 ALA B N 1
ATOM 2679 C CA . ALA B 1 100 ? 22.163 -6.424 87.847 1.00 32.62 97 ALA B CA 1
ATOM 2680 C C . ALA B 1 100 ? 21.426 -5.125 87.547 1.00 33.72 97 ALA B C 1
ATOM 2681 O O . ALA B 1 100 ? 21.946 -4.266 86.826 1.00 36.77 97 ALA B O 1
ATOM 2683 N N . ALA B 1 101 ? 20.220 -4.960 88.099 1.00 31.10 98 ALA B N 1
ATOM 2684 C CA . ALA B 1 101 ? 19.455 -3.742 87.854 1.00 30.29 98 ALA B CA 1
ATOM 2685 C C . ALA B 1 101 ? 20.170 -2.511 88.391 1.00 34.80 98 ALA B C 1
ATOM 2686 O O . ALA B 1 101 ? 20.068 -1.428 87.801 1.00 35.52 98 ALA B O 1
ATOM 2688 N N . GLU B 1 102 ? 20.895 -2.652 89.503 1.00 33.32 99 GLU B N 1
ATOM 2689 C CA . GLU B 1 102 ? 21.667 -1.534 90.032 1.00 34.63 99 GLU B CA 1
ATOM 2690 C C . GLU B 1 102 ? 22.781 -1.109 89.085 1.00 43.92 99 GLU B C 1
ATOM 2691 O O . GLU B 1 102 ? 23.253 0.030 89.172 1.00 51.27 99 GLU B O 1
ATOM 2697 N N . GLN B 1 103 ? 23.206 -1.992 88.179 1.00 35.77 100 GLN B N 1
ATOM 2698 C CA . GLN B 1 103 ? 24.242 -1.686 87.200 1.00 25.94 100 GLN B CA 1
ATOM 2699 C C . GLN B 1 103 ? 23.659 -1.340 85.833 1.00 32.03 100 GLN B C 1
ATOM 2700 O O . GLN B 1 103 ? 24.289 -1.604 84.803 1.00 22.25 100 GLN B O 1
ATOM 2706 N N . ASN B 1 104 ? 22.454 -0.765 85.811 1.00 36.56 101 ASN B N 1
ATOM 2707 C CA . ASN B 1 104 ? 21.837 -0.246 84.588 1.00 32.66 101 ASN B CA 1
ATOM 2708 C C . ASN B 1 104 ? 21.586 -1.352 83.563 1.00 32.37 101 ASN B C 1
ATOM 2709 O O . ASN B 1 104 ? 21.702 -1.140 82.354 1.00 44.12 101 ASN B O 1
ATOM 2714 N N . HIS B 1 105 ? 21.230 -2.540 84.047 1.00 38.59 102 HIS B N 1
ATOM 2715 C CA . HIS B 1 105 ? 20.858 -3.652 83.180 1.00 34.73 102 HIS B CA 1
ATOM 2716 C C . HIS B 1 105 ? 19.370 -3.549 82.864 1.00 30.07 102 HIS B C 1
ATOM 2717 O O . HIS B 1 105 ? 18.531 -3.649 83.766 1.00 22.34 102 HIS B O 1
ATOM 2724 N N . ALA B 1 106 ? 19.048 -3.354 81.582 1.00 32.23 103 ALA B N 1
ATOM 2725 C CA . ALA B 1 106 ? 17.675 -3.046 81.192 1.00 23.10 103 ALA B CA 1
ATOM 2726 C C . ALA B 1 106 ? 16.725 -4.193 81.520 1.00 32.23 103 ALA B C 1
ATOM 2727 O O . ALA B 1 106 ? 15.689 -3.990 82.165 1.00 27.94 103 ALA B O 1
ATOM 2729 N N . LYS B 1 107 ? 17.060 -5.409 81.079 1.00 28.17 104 LYS B N 1
ATOM 2730 C CA . LYS B 1 107 ? 16.166 -6.542 81.307 1.00 24.81 104 LYS B CA 1
ATOM 2731 C C . LYS B 1 107 ? 16.015 -6.850 82.790 1.00 25.70 104 LYS B C 1
ATOM 2732 O O . LYS B 1 107 ? 14.946 -7.296 83.224 1.00 35.87 104 LYS B O 1
ATOM 2738 N N . ALA B 1 108 ? 17.063 -6.619 83.583 1.00 25.56 105 ALA B N 1
ATOM 2739 C CA . ALA B 1 108 ? 16.953 -6.819 85.024 1.00 28.31 105 ALA B CA 1
ATOM 2740 C C . ALA B 1 108 ? 16.071 -5.759 85.670 1.00 34.78 105 ALA B C 1
ATOM 2741 O O . ALA B 1 108 ? 15.356 -6.053 86.635 1.00 41.46 105 ALA B O 1
ATOM 2743 N N . GLU B 1 109 ? 16.109 -4.527 85.158 1.00 32.35 106 GLU B N 1
ATOM 2744 C CA . GLU B 1 109 ? 15.240 -3.482 85.688 1.00 30.31 106 GLU B CA 1
ATOM 2745 C C . GLU B 1 109 ? 13.781 -3.741 85.340 1.00 31.46 106 GLU B C 1
ATOM 2746 O O . GLU B 1 109 ? 12.887 -3.347 86.097 1.00 37.06 106 GLU B O 1
ATOM 2752 N N . MET B 1 110 ? 13.522 -4.398 84.206 1.00 31.99 107 MET B N 1
ATOM 2753 C CA . MET B 1 110 ? 12.163 -4.830 83.903 1.00 25.50 107 MET B CA 1
ATOM 2754 C C . MET B 1 110 ? 11.683 -5.879 84.897 1.00 31.04 107 MET B C 1
ATOM 2755 O O . MET B 1 110 ? 10.493 -5.920 85.232 1.00 40.07 107 MET B O 1
ATOM 2760 N N . LYS B 1 111 ? 12.590 -6.730 85.379 1.00 29.38 108 LYS B N 1
ATOM 2761 C CA . LYS B 1 111 ? 12.223 -7.711 86.394 1.00 34.36 108 LYS B CA 1
ATOM 2762 C C . LYS B 1 111 ? 11.931 -7.035 87.728 1.00 41.10 108 LYS B C 1
ATOM 2763 O O . LYS B 1 111 ? 10.928 -7.340 88.383 1.00 37.53 108 LYS B O 1
ATOM 2769 N N . MET B 1 112 ? 12.798 -6.107 88.144 1.00 38.17 109 MET B N 1
ATOM 2770 C CA . MET B 1 112 ? 12.610 -5.442 89.430 1.00 32.16 109 MET B CA 1
ATOM 2771 C C . MET B 1 112 ? 11.310 -4.649 89.461 1.00 32.45 109 MET B C 1
ATOM 2772 O O . MET B 1 112 ? 10.654 -4.560 90.505 1.00 29.54 109 MET B O 1
ATOM 2777 N N . GLY B 1 113 ? 10.919 -4.066 88.327 1.00 33.95 110 GLY B N 1
ATOM 2778 C CA . GLY B 1 113 ? 9.653 -3.354 88.277 1.00 32.96 110 GLY B CA 1
ATOM 2779 C C . GLY B 1 113 ? 8.462 -4.274 88.468 1.00 35.03 110 GLY B C 1
ATOM 2780 O O . GLY B 1 113 ? 7.528 -3.949 89.205 1.00 35.64 110 GLY B O 1
ATOM 2781 N N . TYR B 1 114 ? 8.482 -5.436 87.811 1.00 33.75 111 TYR B N 1
ATOM 2782 C CA . TYR B 1 114 ? 7.389 -6.393 87.956 1.00 33.07 111 TYR B CA 1
ATOM 2783 C C . TYR B 1 114 ? 7.378 -7.016 89.347 1.00 43.14 111 TYR B C 1
ATOM 2784 O O . TYR B 1 114 ? 6.316 -7.147 89.967 1.00 37.42 111 TYR B O 1
ATOM 2793 N N . LEU B 1 115 ? 8.550 -7.401 89.856 1.00 51.27 112 LEU B N 1
ATOM 2794 C CA . LEU B 1 115 ? 8.617 -8.054 91.158 1.00 51.42 112 LEU B CA 1
ATOM 2795 C C . LEU B 1 115 ? 8.305 -7.101 92.304 1.00 54.00 112 LEU B C 1
ATOM 2796 O O . LEU B 1 115 ? 7.898 -7.558 93.377 1.00 67.12 112 LEU B O 1
ATOM 2801 N N . THR B 1 116 ? 8.482 -5.795 92.106 1.00 47.50 113 THR B N 1
ATOM 2802 C CA . THR B 1 116 ? 8.090 -4.818 93.113 1.00 48.81 113 THR B CA 1
ATOM 2803 C C . THR B 1 116 ? 6.671 -4.304 92.916 1.00 54.62 113 THR B C 1
ATOM 2804 O O . THR B 1 116 ? 6.099 -3.734 93.853 1.00 55.16 113 THR B O 1
ATOM 2808 N N . VAL B 1 117 ? 6.093 -4.485 91.727 1.00 59.63 114 VAL B 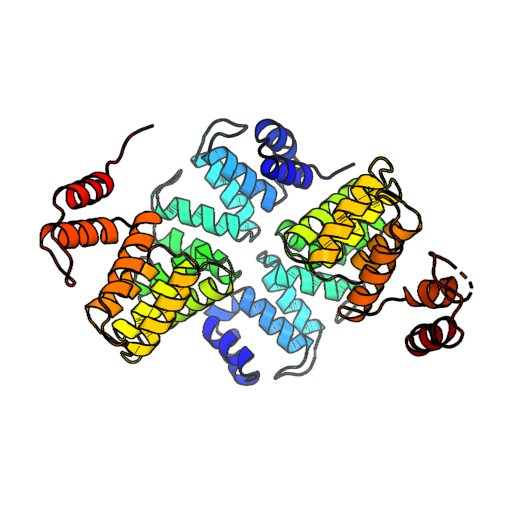N 1
ATOM 2809 C CA . VAL B 1 117 ? 4.676 -4.196 91.535 1.00 56.46 114 VAL B CA 1
ATOM 2810 C C . VAL B 1 117 ? 3.822 -5.306 92.132 1.00 63.16 114 VAL B C 1
ATOM 2811 O O . VAL B 1 117 ? 2.894 -5.049 92.908 1.00 67.53 114 VAL B O 1
ATOM 2815 N N . GLU B 1 118 ? 4.132 -6.557 91.787 1.00 66.57 115 GLU B N 1
ATOM 2816 C CA . GLU B 1 118 ? 3.337 -7.683 92.258 1.00 76.74 115 GLU B CA 1
ATOM 2817 C C . GLU B 1 118 ? 3.670 -8.060 93.695 1.00 77.62 115 GLU B C 1
ATOM 2818 O O . GLU B 1 118 ? 2.823 -8.628 94.394 1.00 87.94 115 GLU B O 1
ATOM 2824 N N . GLY B 1 119 ? 4.881 -7.755 94.153 1.00 71.97 116 GLY B N 1
ATOM 2825 C CA . GLY B 1 119 ? 5.289 -8.098 95.499 1.00 71.24 116 GLY B CA 1
ATOM 2826 C C . GLY B 1 119 ? 5.850 -9.490 95.664 1.00 73.81 116 GLY B C 1
ATOM 2827 O O . GLY B 1 119 ? 5.816 -10.027 96.777 1.00 81.25 116 GLY B O 1
ATOM 2828 N N . ILE B 1 120 ? 6.367 -10.092 94.598 1.00 60.30 117 ILE B N 1
ATOM 2829 C CA . ILE B 1 120 ? 6.913 -11.443 94.649 1.00 57.18 117 ILE B CA 1
ATOM 2830 C C . ILE B 1 120 ? 8.401 -11.350 94.961 1.00 51.78 117 ILE B C 1
ATOM 2831 O O . ILE B 1 120 ? 9.168 -10.752 94.199 1.00 61.47 117 ILE B O 1
ATOM 2836 N N . GLY B 1 121 ? 8.811 -11.942 96.084 1.00 45.88 118 GLY B N 1
ATOM 2837 C CA . GLY B 1 121 ? 10.195 -11.911 96.509 1.00 41.14 118 GLY B CA 1
ATOM 2838 C C . GLY B 1 121 ? 10.650 -10.614 97.140 1.00 47.21 118 GLY B C 1
ATOM 2839 O O . GLY B 1 121 ? 11.778 -10.554 97.646 1.00 48.84 118 GLY B O 1
ATOM 2840 N N . THR B 1 122 ? 9.819 -9.574 97.129 1.00 47.45 119 THR B N 1
ATOM 2841 C CA . THR B 1 122 ? 10.171 -8.281 97.697 1.00 58.43 119 THR B CA 1
ATOM 2842 C C . THR B 1 122 ? 8.885 -7.564 98.082 1.00 59.68 119 THR B C 1
ATOM 2843 O O . THR B 1 122 ? 7.862 -7.713 97.408 1.00 64.57 119 THR B O 1
ATOM 2847 N N . GLN B 1 123 ? 8.937 -6.810 99.179 1.00 62.71 120 GLN B N 1
ATOM 2848 C CA . GLN B 1 123 ? 7.784 -6.036 99.619 1.00 72.74 120 GLN B CA 1
ATOM 2849 C C . GLN B 1 123 ? 7.294 -5.123 98.502 1.00 77.69 120 GLN B C 1
ATOM 2850 O O . GLN B 1 123 ? 8.090 -4.456 97.835 1.00 81.81 120 GLN B O 1
ATOM 2856 N N . LYS B 1 124 ? 5.978 -5.109 98.296 1.00 73.27 121 LYS B N 1
ATOM 2857 C CA . LYS B 1 124 ? 5.389 -4.289 97.247 1.00 65.01 121 LYS B CA 1
ATOM 2858 C C . LYS B 1 124 ? 5.672 -2.813 97.496 1.00 49.54 121 LYS B C 1
ATOM 2859 O O . LYS B 1 124 ? 5.529 -2.318 98.618 1.00 45.48 121 LYS B O 1
ATOM 2865 N N . ASN B 1 125 ? 6.079 -2.110 96.442 1.00 42.75 122 ASN B N 1
ATOM 2866 C CA . ASN B 1 125 ? 6.337 -0.676 96.524 1.00 49.95 122 ASN B CA 1
ATOM 2867 C C . ASN B 1 125 ? 6.008 -0.063 95.174 1.00 59.13 122 ASN B C 1
ATOM 2868 O O . ASN B 1 125 ? 6.666 -0.375 94.177 1.00 61.32 122 ASN B O 1
ATOM 2873 N N . TYR B 1 126 ? 4.996 0.807 95.142 1.00 55.61 123 TYR B N 1
ATOM 2874 C CA . TYR B 1 126 ? 4.563 1.386 93.874 1.00 54.71 123 TYR B CA 1
ATOM 2875 C C . TYR B 1 126 ? 5.535 2.454 93.383 1.00 55.49 123 TYR B C 1
ATOM 2876 O O . TYR B 1 126 ? 5.843 2.513 92.187 1.00 52.11 123 TYR B O 1
ATOM 2885 N N . LYS B 1 127 ? 6.024 3.308 94.285 1.00 59.25 124 LYS B N 1
ATOM 2886 C CA . LYS B 1 127 ? 6.940 4.368 93.873 1.00 58.86 124 LYS B CA 1
ATOM 2887 C C . LYS B 1 127 ? 8.282 3.799 93.428 1.00 54.61 124 LYS B C 1
ATOM 2888 O O . LYS B 1 127 ? 8.841 4.234 92.414 1.00 49.65 124 LYS B O 1
ATOM 2894 N N . GLU B 1 128 ? 8.815 2.827 94.172 1.00 58.00 125 GLU B N 1
ATOM 2895 C CA . GLU B 1 128 ? 10.083 2.214 93.792 1.00 59.11 125 GLU B CA 1
ATOM 2896 C C . GLU B 1 128 ? 9.965 1.439 92.485 1.00 61.32 125 GLU B C 1
ATOM 2897 O O . GLU B 1 128 ? 10.916 1.408 91.695 1.00 61.93 125 GLU B O 1
ATOM 2903 N N . ALA B 1 129 ? 8.808 0.822 92.233 1.00 54.01 126 ALA B N 1
ATOM 2904 C CA . ALA B 1 129 ? 8.638 0.043 91.010 1.00 43.84 126 ALA B CA 1
ATOM 2905 C C . ALA B 1 129 ? 8.592 0.939 89.779 1.00 37.85 126 ALA B C 1
ATOM 2906 O O . ALA B 1 129 ? 9.112 0.571 88.719 1.00 32.96 126 ALA B O 1
ATOM 2908 N N . LEU B 1 130 ? 7.966 2.113 89.895 1.00 33.41 127 LEU B N 1
ATOM 2909 C CA . LEU B 1 130 ? 7.913 3.028 88.761 1.00 38.10 127 LEU B CA 1
ATOM 2910 C C . LEU B 1 130 ? 9.299 3.535 88.386 1.00 47.65 127 LEU B C 1
ATOM 2911 O O . LEU B 1 130 ? 9.578 3.755 87.202 1.00 47.05 127 LEU B O 1
ATOM 2916 N N . GLN B 1 131 ? 10.179 3.716 89.372 1.00 45.04 128 GLN B N 1
ATOM 2917 C CA . GLN B 1 131 ? 11.533 4.167 89.076 1.00 47.59 128 GLN B CA 1
ATOM 2918 C C . GLN B 1 131 ? 12.331 3.103 88.332 1.00 51.21 128 GLN B C 1
ATOM 2919 O O . GLN B 1 131 ? 13.158 3.439 87.477 1.00 61.12 128 GLN B O 1
ATOM 2925 N N . TRP B 1 132 ? 12.096 1.822 88.630 1.00 45.16 129 TRP B N 1
ATOM 2926 C CA . TRP B 1 132 ? 12.772 0.757 87.894 1.00 36.27 129 TRP B CA 1
ATOM 2927 C C . TRP B 1 132 ? 12.330 0.732 86.436 1.00 43.11 129 TRP B C 1
ATOM 2928 O O . TRP B 1 132 ? 13.161 0.618 85.527 1.00 51.60 129 TRP B O 1
ATOM 2939 N N . TYR B 1 133 ? 11.020 0.830 86.194 1.00 39.66 130 TYR B N 1
ATOM 2940 C CA . TYR B 1 133 ? 10.520 0.814 84.822 1.00 39.04 130 TYR B CA 1
ATOM 2941 C C . TYR B 1 133 ? 11.031 2.011 84.032 1.00 45.40 130 TYR B C 1
ATOM 2942 O O . TYR B 1 133 ? 11.315 1.896 82.834 1.00 45.52 130 TYR B O 1
ATOM 2951 N N . ARG B 1 134 ? 11.147 3.171 84.682 1.00 43.82 131 ARG B N 1
ATOM 2952 C CA . ARG B 1 134 ? 11.723 4.332 84.012 1.00 44.27 131 ARG B CA 1
ATOM 2953 C C . ARG B 1 134 ? 13.160 4.058 83.591 1.00 43.94 131 ARG B C 1
ATOM 2954 O O . ARG B 1 134 ? 13.559 4.388 82.468 1.00 42.29 131 ARG B O 1
ATOM 2962 N N . ARG B 1 135 ? 13.948 3.443 84.476 1.00 42.57 132 ARG B N 1
ATOM 2963 C CA . ARG B 1 135 ? 15.327 3.109 84.134 1.00 32.25 132 ARG B CA 1
ATOM 2964 C C . ARG B 1 135 ? 15.384 2.106 82.989 1.00 37.58 132 ARG B C 1
ATOM 2965 O O . ARG B 1 135 ? 16.247 2.205 82.109 1.00 40.08 132 ARG B O 1
ATOM 2973 N N . ALA B 1 136 ? 14.469 1.133 82.981 1.00 25.00 133 ALA B N 1
ATOM 2974 C CA . ALA B 1 136 ? 14.408 0.186 81.874 1.00 26.28 133 ALA B CA 1
ATOM 2975 C C . ALA B 1 136 ? 14.086 0.884 80.560 1.00 36.09 133 ALA B C 1
ATOM 2976 O O . ALA B 1 136 ? 14.588 0.483 79.503 1.00 46.13 133 ALA B O 1
ATOM 2978 N N . ALA B 1 137 ? 13.263 1.934 80.604 1.00 38.24 134 ALA B N 1
ATOM 2979 C CA . ALA B 1 137 ? 12.983 2.700 79.396 1.00 43.28 134 ALA B CA 1
ATOM 2980 C C . ALA B 1 137 ? 14.182 3.541 78.980 1.00 53.28 134 ALA B C 1
ATOM 2981 O O . ALA B 1 137 ? 14.422 3.726 77.782 1.00 53.85 134 ALA B O 1
ATOM 2983 N N . GLU B 1 138 ? 14.946 4.052 79.949 1.00 51.30 135 GLU B N 1
ATOM 2984 C CA . GLU B 1 138 ? 16.144 4.819 79.631 1.00 41.79 135 GLU B CA 1
ATOM 2985 C C . GLU B 1 138 ? 17.249 3.951 79.045 1.00 47.15 135 GLU B C 1
ATOM 2986 O O . GLU B 1 138 ? 18.153 4.480 78.391 1.00 55.22 135 GLU B O 1
ATOM 2992 N N . HIS B 1 139 ? 17.195 2.637 79.260 1.00 42.09 136 HIS B N 1
ATOM 2993 C CA . HIS B 1 139 ? 18.279 1.740 78.886 1.00 33.74 136 HIS B CA 1
ATOM 2994 C C . HIS B 1 139 ? 17.961 0.896 77.658 1.00 36.38 136 HIS B C 1
ATOM 2995 O O . HIS B 1 139 ? 18.719 -0.027 77.342 1.00 44.19 136 HIS B O 1
ATOM 3002 N N . GLY B 1 140 ? 16.862 1.182 76.960 1.00 34.17 137 GLY B N 1
ATOM 3003 C CA . GLY B 1 140 ? 16.610 0.599 75.656 1.00 33.83 137 GLY B CA 1
ATOM 3004 C C . GLY B 1 140 ? 15.521 -0.450 75.588 1.00 38.24 137 GLY B C 1
ATOM 3005 O O . GLY B 1 140 ? 15.245 -0.949 74.490 1.00 51.49 137 GLY B O 1
ATOM 3006 N N . ASP B 1 141 ? 14.892 -0.811 76.703 1.00 27.50 138 ASP B N 1
ATOM 3007 C CA . ASP B 1 141 ? 13.829 -1.812 76.693 1.00 27.85 138 ASP B CA 1
ATOM 3008 C C . ASP B 1 141 ? 12.507 -1.114 76.392 1.00 36.48 138 ASP B C 1
ATOM 3009 O O . ASP B 1 141 ? 11.944 -0.432 77.255 1.00 37.10 138 ASP B O 1
ATOM 3014 N N . ASN B 1 142 ? 12.009 -1.291 75.166 1.00 32.13 139 ASN B N 1
ATOM 3015 C CA . ASN B 1 142 ? 10.793 -0.613 74.730 1.00 28.43 139 ASN B CA 1
ATOM 3016 C C . ASN B 1 142 ? 9.535 -1.152 75.398 1.00 35.30 139 ASN B C 1
ATOM 3017 O O . ASN B 1 142 ? 8.481 -0.514 75.295 1.00 42.74 139 ASN B O 1
ATOM 3022 N N . ARG B 1 143 ? 9.612 -2.300 76.073 1.00 33.98 140 ARG B N 1
ATOM 3023 C CA . ARG B 1 143 ? 8.447 -2.840 76.761 1.00 32.69 140 ARG B CA 1
ATOM 3024 C C . ARG B 1 143 ? 8.078 -2.050 78.009 1.00 32.47 140 ARG B C 1
ATOM 3025 O O . ARG B 1 143 ? 6.965 -2.217 78.518 1.00 43.52 140 ARG B O 1
ATOM 3033 N N . ALA B 1 144 ? 8.973 -1.194 78.504 1.00 29.88 141 ALA B N 1
ATOM 3034 C CA . ALA B 1 144 ? 8.710 -0.488 79.753 1.00 35.93 141 ALA B CA 1
ATOM 3035 C C . ALA B 1 144 ? 7.593 0.535 79.608 1.00 42.19 141 ALA B C 1
ATOM 3036 O O . ALA B 1 144 ? 6.902 0.832 80.588 1.00 47.16 141 ALA B O 1
ATOM 3038 N N . TYR B 1 145 ? 7.397 1.079 78.404 1.00 38.99 142 TYR B N 1
ATOM 3039 C CA . TYR B 1 145 ? 6.422 2.151 78.225 1.00 35.93 142 TYR B CA 1
ATOM 3040 C C . TYR B 1 145 ? 5.005 1.678 78.526 1.00 42.43 142 TYR B C 1
ATOM 3041 O O . TYR B 1 145 ? 4.227 2.395 79.166 1.00 52.74 142 TYR B O 1
ATOM 3050 N N . ALA B 1 146 ? 4.650 0.473 78.074 1.00 40.16 143 ALA B N 1
ATOM 3051 C CA . ALA B 1 146 ? 3.323 -0.055 78.372 1.00 38.79 143 ALA B CA 1
ATOM 3052 C C . ALA B 1 146 ? 3.145 -0.306 79.863 1.00 40.59 143 ALA B C 1
ATOM 3053 O O . ALA B 1 146 ? 2.044 -0.129 80.396 1.00 48.50 143 ALA B O 1
ATOM 3055 N N . ASP B 1 147 ? 4.214 -0.709 80.554 1.00 38.61 144 ASP B N 1
ATOM 3056 C CA . ASP B 1 147 ? 4.118 -0.933 81.992 1.00 41.93 144 ASP B CA 1
ATOM 3057 C C . ASP B 1 147 ? 4.046 0.379 82.764 1.00 45.72 144 ASP B C 1
ATOM 3058 O O . ASP B 1 147 ? 3.368 0.450 83.795 1.00 55.59 144 ASP B O 1
ATOM 3063 N N . ILE B 1 148 ? 4.731 1.421 82.287 1.00 42.02 145 ILE B N 1
ATOM 3064 C CA . ILE B 1 148 ? 4.675 2.717 82.959 1.00 31.05 145 ILE B CA 1
ATOM 3065 C C . ILE B 1 148 ? 3.272 3.307 82.868 1.00 44.54 145 ILE B C 1
ATOM 3066 O O . ILE B 1 148 ? 2.758 3.874 83.840 1.00 48.93 145 ILE B O 1
ATOM 3071 N N . GLY B 1 149 ? 2.628 3.175 81.706 1.00 39.93 146 GLY B N 1
ATOM 3072 C CA . GLY B 1 149 ? 1.300 3.739 81.536 1.00 40.97 146 GLY B CA 1
ATOM 3073 C C . GLY B 1 149 ? 0.255 3.109 82.436 1.00 48.05 146 GLY B C 1
ATOM 3074 O O . GLY B 1 149 ? -0.752 3.744 82.761 1.00 48.36 146 GLY B O 1
ATOM 3075 N N . LEU B 1 150 ? 0.475 1.860 82.854 1.00 46.32 147 LEU B N 1
ATOM 3076 C CA . LEU B 1 150 ? -0.488 1.197 83.728 1.00 42.55 147 LEU B CA 1
ATOM 3077 C C . LEU B 1 150 ? -0.538 1.841 85.108 1.00 40.34 147 LEU B C 1
ATOM 3078 O O . LEU B 1 150 ? -1.568 1.764 85.787 1.00 43.39 147 LEU B O 1
ATOM 3083 N N . PHE B 1 151 ? 0.556 2.474 85.539 1.00 37.29 148 PHE B N 1
ATOM 3084 C CA . PHE B 1 151 ? 0.545 3.177 86.819 1.00 40.88 148 PHE B CA 1
ATOM 3085 C C . PHE B 1 151 ? -0.451 4.330 86.815 1.00 45.35 148 PHE B C 1
ATOM 3086 O O . PHE B 1 151 ? -1.033 4.649 87.858 1.00 45.34 148 PHE B O 1
ATOM 3094 N N . TYR B 1 152 ? -0.661 4.961 85.661 1.00 43.91 149 TYR B N 1
ATOM 3095 C CA . TYR B 1 152 ? -1.588 6.081 85.561 1.00 42.47 149 TYR B CA 1
ATOM 3096 C C . TYR B 1 152 ? -3.009 5.643 85.239 1.00 41.29 149 TYR B C 1
ATOM 3097 O O . TYR B 1 152 ? -3.962 6.299 85.675 1.00 41.24 149 TYR B O 1
ATOM 3106 N N . ASP B 1 153 ? -3.175 4.554 84.484 1.00 44.50 150 ASP B N 1
ATOM 3107 C CA . ASP B 1 153 ? -4.509 4.022 84.235 1.00 55.21 150 ASP B CA 1
ATOM 3108 C C . ASP B 1 153 ? -5.151 3.465 85.497 1.00 64.97 150 ASP B C 1
ATOM 3109 O O . ASP B 1 153 ? -6.382 3.393 85.572 1.00 77.80 150 ASP B O 1
ATOM 3114 N N . GLN B 1 154 ? -4.348 3.073 86.487 1.00 58.66 151 GLN B N 1
ATOM 3115 C CA . GLN B 1 154 ? -4.856 2.489 87.718 1.00 52.80 151 GLN B CA 1
ATOM 3116 C C . GLN B 1 154 ? -4.609 3.350 88.948 1.00 52.69 151 GLN B C 1
ATOM 3117 O O . GLN B 1 154 ? -5.208 3.084 89.996 1.00 49.24 151 GLN B O 1
ATOM 3123 N N . GLY B 1 155 ? -3.752 4.361 88.855 1.00 54.72 152 GLY B N 1
ATOM 3124 C CA . GLY B 1 155 ? -3.467 5.205 90.003 1.00 52.90 152 GLY B CA 1
ATOM 3125 C C . GLY B 1 155 ? -2.683 4.514 91.098 1.00 51.47 152 GLY B C 1
ATOM 3126 O O . GLY B 1 155 ? -2.978 4.711 92.284 1.00 51.90 152 GLY B O 1
ATOM 3127 N N . ASN B 1 156 ? -1.691 3.706 90.730 1.00 51.75 153 ASN B N 1
ATOM 3128 C CA . ASN B 1 156 ? -0.863 2.991 91.696 1.00 47.21 153 ASN B CA 1
ATOM 3129 C C . ASN B 1 156 ? 0.336 3.862 92.051 1.00 44.66 153 ASN B C 1
ATOM 3130 O O . ASN B 1 156 ? 1.260 4.018 91.246 1.00 43.05 153 ASN B O 1
ATOM 3135 N N . GLY B 1 157 ? 0.323 4.431 93.257 1.00 43.59 154 GLY B N 1
ATOM 3136 C CA . GLY B 1 157 ? 1.371 5.321 93.702 1.00 43.66 154 GLY B CA 1
ATOM 3137 C C . GLY B 1 157 ? 1.300 6.727 93.149 1.00 51.00 154 GLY B C 1
ATOM 3138 O O . GLY B 1 157 ? 1.871 7.644 93.752 1.00 56.42 154 GLY B O 1
ATOM 3139 N N . VAL B 1 158 ? 0.621 6.929 92.020 1.00 50.33 155 VAL B N 1
ATOM 3140 C CA . VAL B 1 158 ? 0.471 8.249 91.419 1.00 47.04 155 VAL B CA 1
ATOM 3141 C C . VAL B 1 158 ? -1.013 8.546 91.252 1.00 50.78 155 VAL B C 1
ATOM 3142 O O . VAL B 1 158 ? -1.866 7.732 91.623 1.00 55.01 155 VAL B O 1
ATOM 3146 N N . LYS B 1 159 ? -1.332 9.710 90.693 1.00 49.30 156 LYS B N 1
ATOM 3147 C CA . LYS B 1 159 ? -2.720 10.083 90.463 1.00 40.34 156 LYS B CA 1
ATOM 3148 C C . LYS B 1 159 ? -3.241 9.433 89.188 1.00 47.28 156 LYS B C 1
ATOM 3149 O O . LYS B 1 159 ? -2.551 9.395 88.165 1.00 53.37 156 LYS B O 1
ATOM 3151 N N . LYS B 1 160 ? -4.469 8.920 89.258 1.00 54.84 157 LYS B N 1
ATOM 3152 C CA . LYS B 1 160 ? -5.093 8.247 88.126 1.00 53.41 157 LYS B CA 1
ATOM 3153 C C . LYS B 1 160 ? -5.267 9.209 86.957 1.00 61.91 157 LYS B C 1
ATOM 3154 O O . LYS B 1 160 ? -6.204 10.013 86.939 1.00 75.38 157 LYS B O 1
ATOM 3160 N N . ASP B 1 161 ? -4.365 9.135 85.981 1.00 57.55 158 ASP B N 1
ATOM 3161 C CA . ASP B 1 161 ? -4.380 10.027 84.821 1.00 56.24 158 ASP B CA 1
ATOM 3162 C C . ASP B 1 161 ? -4.550 9.199 83.555 1.00 54.06 158 ASP B C 1
ATOM 3163 O O . ASP B 1 161 ? -3.564 8.647 83.034 1.00 53.07 158 ASP B O 1
ATOM 3168 N N . PRO B 1 162 ? -5.769 9.079 83.024 1.00 59.54 159 PRO B N 1
ATOM 3169 C CA . PRO B 1 162 ? -5.949 8.302 81.786 1.00 55.51 159 PRO B CA 1
ATOM 3170 C C . PRO B 1 162 ? -5.231 8.899 80.590 1.00 55.14 159 PRO B C 1
ATOM 3171 O O . PRO B 1 162 ? -4.851 8.157 79.677 1.00 53.64 159 PRO B O 1
ATOM 3175 N N . ASN B 1 163 ? -5.028 10.218 80.567 1.00 54.80 160 ASN B N 1
ATOM 3176 C CA . ASN B 1 163 ? -4.425 10.854 79.400 1.00 54.93 160 ASN B CA 1
ATOM 3177 C C . ASN B 1 163 ? -2.940 10.526 79.294 1.00 58.83 160 ASN B C 1
ATOM 3178 O O . ASN B 1 163 ? -2.465 10.096 78.237 1.00 60.40 160 ASN B O 1
ATOM 3183 N N . ARG B 1 164 ? -2.188 10.731 80.378 1.00 52.69 161 ARG B N 1
ATOM 3184 C CA . ARG B 1 164 ? -0.761 10.431 80.347 1.00 47.57 161 ARG B CA 1
ATOM 3185 C C . ARG B 1 164 ? -0.494 8.941 80.174 1.00 46.84 161 ARG B C 1
ATOM 3186 O O . ARG B 1 164 ? 0.580 8.567 79.689 1.00 48.38 161 ARG B O 1
ATOM 3194 N N . ALA B 1 165 ? -1.445 8.085 80.555 1.00 43.93 162 ALA B N 1
ATOM 3195 C CA . ALA B 1 165 ? -1.308 6.662 80.270 1.00 43.70 162 ALA B CA 1
ATOM 3196 C C . ALA B 1 165 ? -1.354 6.398 78.770 1.00 46.97 162 ALA B C 1
ATOM 3197 O O . ALA B 1 165 ? -0.640 5.523 78.266 1.00 36.79 162 ALA B O 1
ATOM 3199 N N . VAL B 1 166 ? -2.181 7.151 78.042 1.00 53.52 163 VAL B N 1
ATOM 3200 C CA . VAL B 1 166 ? -2.259 6.986 76.593 1.00 57.49 163 VAL B CA 1
ATOM 3201 C C . VAL B 1 166 ? -0.947 7.399 75.937 1.00 50.25 163 VAL B C 1
ATOM 3202 O O . VAL B 1 166 ? -0.481 6.754 74.990 1.00 50.49 163 VAL B O 1
ATOM 3206 N N . GLN B 1 167 ? -0.326 8.472 76.435 1.00 44.03 164 GLN B N 1
ATOM 3207 C CA . GLN B 1 167 ? 0.916 8.956 75.841 1.00 40.68 164 GLN B CA 1
ATOM 3208 C C . GLN B 1 167 ? 2.030 7.923 75.942 1.00 41.32 164 GLN B C 1
ATOM 3209 O O . GLN B 1 167 ? 2.864 7.819 75.035 1.00 45.29 164 GLN B O 1
ATOM 3215 N N . TYR B 1 168 ? 2.060 7.147 77.027 1.00 40.87 165 TYR B N 1
ATOM 3216 C CA . TYR B 1 168 ? 3.045 6.076 77.127 1.00 44.04 165 TYR B CA 1
ATOM 3217 C C . TYR B 1 168 ? 2.686 4.911 76.215 1.00 44.59 165 TYR B C 1
ATOM 3218 O O . TYR B 1 168 ? 3.575 4.252 75.662 1.00 57.04 165 TYR B O 1
ATOM 3227 N N . TYR B 1 169 ? 1.390 4.638 76.045 1.00 35.54 166 TYR B N 1
ATOM 3228 C CA . TYR B 1 169 ? 0.977 3.597 75.110 1.00 43.38 166 TYR B CA 1
ATOM 3229 C C . TYR B 1 169 ? 1.328 3.982 73.678 1.00 40.36 166 TYR B C 1
ATOM 3230 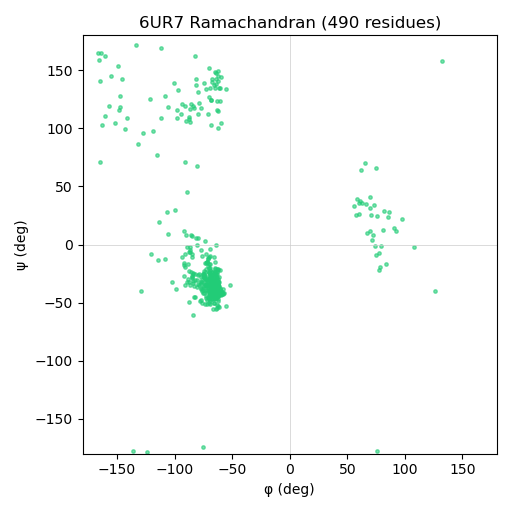O O . TYR B 1 169 ? 1.730 3.127 72.880 1.00 42.46 166 TYR B O 1
ATOM 3239 N N . ILE B 1 170 ? 1.182 5.265 73.338 1.00 36.91 167 ILE B N 1
ATOM 3240 C CA . ILE B 1 170 ? 1.557 5.736 72.008 1.00 38.71 167 ILE B CA 1
ATOM 3241 C C . ILE B 1 170 ? 3.056 5.576 71.790 1.00 43.58 167 ILE B C 1
ATOM 3242 O O . ILE B 1 170 ? 3.501 5.153 70.716 1.00 45.02 167 ILE B O 1
ATOM 3247 N N . MET B 1 171 ? 3.857 5.910 72.804 1.00 38.98 168 MET B N 1
ATOM 3248 C CA . MET B 1 171 ? 5.304 5.773 72.681 1.00 39.00 168 MET B CA 1
ATOM 3249 C C . MET B 1 171 ? 5.697 4.317 72.469 1.00 40.33 168 MET B C 1
ATOM 3250 O O . MET B 1 171 ? 6.474 3.996 71.562 1.00 48.23 168 MET B O 1
ATOM 3255 N N . GLY B 1 172 ? 5.159 3.417 73.294 1.00 34.10 169 GLY B N 1
ATOM 3256 C CA . GLY B 1 172 ? 5.441 2.003 73.115 1.00 35.71 169 GLY B CA 1
ATOM 3257 C C . GLY B 1 172 ? 4.909 1.453 71.808 1.00 41.88 169 GLY B C 1
ATOM 3258 O O . GLY B 1 172 ? 5.516 0.558 71.213 1.00 46.44 169 GLY B O 1
ATOM 3259 N N . ALA B 1 173 ? 3.775 1.977 71.338 1.00 38.11 170 ALA B N 1
ATOM 3260 C CA . ALA B 1 173 ? 3.220 1.513 70.071 1.00 39.08 170 ALA B CA 1
ATOM 3261 C C . ALA B 1 173 ? 4.129 1.875 68.903 1.00 48.03 170 ALA B C 1
ATOM 3262 O O . ALA B 1 173 ? 4.346 1.056 68.002 1.00 45.87 170 ALA B O 1
ATOM 3264 N N . GLU B 1 174 ? 4.669 3.097 68.900 1.00 61.83 171 GLU B N 1
ATOM 3265 C CA . GLU B 1 174 ? 5.579 3.493 67.831 1.00 71.43 171 GLU B CA 1
ATOM 3266 C C . GLU B 1 174 ? 6.882 2.706 67.885 1.00 64.52 171 GLU B C 1
ATOM 3267 O O . GLU B 1 174 ? 7.476 2.421 66.839 1.00 72.75 171 GLU B O 1
ATOM 3273 N N . LYS B 1 175 ? 7.337 2.343 69.085 1.00 60.59 172 LYS B N 1
ATOM 3274 C CA . LYS B 1 175 ? 8.541 1.532 69.236 1.00 51.63 172 LYS B CA 1
ATOM 3275 C C . LYS B 1 175 ? 8.326 0.075 68.847 1.00 46.11 172 LYS B C 1
ATOM 3276 O O . LYS B 1 175 ? 9.256 -0.727 68.990 1.00 47.12 172 LYS B O 1
ATOM 3282 N N . GLY B 1 176 ? 7.137 -0.289 68.371 1.00 36.97 173 GLY B N 1
ATOM 3283 C CA . GLY B 1 176 ? 6.870 -1.646 67.946 1.00 35.45 173 GLY B CA 1
ATOM 3284 C C . GLY B 1 176 ? 6.548 -2.623 69.052 1.00 34.12 173 GLY B C 1
ATOM 3285 O O . GLY B 1 176 ? 6.537 -3.833 68.800 1.00 38.17 173 GLY B O 1
ATOM 3286 N N . ASP B 1 177 ? 6.285 -2.145 70.267 1.00 33.79 174 ASP B N 1
ATOM 3287 C CA . ASP B 1 177 ? 5.990 -3.042 71.377 1.00 41.82 174 ASP B CA 1
ATOM 3288 C C . ASP B 1 177 ? 4.641 -3.715 71.156 1.00 58.47 174 ASP B C 1
ATOM 3289 O O . ASP B 1 177 ? 3.622 -3.039 70.979 1.00 56.53 174 ASP B O 1
ATOM 3294 N N . GLY B 1 178 ? 4.636 -5.047 71.168 1.00 69.95 175 GLY B N 1
ATOM 3295 C CA . GLY B 1 178 ? 3.420 -5.803 70.934 1.00 73.91 175 GLY B CA 1
ATOM 3296 C C . GLY B 1 178 ? 2.386 -5.701 72.034 1.00 77.74 175 GLY B C 1
ATOM 3297 O O . GLY B 1 178 ? 1.253 -6.152 71.833 1.00 90.97 175 GLY B O 1
ATOM 3298 N N . GLU B 1 179 ? 2.737 -5.119 73.181 1.00 66.96 176 GLU B N 1
ATOM 3299 C C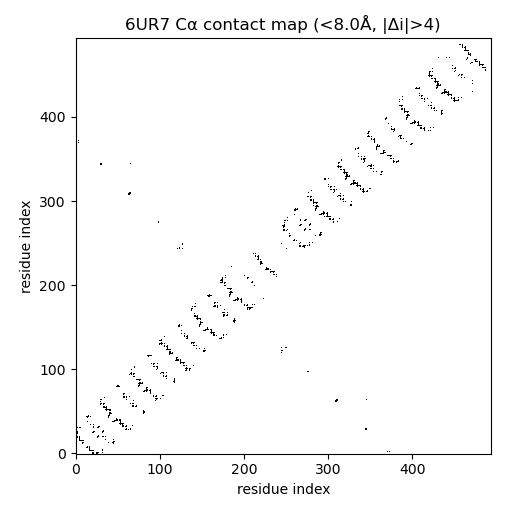A . GLU B 1 179 ? 1.804 -4.982 74.292 1.00 52.10 176 GLU B CA 1
ATOM 3300 C C . GLU B 1 179 ? 1.232 -3.578 74.426 1.00 52.22 176 GLU B C 1
ATOM 3301 O O . GLU B 1 179 ? 0.079 -3.429 74.845 1.00 53.56 176 GLU B O 1
ATOM 3307 N N . ALA B 1 180 ? 2.003 -2.547 74.073 1.00 46.63 177 ALA B N 1
ATOM 3308 C CA . ALA B 1 180 ? 1.497 -1.182 74.165 1.00 40.21 177 ALA B CA 1
ATOM 3309 C C . ALA B 1 180 ? 0.444 -0.897 73.103 1.00 45.35 177 ALA B C 1
ATOM 3310 O O . ALA B 1 180 ? -0.464 -0.090 73.334 1.00 54.68 177 ALA B O 1
ATOM 3312 N N . GLN B 1 181 ? 0.547 -1.542 71.939 1.00 43.47 178 GLN B N 1
ATOM 3313 C CA . GLN B 1 181 ? -0.441 -1.335 70.886 1.00 45.52 178 GLN B CA 1
ATOM 3314 C C . GLN B 1 181 ? -1.812 -1.862 71.292 1.00 47.69 178 GLN B C 1
ATOM 3315 O O . GLN B 1 181 ? -2.835 -1.323 70.856 1.00 54.28 178 GLN B O 1
ATOM 3321 N N . LEU B 1 182 ? -1.852 -2.906 72.123 1.00 44.34 179 LEU B N 1
ATOM 3322 C CA . LEU B 1 182 ? -3.125 -3.402 72.637 1.00 37.79 179 LEU B CA 1
ATOM 3323 C C . LEU B 1 182 ? -3.753 -2.398 73.596 1.00 48.91 179 LEU B C 1
ATOM 3324 O O . LEU B 1 182 ? -4.948 -2.093 73.498 1.00 47.26 179 LEU B O 1
ATOM 3329 N N . PHE B 1 183 ? -2.959 -1.873 74.533 1.00 48.95 180 PHE B N 1
ATOM 3330 C CA . PHE B 1 183 ? -3.475 -0.872 75.460 1.00 50.67 180 PHE B CA 1
ATOM 3331 C C . PHE B 1 183 ? -3.859 0.411 74.737 1.00 54.79 180 PHE B C 1
ATOM 3332 O O . PHE B 1 183 ? -4.828 1.075 75.122 1.00 63.74 180 PHE B O 1
ATOM 3340 N N . LEU B 1 184 ? -3.115 0.776 73.690 1.00 51.95 181 LEU B N 1
ATOM 3341 C CA . LEU B 1 184 ? -3.475 1.952 72.906 1.00 48.81 181 LEU B CA 1
ATOM 3342 C C . LEU B 1 184 ? -4.776 1.728 72.147 1.00 55.25 181 LEU B C 1
ATOM 3343 O O . LEU B 1 184 ? -5.636 2.616 72.102 1.00 62.45 181 LEU B O 1
ATOM 3348 N N . ALA B 1 185 ? -4.939 0.548 71.544 1.00 54.30 182 ALA B N 1
ATOM 3349 C CA . ALA B 1 185 ? -6.191 0.235 70.867 1.00 56.84 182 ALA B CA 1
ATOM 3350 C C . ALA B 1 185 ? -7.353 0.176 71.848 1.00 52.06 182 ALA B C 1
ATOM 3351 O O . ALA B 1 185 ? -8.484 0.530 71.494 1.00 50.65 182 ALA B O 1
ATOM 3353 N N . ASP B 1 186 ? -7.098 -0.267 73.082 1.00 54.78 183 ASP B N 1
ATOM 3354 C CA . ASP B 1 186 ? -8.134 -0.227 74.108 1.00 63.50 183 ASP B CA 1
ATOM 3355 C C . ASP B 1 186 ? -8.546 1.206 74.415 1.00 54.96 183 ASP B C 1
ATOM 3356 O O . ASP B 1 186 ? -9.734 1.489 74.612 1.00 52.16 183 ASP B O 1
ATOM 3361 N N . CYS B 1 187 ? -7.580 2.126 74.457 1.00 58.23 184 CYS B N 1
ATOM 3362 C CA . CYS B 1 187 ? -7.902 3.522 74.734 1.00 52.85 184 CYS B CA 1
ATOM 3363 C C . CYS B 1 187 ? -8.690 4.156 73.596 1.00 56.05 184 CYS B C 1
ATOM 3364 O O . CYS B 1 187 ? -9.540 5.018 73.841 1.00 59.33 184 CYS B O 1
ATOM 3367 N N . TYR B 1 188 ? -8.425 3.750 72.351 1.00 57.80 185 TYR B N 1
ATOM 3368 C CA . TYR B 1 188 ? -9.204 4.269 71.232 1.00 59.66 185 TYR B CA 1
ATOM 3369 C C . TYR B 1 188 ? -10.638 3.757 71.260 1.00 58.69 185 TYR B C 1
ATOM 3370 O O . TYR B 1 188 ? -11.560 4.484 70.875 1.00 63.25 185 TYR B O 1
ATOM 3379 N N . ALA B 1 189 ? -10.845 2.517 71.707 1.00 58.73 186 ALA B N 1
ATOM 3380 C CA . ALA B 1 189 ? -12.190 1.952 71.747 1.00 56.91 186 ALA B CA 1
ATOM 3381 C C . ALA B 1 189 ? -12.937 2.380 73.005 1.00 53.35 186 ALA B C 1
ATOM 3382 O O . ALA B 1 189 ? -14.110 2.761 72.939 1.00 53.18 186 ALA B O 1
ATOM 3384 N N . LYS B 1 190 ? -12.273 2.313 74.161 1.00 57.04 187 LYS B N 1
ATOM 3385 C CA . LYS B 1 190 ? -12.883 2.753 75.411 1.00 72.08 187 LYS B CA 1
ATOM 3386 C C . LYS B 1 190 ? -12.997 4.272 75.493 1.00 81.01 187 LYS B C 1
ATOM 3387 O O . LYS B 1 190 ? -13.765 4.782 76.317 1.00 87.87 187 LYS B O 1
ATOM 3393 N N . ALA B 1 191 ? -12.271 5.001 74.640 1.00 75.01 188 ALA B N 1
ATOM 3394 C CA . ALA B 1 191 ? -12.240 6.465 74.671 1.00 68.89 188 ALA B CA 1
ATOM 3395 C C . ALA B 1 191 ? -11.756 6.972 76.027 1.00 71.13 188 ALA B C 1
ATOM 3396 O O . ALA B 1 191 ? -12.255 7.967 76.557 1.00 73.42 188 ALA B O 1
ATOM 3398 N N . SER B 1 192 ? -10.767 6.280 76.586 1.00 63.61 189 SER B N 1
ATOM 3399 C CA . SER B 1 192 ? -10.175 6.629 77.871 1.00 58.61 189 SER B CA 1
ATOM 3400 C C . SER B 1 192 ? -8.900 7.428 77.635 1.00 59.62 189 SER B C 1
ATOM 3401 O O . SER B 1 192 ? -7.930 6.908 77.071 1.00 56.83 189 SER B O 1
ATOM 3404 N N . GLY B 1 193 ? -8.905 8.687 78.063 1.00 61.88 190 GLY B N 1
ATOM 3405 C CA . GLY B 1 193 ? -7.728 9.526 77.966 1.00 57.66 190 GLY B CA 1
ATOM 3406 C C . GLY B 1 193 ? -7.410 9.958 76.551 1.00 54.69 190 GLY B C 1
ATOM 3407 O O . GLY B 1 193 ? -6.365 10.565 76.298 1.00 62.36 190 GLY B O 1
ATOM 3408 N N . ILE B 1 194 ? -8.313 9.660 75.624 1.00 51.13 191 ILE B N 1
ATOM 3409 C CA . ILE B 1 194 ? -8.119 9.965 74.209 1.00 52.93 191 ILE B CA 1
ATOM 3410 C C . ILE B 1 194 ? -9.474 9.851 73.517 1.00 58.22 191 ILE B C 1
ATOM 3411 O O . ILE B 1 194 ? -10.274 8.972 73.868 1.00 53.23 191 ILE B O 1
ATOM 3416 N N . PRO B 1 195 ? -9.796 10.735 72.571 1.00 65.05 192 PRO B N 1
ATOM 3417 C CA . PRO B 1 195 ? -11.098 10.650 71.900 1.00 65.84 192 PRO B CA 1
ATOM 3418 C C . PRO B 1 195 ? -11.264 9.345 71.132 1.00 61.21 192 PRO B C 1
ATOM 3419 O O . PRO B 1 195 ? -10.301 8.762 70.630 1.00 58.92 192 PRO B O 1
ATOM 3423 N N . TYR B 1 196 ? -12.515 8.896 71.051 1.00 64.89 193 TYR B N 1
ATOM 3424 C CA . TYR B 1 196 ? -12.837 7.631 70.404 1.00 64.54 193 TYR B CA 1
ATOM 3425 C C . TYR B 1 196 ? -12.466 7.660 68.926 1.00 60.96 193 TYR B C 1
ATOM 3426 O O . TYR B 1 196 ? -12.573 8.693 68.259 1.00 65.17 193 TYR B O 1
ATOM 3435 N N . ASP B 1 197 ? -12.027 6.510 68.418 1.00 59.51 194 ASP B N 1
ATOM 3436 C CA . ASP B 1 197 ? -11.667 6.382 67.007 1.00 62.49 194 ASP B CA 1
ATOM 3437 C C . ASP B 1 197 ? -11.696 4.901 66.657 1.00 63.01 194 ASP B C 1
ATOM 3438 O O . ASP B 1 197 ? -10.843 4.139 67.124 1.00 57.02 194 ASP B O 1
ATOM 3443 N N . ALA B 1 198 ? -12.670 4.497 65.838 1.00 65.68 195 ALA B N 1
ATOM 3444 C CA . ALA B 1 198 ? -12.826 3.086 65.501 1.00 68.91 195 ALA B CA 1
ATOM 3445 C C . ALA B 1 198 ? -11.801 2.640 64.464 1.00 73.19 195 ALA B C 1
ATOM 3446 O O . ALA B 1 198 ? -11.160 1.596 64.626 1.00 61.42 195 ALA B O 1
ATOM 3448 N N . ASP B 1 199 ? -11.637 3.419 63.391 1.00 88.26 196 ASP B N 1
ATOM 3449 C CA . ASP B 1 199 ? -10.692 3.054 62.341 1.00 91.88 196 ASP B CA 1
ATOM 3450 C C . ASP B 1 199 ? -9.254 3.025 62.840 1.00 84.89 196 ASP B C 1
ATOM 3451 O O . ASP B 1 199 ? -8.418 2.334 62.247 1.00 78.74 196 ASP B O 1
ATOM 3456 N N . ARG B 1 200 ? -8.945 3.756 63.910 1.00 85.40 197 ARG B N 1
ATOM 3457 C CA . ARG B 1 200 ? -7.601 3.740 64.472 1.00 78.49 197 ARG B CA 1
ATOM 3458 C C . ARG B 1 200 ? -7.440 2.685 65.557 1.00 70.28 197 ARG B C 1
ATOM 3459 O O . ARG B 1 200 ? -6.325 2.193 65.771 1.00 67.13 197 ARG B O 1
ATOM 3467 N N . ALA B 1 201 ? -8.526 2.323 66.244 1.00 73.15 198 ALA B N 1
ATOM 3468 C CA . ALA B 1 201 ? -8.459 1.228 67.207 1.00 71.94 198 ALA B CA 1
ATOM 3469 C C . ALA B 1 201 ? -8.208 -0.101 66.509 1.00 68.75 198 ALA B C 1
ATOM 3470 O O . ALA B 1 201 ? -7.441 -0.935 67.004 1.00 65.42 198 ALA B O 1
ATOM 3472 N N . LEU B 1 202 ? -8.847 -0.314 65.356 1.00 67.76 199 LEU B N 1
ATOM 3473 C CA . LEU B 1 202 ? -8.641 -1.545 64.602 1.00 66.43 199 LEU B CA 1
ATOM 3474 C C . LEU B 1 202 ? -7.210 -1.660 64.094 1.00 64.59 199 LEU B C 1
ATOM 3475 O O . LEU B 1 202 ? -6.665 -2.768 64.028 1.00 69.88 199 LEU B O 1
ATOM 3480 N N . TYR B 1 203 ? -6.588 -0.535 63.737 1.00 58.28 200 TYR B N 1
ATOM 3481 C CA . TYR B 1 203 ? -5.226 -0.572 63.216 1.00 59.37 200 TYR B CA 1
ATOM 3482 C C . TYR B 1 203 ? -4.246 -1.077 64.268 1.00 62.15 200 TYR B C 1
ATOM 3483 O O . TYR B 1 203 ? -3.391 -1.922 63.981 1.00 51.09 200 TYR B O 1
ATOM 3492 N N . TRP B 1 204 ? -4.351 -0.565 65.496 1.00 68.22 201 TRP B N 1
ATOM 3493 C CA . TRP B 1 204 ? -3.437 -0.988 66.549 1.00 58.63 201 TRP B CA 1
ATOM 3494 C C . TRP B 1 204 ? -3.777 -2.374 67.081 1.00 58.42 201 TRP B C 1
ATOM 3495 O O . TRP B 1 204 ? -2.892 -3.070 67.591 1.00 59.54 201 TRP B O 1
ATOM 3506 N N . TYR B 1 205 ? -5.041 -2.791 66.973 1.00 56.24 202 TYR B N 1
ATOM 3507 C CA . TYR B 1 205 ? -5.381 -4.175 67.284 1.00 54.98 202 TYR B CA 1
ATOM 3508 C C . TYR B 1 205 ? -4.725 -5.131 66.297 1.00 56.96 202 TYR B C 1
ATOM 3509 O O . TYR B 1 205 ? -4.317 -6.236 66.672 1.00 58.48 202 TYR B O 1
ATOM 3518 N N . LYS B 1 206 ? -4.605 -4.719 65.032 1.00 61.32 203 LYS B N 1
ATOM 3519 C CA . LYS B 1 206 ? -3.948 -5.559 64.036 1.00 61.10 203 LYS B CA 1
ATOM 3520 C C . LYS B 1 206 ? -2.448 -5.643 64.290 1.00 65.41 203 LYS B C 1
ATOM 3521 O O . LYS B 1 206 ? -1.877 -6.738 64.334 1.00 72.97 203 LYS B O 1
ATOM 3527 N N . GLU B 1 207 ? -1.791 -4.490 64.459 1.00 64.47 204 GLU B N 1
ATOM 3528 C CA . GLU B 1 207 ? -0.350 -4.486 64.693 1.00 65.25 204 GLU B CA 1
ATOM 3529 C C . GLU B 1 207 ? 0.016 -5.210 65.980 1.00 59.92 204 GLU B C 1
ATOM 3530 O O . GLU B 1 207 ? 1.093 -5.812 66.068 1.00 59.05 204 GLU B O 1
ATOM 3536 N N . SER B 1 208 ? -0.858 -5.161 66.988 1.00 55.04 205 SER B N 1
ATOM 3537 C CA . SER B 1 208 ? -0.599 -5.895 68.221 1.00 49.06 205 SER B CA 1
ATOM 3538 C C . SER B 1 208 ? -0.563 -7.396 67.966 1.00 53.04 205 SER B C 1
ATOM 3539 O O . SER B 1 208 ? 0.316 -8.100 68.478 1.00 52.55 205 SER B O 1
ATOM 3542 N N . ALA B 1 209 ? -1.505 -7.902 67.167 1.00 59.22 206 ALA B N 1
ATOM 3543 C CA . ALA B 1 209 ? -1.519 -9.325 66.845 1.00 67.69 206 ALA B CA 1
ATOM 3544 C C . ALA B 1 209 ? -0.376 -9.702 65.910 1.00 73.09 206 ALA B C 1
ATOM 3545 O O . ALA B 1 209 ? 0.150 -10.818 65.998 1.00 71.11 206 ALA B O 1
ATOM 3547 N N . LYS B 1 210 ? 0.020 -8.794 65.013 1.00 74.44 207 LYS B N 1
ATOM 3548 C CA . LYS B 1 210 ? 1.140 -9.069 64.121 1.00 74.41 207 LYS B CA 1
ATOM 3549 C C . LYS B 1 210 ? 2.446 -9.258 64.881 1.00 65.92 207 LYS B C 1
ATOM 3550 O O . LYS B 1 210 ? 3.353 -9.927 64.375 1.00 69.34 207 LYS B O 1
ATOM 3556 N N . ASN B 1 211 ? 2.562 -8.687 66.077 1.00 62.95 208 ASN B N 1
ATOM 3557 C CA . ASN B 1 211 ? 3.740 -8.860 66.915 1.00 61.86 208 ASN B CA 1
ATOM 3558 C C . ASN B 1 211 ? 3.635 -10.068 67.837 1.00 62.71 208 ASN B C 1
ATOM 3559 O O . ASN B 1 211 ? 4.587 -10.352 68.573 1.00 58.76 208 ASN B O 1
ATOM 3564 N N . GLY B 1 212 ? 2.513 -10.777 67.819 1.00 58.76 209 GLY B N 1
ATOM 3565 C CA . GLY B 1 212 ? 2.350 -11.977 68.609 1.00 58.33 209 GLY B CA 1
ATOM 3566 C C . GLY B 1 212 ? 1.621 -11.815 69.924 1.00 54.53 209 GLY B C 1
ATOM 3567 O O . GLY B 1 212 ? 1.800 -12.655 70.813 1.00 59.42 209 GLY B O 1
ATOM 3568 N N . ASN B 1 213 ? 0.808 -10.773 70.080 1.00 51.54 210 ASN B N 1
ATOM 3569 C CA . ASN B 1 213 ? 0.058 -10.564 71.315 1.00 49.20 210 ASN B CA 1
ATOM 3570 C C . ASN B 1 213 ? -1.165 -11.473 71.303 1.00 47.39 210 ASN B C 1
ATOM 3571 O O . ASN B 1 213 ? -2.080 -11.284 70.494 1.00 42.09 210 ASN B O 1
ATOM 3576 N N . ILE B 1 214 ? -1.183 -12.461 72.200 1.00 50.14 211 ILE B N 1
ATOM 3577 C CA . ILE B 1 214 ? -2.282 -13.421 72.230 1.00 53.12 211 ILE B CA 1
ATOM 3578 C C . ILE B 1 214 ? -3.569 -12.751 72.695 1.00 52.50 211 ILE B C 1
ATOM 3579 O O . ILE B 1 214 ? -4.650 -13.008 72.148 1.00 46.69 211 ILE B O 1
ATOM 3584 N N . THR B 1 215 ? -3.478 -11.876 73.701 1.00 56.37 212 THR B N 1
ATOM 3585 C CA . THR B 1 215 ? -4.669 -11.197 74.203 1.00 50.52 212 THR B CA 1
ATOM 3586 C C . THR B 1 215 ? -5.324 -10.356 73.114 1.00 49.76 212 THR B C 1
ATOM 3587 O O . THR B 1 215 ? -6.556 -10.281 73.034 1.00 38.85 212 THR B O 1
ATOM 3591 N N . ALA B 1 216 ? -4.516 -9.724 72.259 1.00 56.95 213 ALA B N 1
ATOM 3592 C CA . ALA B 1 216 ? -5.071 -8.942 71.160 1.00 62.84 213 ALA B CA 1
ATOM 3593 C C . ALA B 1 216 ? -5.745 -9.829 70.123 1.00 64.49 213 ALA B C 1
ATOM 3594 O O . ALA B 1 216 ? -6.748 -9.424 69.524 1.00 63.74 213 ALA B O 1
ATOM 3596 N N . MET B 1 217 ? -5.215 -11.033 69.898 1.00 62.30 214 MET B N 1
ATOM 3597 C CA . MET B 1 217 ? -5.824 -11.943 68.933 1.00 57.69 214 MET B CA 1
ATOM 3598 C C . MET B 1 217 ? -7.219 -12.362 69.380 1.00 56.22 214 MET B C 1
ATOM 3599 O O . MET B 1 217 ? -8.164 -12.369 68.583 1.00 56.32 214 MET B O 1
ATOM 3604 N N . LYS B 1 218 ? -7.365 -12.721 70.659 1.00 50.31 215 LYS B N 1
ATOM 3605 C CA . LYS B 1 218 ? -8.670 -13.129 71.170 1.00 51.11 215 LYS B CA 1
ATOM 3606 C C . LYS B 1 218 ? -9.656 -11.968 71.186 1.00 60.21 215 LYS B C 1
ATOM 3607 O O . LYS B 1 218 ? -10.864 -12.181 71.031 1.00 65.70 215 LYS B O 1
ATOM 3613 N N . VAL B 1 219 ? -9.168 -10.741 71.369 1.00 62.94 216 VAL B N 1
ATOM 3614 C CA . VAL B 1 219 ? -10.041 -9.576 71.275 1.00 65.92 216 VAL B CA 1
ATOM 3615 C C . VAL B 1 219 ? -10.370 -9.269 69.819 1.00 68.03 216 VAL B C 1
ATOM 3616 O O . VAL B 1 219 ? -11.506 -8.910 69.489 1.00 71.61 216 VAL B O 1
ATOM 3620 N N . LEU B 1 220 ? -9.390 -9.420 68.925 1.00 62.63 217 LEU B N 1
ATOM 3621 C CA . LEU B 1 220 ? -9.628 -9.149 67.511 1.00 56.49 217 LEU B CA 1
ATOM 3622 C C . LEU B 1 220 ? -10.588 -10.167 66.905 1.00 65.08 217 LEU B C 1
ATOM 3623 O O . LEU B 1 220 ? -11.393 -9.823 66.031 1.00 62.98 217 LEU B O 1
ATOM 3628 N N . SER B 1 221 ? -10.518 -11.424 67.351 1.00 71.61 218 SER B N 1
ATOM 3629 C CA . SER B 1 221 ? -11.441 -12.434 66.843 1.00 79.34 218 SER B CA 1
ATOM 3630 C C . SER B 1 221 ? -12.869 -12.143 67.287 1.00 81.61 218 SER B C 1
ATOM 3631 O O . SER B 1 221 ? -13.818 -12.354 66.522 1.00 84.97 218 SER B O 1
ATOM 3634 N N . GLY B 1 222 ? -13.042 -11.658 68.518 1.00 92.20 219 GLY B N 1
ATOM 3635 C CA . GLY B 1 222 ? -14.361 -11.276 68.989 1.00 97.63 219 GLY B CA 1
ATOM 3636 C C . GLY B 1 222 ? -14.915 -10.036 68.322 1.00 101.83 219 GLY B C 1
ATOM 3637 O O . GLY B 1 222 ? -16.132 -9.825 68.343 1.00 107.15 219 GLY B O 1
ATOM 3638 N N . ILE B 1 223 ? -14.050 -9.209 67.735 1.00 89.92 220 ILE B N 1
ATOM 3639 C CA . ILE B 1 223 ? -14.517 -8.036 67.005 1.00 80.82 220 ILE B CA 1
ATOM 3640 C C . ILE B 1 223 ? -14.946 -8.418 65.594 1.00 80.46 220 ILE B C 1
ATOM 3641 O O . ILE B 1 223 ? -16.008 -8.001 65.118 1.00 80.75 220 ILE B O 1
ATOM 3646 N N . TYR B 1 224 ? -14.131 -9.224 64.907 1.00 77.55 221 TYR B N 1
ATOM 3647 C CA . TYR B 1 224 ? -14.495 -9.696 63.575 1.00 74.58 221 TYR B CA 1
ATOM 3648 C C . TYR B 1 224 ? -15.718 -10.605 63.599 1.00 74.28 221 TYR B C 1
ATOM 3649 O O . TYR B 1 224 ? -16.422 -10.705 62.587 1.00 67.35 221 TYR B O 1
ATOM 3658 N N . LYS B 1 225 ? -15.984 -11.264 64.726 1.00 77.83 222 LYS B N 1
ATOM 3659 C CA . LYS B 1 225 ? -17.146 -12.137 64.864 1.00 78.01 222 LYS B CA 1
ATOM 3660 C C . LYS B 1 225 ? -18.401 -11.353 65.238 1.00 86.32 222 LYS B C 1
ATOM 3661 O O . LYS B 1 225 ? -19.393 -11.363 64.501 1.00 89.66 222 LYS B O 1
ATOM 3667 N N . LEU B 1 226 ? -18.370 -10.672 66.384 1.00 93.99 223 LEU B N 1
ATOM 3668 C CA . LEU B 1 226 ? -19.536 -9.948 66.875 1.00 91.09 223 LEU B CA 1
ATOM 3669 C C . LEU B 1 226 ? -19.826 -8.683 66.077 1.00 88.64 223 LEU B C 1
ATOM 3670 O O . LEU B 1 226 ? -20.872 -8.063 66.295 1.00 87.97 223 LEU B O 1
ATOM 3675 N N . GLY B 1 227 ? -18.937 -8.291 65.166 1.00 84.31 224 GLY B N 1
ATOM 3676 C CA . GLY B 1 227 ? -19.146 -7.103 64.361 1.00 85.85 224 GLY B CA 1
ATOM 3677 C C . GLY B 1 227 ? -19.144 -5.827 65.176 1.00 92.36 224 GLY B C 1
ATOM 3678 O O . GLY B 1 227 ? -20.186 -5.186 65.341 1.00 101.42 224 GLY B O 1
ATOM 3679 N N . GLN B 1 228 ? -17.980 -5.447 65.690 1.00 87.64 225 GLN B N 1
ATOM 3680 C CA . GLN B 1 228 ? -17.841 -4.277 66.542 1.00 80.41 225 GLN B CA 1
ATOM 3681 C C . GLN B 1 228 ? -17.037 -3.196 65.830 1.00 74.29 225 GLN B C 1
ATOM 3682 O O . GLN B 1 228 ? -16.439 -3.421 64.773 1.00 71.45 225 GLN B O 1
ATOM 3688 N N . LEU B 1 229 ? -17.042 -2.004 66.430 1.00 70.48 226 LEU B N 1
ATOM 3689 C CA . LEU B 1 229 ? -16.315 -0.841 65.918 1.00 77.26 226 LEU B CA 1
ATOM 3690 C C . LEU B 1 229 ? -16.775 -0.449 64.515 1.00 83.11 226 LEU B C 1
ATOM 3691 O O . LEU B 1 229 ? -16.019 0.150 63.748 1.00 85.88 226 LEU B O 1
ATOM 3696 N N . GLY B 1 230 ? -18.018 -0.783 64.174 1.00 86.30 227 GLY B N 1
ATOM 3697 C CA . GLY B 1 230 ? -18.600 -0.388 62.905 1.00 88.27 227 GLY B CA 1
ATOM 3698 C C . GLY B 1 230 ? -17.897 -0.940 61.682 1.00 93.09 227 GLY B C 1
ATOM 3699 O O . GLY B 1 230 ? -17.340 -0.178 60.885 1.00 96.85 227 GLY B O 1
ATOM 3700 N N . ILE B 1 231 ? -17.915 -2.262 61.519 1.00 92.55 228 ILE B N 1
ATOM 3701 C CA . ILE B 1 231 ? -17.329 -2.907 60.351 1.00 90.21 228 ILE B CA 1
ATOM 3702 C C . ILE B 1 231 ? -18.114 -4.179 60.069 1.00 86.60 228 ILE B C 1
ATOM 3703 O O . ILE B 1 231 ? -18.723 -4.766 60.968 1.00 86.39 228 ILE B O 1
ATOM 3708 N N . GLU B 1 232 ? -18.110 -4.595 58.804 1.00 89.42 229 GLU B N 1
ATOM 3709 C CA . GLU B 1 232 ? -18.870 -5.769 58.398 1.00 87.90 229 GLU B CA 1
ATOM 3710 C C . GLU B 1 232 ? -18.339 -7.021 59.085 1.00 87.87 229 GLU B C 1
ATOM 3711 O O . GLU B 1 232 ? -17.127 -7.220 59.206 1.00 81.32 229 GLU B O 1
ATOM 3713 N N . LYS B 1 233 ? -19.263 -7.865 59.540 1.00 90.22 230 LYS B N 1
ATOM 3714 C CA . LYS B 1 233 ? -18.890 -9.107 60.204 1.00 90.86 230 LYS B CA 1
ATOM 3715 C C . LYS B 1 233 ? -18.181 -10.037 59.228 1.00 92.59 230 LYS B C 1
ATOM 3716 O O . LYS B 1 233 ? -18.623 -10.216 58.089 1.00 89.91 230 LYS B O 1
ATOM 3722 N N . ASN B 1 234 ? -17.074 -10.626 59.677 1.00 96.80 231 ASN B N 1
ATOM 3723 C CA . ASN B 1 234 ? -16.270 -11.533 58.860 1.00 96.04 231 ASN B CA 1
ATOM 3724 C C . ASN B 1 234 ? -15.981 -12.781 59.682 1.00 99.25 231 ASN B C 1
ATOM 3725 O O . ASN B 1 234 ? -14.945 -12.869 60.355 1.00 103.44 231 ASN B O 1
ATOM 3730 N N . PRO B 1 235 ? -16.880 -13.769 59.657 1.00 95.69 232 PRO B N 1
ATOM 3731 C CA . PRO B 1 235 ? -16.612 -15.019 60.387 1.00 90.21 232 PRO B CA 1
ATOM 3732 C C . PRO B 1 235 ? -15.394 -15.765 59.875 1.00 92.94 232 PRO B C 1
ATOM 3733 O O . PRO B 1 235 ? -14.835 -16.584 60.612 1.00 86.97 232 PRO B O 1
ATOM 3737 N N . GLU B 1 236 ? -14.963 -15.506 58.639 1.00 96.30 233 GLU B N 1
ATOM 3738 C CA . GLU B 1 236 ? -13.801 -16.201 58.097 1.00 92.75 233 GLU B CA 1
ATOM 3739 C C . GLU B 1 236 ? -12.510 -15.709 58.740 1.00 91.27 233 GLU B C 1
ATOM 3740 O O . GLU B 1 236 ? -11.605 -16.506 59.014 1.00 96.88 233 GLU B O 1
ATOM 3746 N N . LYS B 1 237 ? -12.407 -14.402 58.990 1.00 89.23 234 LYS B N 1
ATOM 3747 C CA . LYS B 1 237 ? -11.194 -13.853 59.586 1.00 83.58 234 LYS B CA 1
ATOM 3748 C C . LYS B 1 237 ? -11.173 -14.005 61.102 1.00 79.03 234 LYS B C 1
ATOM 3749 O O . LYS B 1 237 ? -10.091 -14.037 61.699 1.00 73.58 234 LYS B O 1
ATOM 3755 N N . SER B 1 238 ? -12.342 -14.095 61.741 1.00 78.92 235 SER B N 1
ATOM 3756 C CA . SER B 1 238 ? -12.369 -14.308 63.185 1.00 78.11 235 SER B CA 1
ATOM 3757 C C . SER B 1 238 ? -11.861 -15.695 63.554 1.00 86.80 235 SER B C 1
ATOM 3758 O O . SER B 1 238 ? -11.356 -15.893 64.665 1.00 90.07 235 SER B O 1
ATOM 3761 N N . ARG B 1 239 ? -11.988 -16.664 62.644 1.00 91.01 236 ARG B N 1
ATOM 3762 C CA . ARG B 1 239 ? -11.432 -17.990 62.893 1.00 93.17 236 ARG B CA 1
ATOM 3763 C C . ARG B 1 239 ? -9.911 -17.969 62.823 1.00 77.92 236 ARG B C 1
ATOM 3764 O O . ARG B 1 239 ? -9.238 -18.656 63.600 1.00 79.82 236 ARG B O 1
ATOM 3772 N N . HIS B 1 240 ? -9.353 -17.184 61.897 1.00 67.37 237 HIS B N 1
ATOM 3773 C CA . HIS B 1 240 ? -7.903 -17.114 61.755 1.00 60.33 237 HIS B CA 1
ATOM 3774 C C . HIS B 1 240 ? -7.243 -16.542 63.002 1.00 63.03 237 HIS B C 1
ATOM 3775 O O . HIS B 1 240 ? -6.113 -16.918 63.334 1.00 63.02 237 HIS B O 1
ATOM 3782 N N . TRP B 1 241 ? -7.927 -15.641 63.706 1.00 60.82 238 TRP B N 1
ATOM 3783 C CA . TRP B 1 241 ? -7.386 -15.069 64.930 1.00 57.83 238 TRP B CA 1
ATOM 3784 C C . TRP B 1 241 ? -7.730 -15.882 66.169 1.00 54.20 238 TRP B C 1
ATOM 3785 O O . TRP B 1 241 ? -7.096 -15.690 67.212 1.00 52.84 238 TRP B O 1
ATOM 3796 N N . LEU B 1 242 ? -8.715 -16.777 66.086 1.00 56.91 239 LEU B N 1
ATOM 3797 C CA . LEU B 1 242 ? -8.961 -17.694 67.193 1.00 57.84 239 LEU B CA 1
ATOM 3798 C C . LEU B 1 242 ? -7.985 -18.862 67.167 1.00 56.54 239 LEU B C 1
ATOM 3799 O O . LEU B 1 242 ? -7.546 -19.330 68.224 1.00 58.83 239 LEU B O 1
ATOM 3804 N N . GLU B 1 243 ? -7.629 -19.338 65.972 1.00 59.48 240 GLU B N 1
ATOM 3805 C CA . GLU B 1 243 ? -6.717 -20.470 65.862 1.00 60.30 240 GLU B CA 1
ATOM 3806 C C . GLU B 1 243 ? -5.274 -20.059 66.131 1.00 61.20 240 GLU B C 1
ATOM 3807 O O . GLU B 1 243 ? -4.528 -20.800 66.780 1.00 57.60 240 GLU B O 1
ATOM 3813 N N . MET B 1 244 ? -4.862 -18.890 65.642 1.00 62.00 241 MET B N 1
ATOM 3814 C CA . MET B 1 244 ? -3.515 -18.404 65.913 1.00 67.56 241 MET B CA 1
ATOM 3815 C C . MET B 1 244 ? -3.363 -17.845 67.320 1.00 61.71 241 MET B C 1
ATOM 3816 O O . MET B 1 244 ? -2.234 -17.574 67.743 1.00 60.17 241 MET B O 1
ATOM 3821 N N . ALA B 1 245 ? -4.464 -17.663 68.050 1.00 55.95 242 ALA B N 1
ATOM 3822 C CA . ALA B 1 245 ? -4.389 -17.339 69.467 1.00 51.91 242 ALA B CA 1
ATOM 3823 C C . ALA B 1 245 ? -4.255 -18.577 70.341 1.00 59.26 242 ALA B C 1
ATOM 3824 O O . ALA B 1 245 ? -3.977 -18.444 71.537 1.00 59.33 242 ALA B O 1
ATOM 3826 N N . LYS B 1 246 ? -4.446 -19.768 69.776 1.00 63.00 243 LYS B N 1
ATOM 3827 C CA . LYS B 1 246 ? -4.347 -20.997 70.551 1.00 60.39 243 LYS B CA 1
ATOM 3828 C C . LYS B 1 246 ? -2.904 -21.228 70.977 1.00 62.85 243 LYS B C 1
ATOM 3829 O O . LYS B 1 246 ? -1.998 -21.270 70.138 1.00 61.31 243 LYS B O 1
ATOM 3835 N N . GLN B 1 247 ? -2.691 -21.371 72.280 1.00 61.95 244 GLN B N 1
ATOM 3836 C CA . GLN B 1 247 ? -1.375 -21.656 72.828 1.00 62.37 244 GLN B CA 1
ATOM 3837 C C . GLN B 1 247 ? -1.260 -23.140 73.146 1.00 49.80 244 GLN B C 1
ATOM 3838 O O . GLN B 1 247 ? -2.205 -23.756 73.649 1.00 50.44 244 GLN B O 1
ATOM 3844 N N . LYS B 1 248 ? -0.098 -23.709 72.842 1.00 41.88 245 LYS B N 1
ATOM 3845 C CA . LYS B 1 248 ? 0.129 -25.134 73.025 1.00 36.85 245 LYS B CA 1
ATOM 3846 C C . LYS B 1 248 ? 1.593 -25.349 73.374 1.00 40.04 245 LYS B C 1
ATOM 3847 O O . LYS B 1 248 ? 2.478 -24.863 72.663 1.00 35.85 245 LYS B O 1
ATOM 3853 N N . GLU B 1 249 ? 1.841 -26.066 74.470 1.00 49.73 246 GLU B N 1
ATOM 3854 C CA . GLU B 1 249 ? 3.203 -26.339 74.928 1.00 58.22 246 GLU B CA 1
ATOM 3855 C C . GLU B 1 249 ? 3.788 -27.494 74.115 1.00 45.98 246 GLU B C 1
ATOM 3856 O O . GLU B 1 249 ? 4.031 -28.597 74.608 1.00 38.52 246 GLU B O 1
ATOM 3862 N N . ALA B 1 250 ? 4.012 -27.215 72.832 1.00 51.51 247 ALA B N 1
ATOM 3863 C CA . ALA B 1 250 ? 4.605 -28.203 71.944 1.00 38.31 247 ALA B CA 1
ATOM 3864 C C . ALA B 1 250 ? 6.025 -28.531 72.389 1.00 34.85 247 ALA B C 1
ATOM 3865 O O . ALA B 1 250 ? 6.746 -27.686 72.926 1.00 40.04 247 ALA B O 1
ATOM 3867 N N . GLN B 1 251 ? 6.424 -29.776 72.159 1.00 30.18 248 GLN B N 1
ATOM 3868 C CA . GLN B 1 251 ? 7.712 -30.269 72.628 1.00 29.48 248 GLN B CA 1
ATOM 3869 C C . GLN B 1 251 ? 8.628 -30.531 71.441 1.00 38.88 248 GLN B C 1
ATOM 3870 O O . GLN B 1 251 ? 8.393 -31.488 70.685 1.00 47.25 248 GLN B O 1
ATOM 3876 N N . PRO B 1 252 ? 9.672 -29.716 71.225 1.00 34.91 249 PRO B N 1
ATOM 3877 C CA . PRO B 1 252 ? 10.622 -29.907 70.125 1.00 35.34 249 PRO B CA 1
ATOM 3878 C C . PRO B 1 252 ? 11.570 -31.077 70.369 1.00 36.52 249 PRO B C 1
ATOM 3879 O O . PRO B 1 252 ? 11.854 -31.821 69.430 1.00 50.90 249 PRO B O 1
#

Sequence (494 aa):
NALTGIELYKAKKYEQAMTHLMTPDAQKNPAAQNLIGYLYDKGLGVEKNAEIANQWYLKAAEQGFAKAQFNLGLSYEKGTGISKNMVEAVKWYRKAAEQNHAKAEMKMGYLTVEGIGTQKNYKEALQWYRRAAEHGDNRAYADIGLFYDQGNGVKKDPNRAVQYYIMGAEKGDGEAQLFLADCYAKASGIPYDADRALYWYKESAKNGNITAMKVLSGIYKQLGIEKNPEKSRHWLEMAKQKENADNALTGIELYKAKKYEQAMTHLMTPDAQKNPAAQNLIGYLYDKGLGVEKNAEIANQWYLKAAEQGFAKAQFNLGLSYEKGTGISKNMVEAVKWYRKAAEQNHAKAEMKMGYLTVEGIGTQKNYKEALQWYRRAAEHGDNRAYADIGLFYDQGNGVKKDPNRAVQYYIMGAEKGDGEAQLFLADCYAKASGIPYDADRALYWYKESAKNGNITAMKVLSGIYKLGQLGIEKNPEKSRHWLEMAKQKEAQP

Secondary structure (DSSP, 8-state):
-HHHHHHHHHTT-HHHHHHHHTSHHHHT-HHHHHHHHHHHHHTSSS---HHHHHHHHHHHHHTT-HHHHHHHHHHHHHTSSS---HHHHHHHHHHHHTTT-HHHHHHHHHHHHHTSSS---HHHHHHHHHHHHHTT-TTHHHHHHHHHHHTSSS---HHHHHHHHHHHHHTT-HHHHHHHHHHHHHTSSS---HHHHHHHHHHHHHS---TTHHHHHHH---TT----TTHHHHHHHHHHTT-/---HHHHHHHHHHTT-HHHHHHHHTSTTGGG-HHHHHHHHHHHHHTSSS---HHHHHHHHHHHHTTT-HHHHHHHHHHHHHTSSS---HHHHHHHHHHHHTTT-HHHHHHHHHHHHHTSSS---HHHHHHHHHHHHHTT-TTHHHHHHHHHHHTSSS---HHHHHHHHHHHHHTT-TTHHHHHHHHHHHTSSS---HHHHHHHHHHHHHTT-HHHHHHHHHHHHHT-SS----HHHHHHHHHTT-------

Foldseek 3Di:
DQVVLVVCVVVLVQQVSVVVCPPPVNVLPLVSLLVNLVCLCVVRNHDNANLVSLVSLVSSVVVLDLVSLQVNLVCLCVVGNHRNDNLSSLVSLVSSLVVLDLVSLVVNLVCLCVVTNHHNDLQVSLVSLVSNCVSDDLQSLLVNLVCQCPVRNHDNAQLVSLVSLVSSLVVQDLSSLLVNLVCLFVVRNHDHDLVVSVVSQVSSVVRDDDLCLVVFLVCLVGSPDPNDPCRNPVSVCVVPVVD/DDQLLVVLVVCVVVVNQLVSCVSCVDPVNLLDLVSLQVVLVCLCVVGNHGNANLVSLVSLVSSVVVLDLSSLQVNLVCQCVVGNHHHDNLSSLVSLVSNLVVLNLVSLVVQLVCQCVVTNHHRDQVVSLVSLVSSVVSDNLQSLQVNLVCQCPVRVHHNQQQVSLVSLVSSVVVLNLRSLQVNLVCQCVVTNHHHDLVSSLVSLVSSVVSPNLVSLQVNLCCLDVVPSPDDRDNPVSVVSVVSSDDDPDDD

InterPro domains:
  IPR006597 Sel1-like repeat [PF08238] (34-68)
  IPR006597 Sel1-like repeat [PF08238] (70-105)
  IPR006597 Sel1-like repeat [PF08238] (106-141)
  IPR006597 Sel1-like repeat [PF08238] (144-177)
  IPR006597 Sel1-like repeat [PF08238] (179-213)
  IPR006597 Sel1-like repeat [PF08238] (223-245)
  IPR006597 Sel1-like repeat [SM00671] (34-69)
  IPR006597 Sel1-like repeat [SM00671] (70-105)
  IPR006597 Sel1-like repeat [SM00671] (106-141)
  IPR006597 Sel1-like repeat [SM00671] (142-177)
  IPR006597 Sel1-like repeat [SM00671] (178-213)
  IPR006597 Sel1-like repeat [SM00671] (214-250)
  IPR011990 Tetratricopeptide-like helical domain superfamily [G3DSA:1.25.40.10] (3-251)
  IPR050767 Sel1/AlgK [PTHR11102] (92-247)